Protein AF-0000000072408604 (afdb_homodimer)

Foldseek 3Di:
DPPPPPVDDQLLLLVLLLLLLLLLLLLVLCVLACQLVDFLDDDLNLVSLLSNLLSLLNLLSVLLSLLLPQLQDAFDPDPVSLVVQVVVCVLVLLLLLVLLVVVVVCCCVPVVDDDDPVNSVVSSVVLPDLRVSVVVVVVCSNCRNVSSVVSVVQPDLVSLVVVLVVLCCAAAVQLVQFQFDPPDPVCVQAVQVDRHTHGDDDHPRNVCLSSSSSSNSNSCNPPNPLLPDDLVVLVVVLVVLSCVLSVVQSRNRHRHRRDDDSCRHCNYPSNVSNNVSSSSNSNNDDDDPDDPVVSVVSVLLSVLSSSLSSNLSSLSVVLSVVLCVVPVDSSVSVVCSCVSSVVSSVVSSVVSVVSSVVSVVVVVVVVVVVVVVVVVVVVD/DPPPVPVPDQLLLLVLLLLLLLLLLLLVLCVLACQLVDFLDDDLNLVSLLSNLLSLLNLLSVLLSLLLPQLQDAFDPDPVSLVVQVVVCVLVLLLLLVLLVVVVVCCCVPVVDDDDPVNSVVSSVVLPDLRVSVVVVVVCSNCRNVSSVVSVVQPDLVSLVVVLVVLCCAAAVQLVQFQFDPPDPCCVQAVQVDRHTHGDDDHPRNVCLSSSSSSNSNSCNPPNPLLPDDLVVLVVVLVVLSCVLSVVQSRNRHRHRRDDDSCRHCNYPSNVSNNVSSSSNSSNDDDDPDDPVVSVVSVLLSVLSSSLSSNLSSLSVVLSVVLCVVPVDSSVSVVCSCVSSVVSSVVSSVVSVVSSVVSVVVVVVVVVVVVVVVVVVVVD

InterPro domains:
  IPR002656 Acyltransferase 3 domain [PF01757] (11-352)

Nearest PDB structures (foldseek):
  3j9u-assembly1_T  TM=2.700E-01  e=2.785E+00  Saccharomyces cerevisiae
  3j9u-assembly1_T  TM=2.700E-01  e=3.292E+00  Saccharomyces cerevisiae

Radius of gyration: 28.86 Å; Cα contacts (8 Å, |Δi|>4): 1038; chains: 2; bounding box: 69×80×75 Å

pLDDT: mean 92.81, std 10.99, range [22.67, 98.88]

Solvent-accessible surface area (backbone atoms only — not comparable to full-atom values): 38973 Å² total; per-residue (Å²): 136,84,76,77,81,68,81,75,82,56,63,38,59,30,48,50,44,41,50,21,40,58,19,44,53,52,42,44,49,46,68,62,46,52,46,58,76,34,51,37,56,62,70,60,41,41,49,50,43,27,48,45,54,58,26,53,25,18,66,49,37,54,35,19,49,49,9,41,72,42,32,84,49,84,56,54,66,44,72,68,37,43,51,56,54,56,59,69,45,46,64,62,53,46,38,51,51,47,27,47,48,54,49,50,47,43,38,36,74,72,68,63,45,88,74,51,71,67,55,49,53,43,45,62,35,44,39,50,71,93,25,57,58,56,33,44,47,54,55,50,61,68,42,39,55,55,53,15,45,31,52,64,58,41,85,41,72,65,31,49,49,49,52,50,50,52,40,42,49,34,20,21,43,28,28,70,57,35,68,43,34,83,88,41,74,59,31,67,78,40,41,54,77,47,92,60,54,40,45,61,49,55,52,68,53,30,83,48,27,60,58,43,31,19,49,48,17,27,45,44,62,74,71,45,69,46,70,75,46,58,41,69,59,34,50,52,50,38,52,50,48,35,50,49,52,12,47,48,53,40,60,43,17,49,72,32,41,54,74,91,43,56,51,69,32,76,41,4,55,54,29,48,52,48,25,54,34,50,53,46,33,51,44,15,51,84,72,70,88,62,56,66,67,55,50,49,49,44,48,51,50,34,69,29,33,64,34,14,58,53,35,28,55,54,46,45,58,53,49,38,55,51,43,50,72,74,39,78,48,50,72,61,39,58,76,43,42,66,57,52,38,48,48,25,52,52,54,13,46,54,52,12,50,52,44,50,52,51,44,53,52,51,51,52,52,52,54,53,51,57,52,50,54,57,56,53,59,68,77,98,133,81,74,78,80,66,82,76,82,56,64,38,62,31,49,49,44,40,50,22,40,59,18,44,52,52,41,43,49,46,68,62,45,53,46,60,76,34,50,37,57,64,69,61,42,41,49,50,43,28,50,46,54,58,26,54,26,18,65,48,37,54,34,20,49,49,9,41,73,43,32,83,47,86,56,54,66,43,73,67,38,45,51,54,53,58,58,68,44,48,63,60,53,46,39,51,51,48,28,46,48,53,48,50,48,45,38,36,73,71,68,63,46,88,74,51,73,66,56,49,51,43,46,63,35,44,36,51,72,88,27,56,59,57,32,44,46,53,55,49,61,68,43,39,54,57,53,14,45,31,53,65,57,41,84,42,72,65,30,48,48,50,52,50,50,52,41,42,49,35,20,20,43,28,25,72,56,36,68,43,32,81,87,40,73,60,31,66,79,39,41,55,77,48,92,59,56,38,44,61,50,55,53,67,53,28,84,48,27,61,58,42,31,19,49,49,17,26,44,44,60,74,74,45,69,46,68,74,45,58,40,70,57,34,49,52,50,38,51,50,47,36,50,51,51,14,48,47,53,41,62,42,18,50,71,32,42,56,74,92,43,54,51,68,33,76,41,5,56,52,28,49,52,51,25,52,35,52,53,47,32,51,46,15,51,83,73,71,85,62,57,66,65,55,51,50,49,45,48,50,49,34,69,27,30,65,35,15,57,54,36,28,55,54,45,46,58,55,50,38,53,52,43,50,72,74,38,76,49,49,72,60,40,57,77,44,42,67,57,51,38,48,48,26,52,52,53,12,46,54,53,12,51,54,43,50,51,51,44,53,51,51,51,52,52,51,54,52,51,54,51,50,53,56,57,52,57,67,76,98

Organism: NCBI:txid2714355

Structure (mmCIF, N/CA/C/O backbone):
data_AF-0000000072408604-model_v1
#
loop_
_entity.id
_entity.type
_entity.pdbx_description
1 polymer 'Acyltransferase 3 domain-containing protein'
#
loop_
_atom_site.group_PDB
_atom_site.id
_atom_site.type_symbol
_atom_site.label_atom_id
_atom_site.label_alt_id
_atom_site.label_comp_id
_atom_site.label_asym_id
_atom_site.label_entity_id
_atom_site.label_seq_id
_atom_site.pdbx_PDB_ins_code
_atom_site.Cartn_x
_atom_site.Cartn_y
_atom_site.Cartn_z
_atom_site.occupancy
_atom_site.B_iso_or_equiv
_atom_site.auth_seq_id
_atom_site.auth_comp_id
_atom_site.auth_asym_id
_atom_site.auth_atom_id
_atom_site.pdbx_PDB_model_num
ATOM 1 N N . MET A 1 1 ? -29.406 -42.25 13.367 1 23.12 1 MET A N 1
ATOM 2 C CA . MET A 1 1 ? -28.688 -42.281 12.094 1 23.12 1 MET A CA 1
ATOM 3 C C . MET A 1 1 ? -28.156 -40.875 11.75 1 23.12 1 MET A C 1
ATOM 5 O O . MET A 1 1 ? -28.859 -40.094 11.125 1 23.12 1 MET A O 1
ATOM 9 N N . SER A 1 2 ? -27.562 -40.094 12.633 1 27.39 2 SER A N 1
ATOM 10 C CA . SER A 1 2 ? -27.078 -38.719 12.727 1 27.39 2 SER A CA 1
ATOM 11 C C . SER A 1 2 ? -25.938 -38.469 11.742 1 27.39 2 SER A C 1
ATOM 13 O O . SER A 1 2 ? -24.812 -38.938 11.953 1 27.39 2 SER A O 1
ATOM 15 N N . ALA A 1 3 ? -26.219 -38.719 10.383 1 29.2 3 ALA A N 1
ATOM 16 C CA . ALA A 1 3 ? -25.25 -38.531 9.312 1 29.2 3 ALA A CA 1
ATOM 17 C C . ALA A 1 3 ? -24.531 -37.188 9.453 1 29.2 3 ALA A C 1
ATOM 19 O O . ALA A 1 3 ? -25.156 -36.156 9.695 1 29.2 3 ALA A O 1
ATOM 20 N N . ALA A 1 4 ? -23.328 -37.25 9.891 1 34.66 4 ALA A N 1
ATOM 21 C CA . ALA A 1 4 ? -22.25 -36.25 9.867 1 34.66 4 ALA A CA 1
ATOM 22 C C . ALA A 1 4 ? -22.234 -35.469 8.555 1 34.66 4 ALA A C 1
ATOM 24 O O . ALA A 1 4 ? -22.078 -36.062 7.484 1 34.66 4 ALA A O 1
ATOM 25 N N . ASN A 1 5 ? -23.016 -34.5 8.188 1 35.56 5 ASN A N 1
ATOM 26 C CA . ASN A 1 5 ? -23 -33.5 7.117 1 35.56 5 ASN A CA 1
ATOM 27 C C . ASN A 1 5 ? -21.562 -33.156 6.699 1 35.56 5 ASN A C 1
ATOM 29 O O . ASN A 1 5 ? -20.969 -32.219 7.242 1 35.56 5 ASN A O 1
ATOM 33 N N . GLY A 1 6 ? -20.562 -34.031 6.543 1 41.97 6 GLY A N 1
ATOM 34 C CA . GLY A 1 6 ? -19.203 -33.75 6.121 1 41.97 6 GLY A CA 1
ATOM 35 C C . GLY A 1 6 ? -19.125 -32.812 4.945 1 41.97 6 GLY A C 1
ATOM 36 O O . GLY A 1 6 ? -19.828 -32.969 3.949 1 41.97 6 GLY A O 1
ATOM 37 N N . THR A 1 7 ? -18.922 -31.516 5.02 1 50.44 7 THR A N 1
ATOM 38 C CA . THR A 1 7 ? -18.766 -30.516 3.9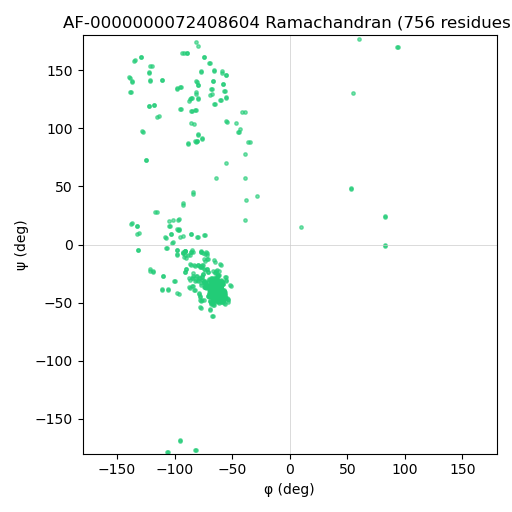69 1 50.44 7 THR A CA 1
ATOM 39 C C . THR A 1 7 ? -18 -31.094 2.779 1 50.44 7 THR A C 1
ATOM 41 O O . THR A 1 7 ? -16.891 -31.609 2.936 1 50.44 7 THR A O 1
ATOM 44 N N . GLN A 1 8 ? -18.578 -31.719 1.787 1 60.75 8 GLN A N 1
ATOM 45 C CA . GLN A 1 8 ? -18.062 -32.281 0.555 1 60.75 8 GLN A CA 1
ATOM 46 C C . GLN A 1 8 ? -16.984 -31.406 -0.059 1 60.75 8 GLN A C 1
ATOM 48 O O . GLN A 1 8 ? -17.203 -30.203 -0.249 1 60.75 8 GLN A O 1
ATOM 53 N N . ARG A 1 9 ? -15.758 -31.875 -0.113 1 74.31 9 ARG A N 1
ATOM 54 C CA . ARG A 1 9 ? -14.594 -31.219 -0.698 1 74.31 9 ARG A CA 1
ATOM 55 C C . ARG A 1 9 ? -14.844 -30.844 -2.156 1 74.31 9 ARG A C 1
ATOM 57 O O . ARG A 1 9 ? -15.461 -31.609 -2.898 1 74.31 9 ARG A O 1
ATOM 64 N N . ASP A 1 10 ? -14.625 -29.609 -2.508 1 86.31 10 ASP A N 1
ATOM 65 C CA . ASP A 1 10 ? -14.812 -29.078 -3.854 1 86.31 10 ASP A CA 1
ATOM 66 C C . ASP A 1 10 ? -13.562 -29.297 -4.707 1 86.31 10 ASP A C 1
ATOM 68 O O . ASP A 1 10 ? -12.562 -28.609 -4.535 1 86.31 10 ASP A O 1
ATOM 72 N N . ILE A 1 11 ? -13.594 -30.25 -5.602 1 90.81 11 ILE A N 1
ATOM 73 C CA . ILE A 1 11 ? -12.461 -30.656 -6.426 1 90.81 11 ILE A CA 1
ATOM 74 C C . ILE A 1 11 ? -11.977 -29.469 -7.262 1 90.81 11 ILE A C 1
ATOM 76 O O . ILE A 1 11 ? -10.781 -29.328 -7.527 1 90.81 11 ILE A O 1
ATOM 80 N N . GLY A 1 12 ? -12.922 -28.609 -7.727 1 93.56 12 GLY A N 1
ATOM 81 C CA . GLY A 1 12 ? -12.555 -27.422 -8.484 1 93.56 12 GLY A CA 1
ATOM 82 C C . GLY A 1 12 ? -11.609 -26.5 -7.738 1 93.56 12 GLY A C 1
ATOM 83 O O . GLY A 1 12 ? -10.656 -25.969 -8.32 1 93.56 12 GLY A O 1
ATOM 84 N N . LEU A 1 13 ? -11.844 -26.359 -6.473 1 95.44 13 LEU A N 1
ATOM 85 C CA . LEU A 1 13 ? -11 -25.484 -5.648 1 95.44 13 LEU A CA 1
ATOM 86 C C . LEU A 1 13 ? -9.648 -26.141 -5.383 1 95.44 13 LEU A C 1
ATOM 88 O O . LEU A 1 13 ? -8.625 -25.453 -5.359 1 95.44 13 LEU A O 1
ATOM 92 N N . ASP A 1 14 ? -9.633 -27.453 -5.207 1 95.62 14 ASP A N 1
ATOM 93 C CA . ASP A 1 14 ? -8.367 -28.172 -5.051 1 95.62 14 ASP A CA 1
ATOM 94 C C . ASP A 1 14 ? -7.508 -28.047 -6.309 1 95.62 14 ASP A C 1
ATOM 96 O O . ASP A 1 14 ? -6.309 -27.781 -6.219 1 95.62 14 ASP A O 1
ATOM 100 N N . LEU A 1 15 ? -8.172 -28.172 -7.422 1 96 15 LEU A N 1
ATOM 101 C CA . LEU A 1 15 ? -7.457 -28.078 -8.688 1 96 15 LEU A CA 1
ATOM 102 C C . LEU A 1 15 ? -6.938 -26.656 -8.906 1 96 15 LEU A C 1
ATOM 104 O O . LEU A 1 15 ? -5.875 -26.469 -9.508 1 96 15 LEU A O 1
ATOM 108 N N . THR A 1 16 ? -7.719 -25.672 -8.414 1 97.62 16 THR A N 1
ATOM 109 C CA . THR A 1 16 ? -7.258 -24.281 -8.492 1 97.62 16 THR A CA 1
ATOM 110 C C . THR A 1 16 ? -5.941 -24.109 -7.734 1 97.62 16 THR A C 1
ATOM 112 O O . THR A 1 16 ? -4.992 -23.531 -8.258 1 97.62 16 THR A O 1
ATOM 115 N N . ARG A 1 17 ? -5.836 -24.703 -6.551 1 97.5 17 ARG A N 1
ATOM 116 C CA . ARG A 1 17 ? -4.617 -24.625 -5.75 1 97.5 17 ARG A CA 1
ATOM 117 C C . ARG A 1 17 ? -3.465 -25.344 -6.441 1 97.5 17 ARG A C 1
ATOM 119 O O . ARG A 1 17 ? -2.34 -24.844 -6.477 1 97.5 17 ARG A O 1
ATOM 126 N N . ILE A 1 18 ? -3.791 -26.453 -6.926 1 97.69 18 ILE A N 1
ATOM 127 C CA . ILE A 1 18 ? -2.775 -27.297 -7.559 1 97.69 18 ILE A CA 1
ATOM 128 C C . ILE A 1 18 ? -2.24 -26.594 -8.805 1 97.69 18 ILE A C 1
ATOM 130 O O . ILE A 1 18 ? -1.026 -26.516 -9.016 1 97.69 18 ILE A O 1
ATOM 134 N N . LEU A 1 19 ? -3.156 -26.031 -9.617 1 98.12 19 LEU A N 1
ATOM 135 C CA . LEU A 1 19 ? -2.725 -25.328 -10.812 1 98.12 19 LEU A CA 1
ATOM 136 C C . LEU A 1 19 ? -1.897 -24.094 -10.453 1 98.12 19 LEU A C 1
ATOM 138 O O . LEU A 1 19 ? -0.923 -23.781 -11.133 1 98.12 19 LEU A O 1
ATOM 142 N N . ALA A 1 20 ? -2.316 -23.406 -9.406 1 98.31 20 ALA A N 1
ATOM 143 C CA . ALA A 1 20 ? -1.545 -22.25 -8.938 1 98.31 20 ALA A CA 1
ATOM 144 C C . ALA A 1 20 ? -0.111 -22.656 -8.602 1 98.31 20 ALA A C 1
ATOM 146 O O . ALA A 1 20 ? 0.839 -21.984 -9.008 1 98.31 20 ALA A O 1
ATOM 147 N N . PHE A 1 21 ? 0.008 -23.797 -7.938 1 98 21 PHE A N 1
ATOM 148 C CA . PHE A 1 21 ? 1.346 -24.266 -7.594 1 98 21 PHE A CA 1
ATOM 149 C C . PHE A 1 21 ? 2.123 -24.656 -8.844 1 98 21 PHE A C 1
ATOM 151 O O . PHE A 1 21 ? 3.285 -24.266 -9.008 1 98 21 PHE A O 1
ATOM 158 N N . LEU A 1 22 ? 1.464 -25.359 -9.742 1 98.38 22 LEU A N 1
ATOM 159 C CA . LEU A 1 22 ? 2.146 -25.797 -10.953 1 98.38 22 LEU A CA 1
ATOM 160 C C . LEU A 1 22 ? 2.654 -24.594 -11.75 1 98.38 22 LEU A C 1
ATOM 162 O O . LEU A 1 22 ? 3.699 -24.672 -12.398 1 98.38 22 LEU A O 1
ATOM 166 N N . ALA A 1 23 ? 1.938 -23.531 -11.664 1 98.44 23 ALA A N 1
ATOM 167 C CA . ALA A 1 23 ? 2.314 -22.328 -12.398 1 98.44 23 ALA A CA 1
ATOM 168 C C . ALA A 1 23 ? 3.523 -21.641 -11.766 1 98.44 23 ALA A C 1
ATOM 170 O O . ALA A 1 23 ? 4.27 -20.938 -12.438 1 98.44 23 ALA A O 1
ATOM 171 N N . VAL A 1 24 ? 3.811 -21.875 -10.484 1 97.88 24 VAL A N 1
ATOM 172 C CA . VAL A 1 24 ? 4.898 -21.203 -9.773 1 97.88 24 VAL A CA 1
ATOM 173 C C . VAL A 1 24 ? 6.242 -21.688 -10.312 1 97.88 24 VAL A C 1
ATOM 175 O O . VAL A 1 24 ? 7.031 -20.891 -10.828 1 97.88 24 VAL A O 1
ATOM 178 N N . PRO A 1 25 ? 6.5 -23.031 -10.297 1 97.94 25 PRO A N 1
ATOM 179 C CA . PRO A 1 25 ? 7.766 -23.469 -10.883 1 97.94 25 PRO A CA 1
ATOM 180 C C . PRO A 1 25 ? 7.859 -23.172 -12.375 1 97.94 25 PRO A C 1
ATOM 182 O O . PRO A 1 25 ? 8.961 -23 -12.906 1 97.94 25 PRO A O 1
ATOM 185 N N . SER A 1 26 ? 6.719 -23.078 -13.031 1 98.25 26 SER A N 1
ATOM 186 C CA . SER A 1 26 ? 6.73 -22.734 -14.445 1 98.25 26 SER A CA 1
ATOM 187 C C . SER A 1 26 ? 7.238 -21.312 -14.664 1 98.25 26 SER A C 1
ATOM 189 O O . SER A 1 26 ? 8.047 -21.062 -15.555 1 98.25 26 SER A O 1
ATOM 191 N N . VAL A 1 27 ? 6.797 -20.422 -13.852 1 97.5 27 VAL A N 1
ATOM 192 C CA . VAL A 1 27 ? 7.27 -19.047 -13.945 1 97.5 27 VAL A CA 1
ATOM 193 C C . VAL A 1 27 ? 8.742 -18.969 -13.539 1 97.5 27 VAL A C 1
ATOM 195 O O . VAL A 1 27 ? 9.508 -18.188 -14.086 1 97.5 27 VAL A O 1
ATOM 198 N N . HIS A 1 28 ? 9.156 -19.812 -12.578 1 97.69 28 HIS A N 1
ATOM 199 C CA . HIS A 1 28 ? 10.539 -19.828 -12.117 1 97.69 28 HIS A CA 1
ATOM 200 C C . HIS A 1 28 ? 11.477 -20.312 -13.227 1 97.69 28 HIS A C 1
ATOM 202 O O . HIS A 1 28 ? 12.672 -20.016 -13.188 1 97.69 28 HIS A O 1
ATOM 208 N N . PHE A 1 29 ? 10.93 -21.047 -14.188 1 97.44 29 PHE A N 1
ATOM 209 C CA . PHE A 1 29 ? 11.727 -21.422 -15.344 1 97.44 29 PHE A CA 1
ATOM 210 C C . PHE A 1 29 ? 12.281 -20.188 -16.047 1 97.44 29 PHE A C 1
ATOM 212 O O . PHE A 1 29 ? 13.461 -20.141 -16.406 1 97.44 29 PHE A O 1
ATOM 219 N N . PHE A 1 30 ? 11.438 -19.188 -16.188 1 96.56 30 PHE A N 1
ATOM 220 C CA . PHE A 1 30 ? 11.844 -17.984 -16.891 1 96.56 30 PHE A CA 1
ATOM 221 C C . PHE A 1 30 ? 12.781 -17.141 -16.016 1 96.56 30 PHE A C 1
ATOM 223 O O . PHE A 1 30 ? 13.664 -16.453 -16.516 1 96.56 30 PHE A O 1
ATOM 230 N N . LEU A 1 31 ? 12.523 -17.234 -14.766 1 94.31 31 LEU A N 1
ATOM 231 C CA . LEU A 1 31 ? 13.352 -16.516 -13.805 1 94.31 31 LEU A CA 1
ATOM 232 C C . LEU A 1 31 ? 14.766 -17.094 -13.766 1 94.31 31 LEU A C 1
ATOM 234 O O . LEU A 1 31 ? 15.742 -16.359 -13.641 1 94.31 31 LEU A O 1
ATOM 238 N N . ASN A 1 32 ? 14.836 -18.391 -13.828 1 94.81 32 ASN A N 1
ATOM 239 C CA . ASN A 1 32 ? 16.094 -19.062 -13.547 1 94.81 32 ASN A CA 1
ATOM 240 C C . ASN A 1 32 ? 16.844 -19.422 -14.836 1 94.81 32 ASN A C 1
ATOM 242 O O . ASN A 1 32 ? 17.984 -19.875 -14.789 1 94.81 32 ASN A O 1
ATOM 246 N N . SER A 1 33 ? 16.203 -19.156 -15.898 1 92.44 33 SER A N 1
ATOM 247 C CA . SER A 1 33 ? 16.891 -19.281 -17.172 1 92.44 33 SER A CA 1
ATOM 248 C C . SER A 1 33 ? 17.453 -17.938 -17.641 1 92.44 33 SER A C 1
ATOM 250 O O . SER A 1 33 ? 17.531 -17 -16.844 1 92.44 33 SER A O 1
ATOM 252 N N . THR A 1 34 ? 17.938 -17.766 -18.875 1 89.94 34 THR A N 1
ATOM 253 C CA . THR A 1 34 ? 18.453 -16.5 -19.375 1 89.94 34 THR A CA 1
ATOM 254 C C . THR A 1 34 ? 17.391 -15.742 -20.156 1 89.94 34 THR A C 1
ATOM 256 O O . THR A 1 34 ? 17.703 -14.891 -21 1 89.94 34 THR A O 1
ATOM 259 N N . TYR A 1 35 ? 16.141 -16.109 -19.844 1 95.69 35 TYR A N 1
ATOM 260 C CA . TYR A 1 35 ? 15.008 -15.523 -20.547 1 95.69 35 TYR A CA 1
ATOM 261 C C . TYR A 1 35 ? 15.008 -14 -20.391 1 95.69 35 TYR A C 1
ATOM 263 O O . TYR A 1 35 ? 14.891 -13.273 -21.391 1 95.69 35 TYR A O 1
ATOM 271 N N . TYR A 1 36 ? 15.195 -13.508 -19.203 1 95.75 36 TYR A N 1
ATOM 272 C CA . TYR A 1 36 ? 15.086 -12.078 -18.938 1 95.75 36 TYR A CA 1
ATOM 273 C C . TYR A 1 36 ? 16.328 -11.344 -19.422 1 95.75 36 TYR A C 1
ATOM 275 O O . TYR A 1 36 ? 16.359 -10.109 -19.422 1 95.75 36 TYR A O 1
ATOM 283 N N . ASP A 1 37 ? 17.344 -12.078 -19.891 1 93.81 37 ASP A N 1
ATOM 284 C CA . ASP A 1 37 ? 18.578 -11.477 -20.359 1 93.81 37 ASP A CA 1
ATOM 285 C C . ASP A 1 37 ? 18.672 -11.562 -21.891 1 93.81 37 ASP A C 1
ATOM 287 O O . ASP A 1 37 ? 19.656 -11.086 -22.484 1 93.81 37 ASP A O 1
ATOM 291 N N . THR A 1 38 ? 17.703 -12.18 -22.453 1 96.06 38 THR A N 1
ATOM 292 C CA . THR A 1 38 ? 17.734 -12.414 -23.891 1 96.06 38 THR A CA 1
ATOM 293 C C . THR A 1 38 ? 16.672 -11.586 -24.594 1 96.06 38 THR A C 1
ATOM 295 O O . THR A 1 38 ? 15.539 -11.469 -24.125 1 96.06 38 THR A O 1
ATOM 298 N N . ALA A 1 39 ? 17.031 -11.07 -25.766 1 97.12 39 ALA A N 1
ATOM 299 C CA . ALA A 1 39 ? 16.109 -10.266 -26.547 1 97.12 39 ALA A CA 1
ATOM 300 C C . ALA A 1 39 ? 14.938 -11.109 -27.062 1 97.12 39 ALA A C 1
ATOM 302 O O . ALA A 1 39 ? 15.125 -12.258 -27.469 1 97.12 39 ALA A O 1
ATOM 303 N N . ILE A 1 40 ? 13.789 -10.555 -27.047 1 97.19 40 ILE A N 1
ATOM 304 C CA . ILE A 1 40 ? 12.594 -11.219 -27.562 1 97.19 40 ILE A CA 1
ATOM 305 C C . ILE A 1 40 ? 12.609 -11.172 -29.094 1 97.19 40 ILE A C 1
ATOM 307 O O . ILE A 1 40 ? 12.125 -10.211 -29.703 1 97.19 40 ILE A O 1
ATOM 311 N N . VAL A 1 41 ? 13.156 -12.156 -29.672 1 96.94 41 VAL A N 1
ATOM 312 C CA . VAL A 1 41 ? 13.234 -12.289 -31.125 1 96.94 41 VAL A CA 1
ATOM 313 C C . VAL A 1 41 ? 12.938 -13.734 -31.531 1 96.94 41 VAL A C 1
ATOM 315 O O . VAL A 1 41 ? 13.43 -14.672 -30.906 1 96.94 41 VAL A O 1
ATOM 318 N N . GLY A 1 42 ? 12.055 -13.922 -32.5 1 96.62 42 GLY A N 1
ATOM 319 C CA . GLY A 1 42 ? 11.812 -15.242 -33.031 1 96.62 42 GLY A CA 1
ATOM 320 C C . GLY A 1 42 ? 10.656 -15.961 -32.375 1 96.62 42 GLY A C 1
ATOM 321 O O . GLY A 1 42 ? 10.133 -15.5 -31.359 1 96.62 42 GLY A O 1
ATOM 322 N N . PRO A 1 43 ? 10.273 -17.031 -32.938 1 97.06 43 PRO A N 1
ATOM 323 C CA . PRO A 1 43 ? 9.07 -17.734 -32.5 1 97.06 43 PRO A CA 1
ATOM 324 C C . PRO A 1 43 ? 9.234 -18.375 -31.109 1 97.06 43 PRO A C 1
ATOM 326 O O . PRO A 1 43 ? 8.281 -18.438 -30.344 1 97.06 43 PRO A O 1
ATOM 329 N N . ARG A 1 44 ? 10.367 -18.844 -30.781 1 97.44 44 ARG A N 1
ATOM 330 C CA . ARG A 1 44 ? 10.57 -19.516 -29.516 1 97.44 44 ARG A CA 1
ATOM 331 C C . ARG A 1 44 ? 10.492 -18.531 -28.344 1 97.44 44 ARG A C 1
ATOM 333 O O . ARG A 1 44 ? 9.875 -18.828 -27.328 1 97.44 44 ARG A O 1
ATOM 340 N N . MET A 1 45 ? 11.203 -17.375 -28.578 1 97.94 45 MET A N 1
ATOM 341 C CA . MET A 1 45 ? 11.102 -16.359 -27.531 1 97.94 45 MET A CA 1
ATOM 342 C C . MET A 1 45 ? 9.672 -15.852 -27.391 1 97.94 45 MET A C 1
ATOM 344 O O . MET A 1 45 ? 9.219 -15.555 -26.297 1 97.94 45 MET A O 1
ATOM 348 N N . ALA A 1 46 ? 8.977 -15.758 -28.516 1 98.19 46 ALA A N 1
ATOM 349 C CA . ALA A 1 46 ? 7.566 -15.375 -28.484 1 98.19 46 ALA A CA 1
ATOM 350 C C . ALA A 1 46 ? 6.734 -16.391 -27.719 1 98.19 46 ALA A C 1
ATOM 352 O O . ALA A 1 46 ? 5.898 -16.016 -26.891 1 98.19 46 ALA A O 1
ATOM 353 N N . LEU A 1 47 ? 7.004 -17.641 -27.984 1 98.25 47 LEU A N 1
ATOM 354 C CA . LEU A 1 47 ? 6.301 -18.703 -27.281 1 98.25 47 LEU A CA 1
ATOM 355 C C . LEU A 1 47 ? 6.566 -18.625 -25.781 1 98.25 47 LEU A C 1
ATOM 357 O O . LEU A 1 47 ? 5.645 -18.75 -24.969 1 98.25 47 LEU A O 1
ATOM 361 N N . MET A 1 48 ? 7.789 -18.422 -25.406 1 98.31 48 MET A N 1
ATOM 362 C CA . MET A 1 48 ? 8.148 -18.312 -24 1 98.31 48 MET A CA 1
ATOM 363 C C . MET A 1 48 ? 7.434 -17.141 -23.344 1 98.31 48 MET A C 1
ATOM 365 O O . MET A 1 48 ? 6.984 -17.234 -22.188 1 98.31 48 MET A O 1
ATOM 369 N N . THR A 1 49 ? 7.328 -16.047 -24.094 1 98.62 49 THR A N 1
ATOM 370 C CA . THR A 1 49 ? 6.648 -14.867 -23.578 1 98.62 49 THR A CA 1
ATOM 371 C C . THR A 1 49 ? 5.168 -15.156 -23.359 1 98.62 49 THR A C 1
ATOM 373 O O . THR A 1 49 ? 4.598 -14.758 -22.328 1 98.62 49 THR A O 1
ATOM 376 N N . VAL A 1 50 ? 4.582 -15.828 -24.234 1 98.62 50 VAL A N 1
ATOM 377 C CA . VAL A 1 50 ? 3.178 -16.203 -24.109 1 98.62 50 VAL A CA 1
ATOM 378 C C . VAL A 1 50 ? 3.004 -17.172 -22.938 1 98.62 50 VAL A C 1
ATOM 380 O O . VAL A 1 50 ? 2.055 -17.047 -22.156 1 98.62 50 VAL A O 1
ATOM 383 N N . MET A 1 51 ? 3.934 -18.125 -22.812 1 98.5 51 MET A N 1
ATOM 384 C CA . MET A 1 51 ? 3.904 -19.062 -21.688 1 98.5 51 MET A CA 1
ATOM 385 C C . MET A 1 51 ? 4.008 -18.312 -20.359 1 98.5 51 MET A C 1
ATOM 387 O O . MET A 1 51 ? 3.24 -18.594 -19.438 1 98.5 51 MET A O 1
ATOM 391 N N . ARG A 1 52 ? 4.938 -17.406 -20.312 1 98.5 52 ARG A N 1
ATOM 392 C CA . ARG A 1 52 ? 5.082 -16.609 -19.094 1 98.5 52 ARG A CA 1
ATOM 393 C C . ARG A 1 52 ? 3.775 -15.898 -18.75 1 98.5 52 ARG A C 1
ATOM 395 O O . ARG A 1 52 ? 3.359 -15.891 -17.594 1 98.5 52 ARG A O 1
ATOM 402 N N . THR A 1 53 ? 3.164 -15.305 -19.766 1 98.62 53 THR A N 1
ATOM 403 C CA . THR A 1 53 ? 1.9 -14.602 -19.562 1 98.62 53 THR A CA 1
ATOM 404 C C . THR A 1 53 ? 0.842 -15.539 -19 1 98.62 53 THR A C 1
ATOM 406 O O . THR A 1 53 ? 0.12 -15.172 -18.062 1 98.62 53 THR A O 1
ATOM 409 N N . ALA A 1 54 ? 0.834 -16.703 -19.438 1 98.62 54 ALA A N 1
ATOM 410 C CA . ALA A 1 54 ? -0.162 -17.688 -19.016 1 98.62 54 ALA A CA 1
ATOM 411 C C . ALA A 1 54 ? 0.09 -18.141 -17.578 1 98.62 54 ALA A C 1
ATOM 413 O O . ALA A 1 54 ? -0.854 -18.375 -16.812 1 98.62 54 ALA A O 1
ATOM 414 N N . PHE A 1 55 ? 1.326 -18.266 -17.203 1 98.69 55 PHE A N 1
ATOM 415 C CA . PHE A 1 55 ? 1.672 -18.859 -15.914 1 98.69 55 PHE A CA 1
ATOM 416 C C . PHE A 1 55 ? 1.672 -17.812 -14.812 1 98.69 55 PHE A C 1
ATOM 418 O O . PHE A 1 55 ? 1.684 -18.141 -13.625 1 98.69 55 PHE A O 1
ATOM 425 N N . MET A 1 56 ? 1.564 -16.516 -15.141 1 98.5 56 MET A N 1
ATOM 426 C CA . MET A 1 56 ? 1.651 -15.438 -14.172 1 98.5 56 MET A CA 1
ATOM 427 C C . MET A 1 56 ? 0.382 -15.359 -13.328 1 98.5 56 MET A C 1
ATOM 429 O O . MET A 1 56 ? 0.274 -14.516 -12.438 1 98.5 56 MET A O 1
ATOM 433 N N . VAL A 1 57 ? -0.489 -16.328 -13.477 1 98.44 57 VAL A N 1
ATOM 434 C CA . VAL A 1 57 ? -1.702 -16.391 -12.672 1 98.44 57 VAL A CA 1
ATOM 435 C C . VAL A 1 57 ? -1.398 -17.062 -11.336 1 98.44 57 VAL A C 1
ATOM 437 O O . VAL A 1 57 ? -2.234 -17.078 -10.43 1 98.44 57 VAL A O 1
ATOM 440 N N . CYS A 1 58 ? -0.199 -17.609 -11.109 1 97.75 58 CYS A N 1
ATOM 441 C CA . CYS A 1 58 ? 0.16 -18.453 -9.984 1 97.75 58 CYS A CA 1
ATOM 442 C C . CYS A 1 58 ? -0.105 -17.75 -8.656 1 97.75 58 CYS A C 1
ATOM 444 O O . CYS A 1 58 ? -0.954 -18.188 -7.875 1 97.75 58 CYS A O 1
ATOM 446 N N . VAL A 1 59 ? 0.372 -16.516 -8.484 1 97.06 59 VAL A N 1
ATOM 447 C CA . VAL A 1 59 ? 0.268 -15.789 -7.227 1 97.06 59 VAL A CA 1
ATOM 448 C C . VAL A 1 59 ? -1.144 -15.234 -7.066 1 97.06 59 VAL A C 1
ATOM 450 O O . VAL A 1 59 ? -1.81 -15.484 -6.062 1 97.06 59 VAL A O 1
ATOM 453 N N . PRO A 1 60 ? -1.669 -14.656 -8.086 1 98.31 60 PRO A N 1
ATOM 454 C CA . PRO A 1 60 ? -3.012 -14.078 -7.984 1 98.31 60 PRO A CA 1
ATOM 455 C C . PRO A 1 60 ? -4.086 -15.133 -7.711 1 98.31 60 PRO A C 1
ATOM 457 O O . PRO A 1 60 ? -5.078 -14.844 -7.035 1 98.31 60 PRO A O 1
ATOM 460 N N . LEU A 1 61 ? -3.893 -16.328 -8.203 1 98.56 61 LEU A N 1
ATOM 461 C CA . LEU A 1 61 ? -4.883 -17.359 -7.965 1 98.56 61 LEU A CA 1
ATOM 462 C C . LEU A 1 61 ? -5 -17.688 -6.48 1 98.56 61 LEU A C 1
ATOM 464 O O . LEU A 1 61 ? -6.102 -17.906 -5.973 1 98.56 61 LEU A O 1
ATOM 468 N N . TYR A 1 62 ? -3.877 -17.688 -5.809 1 97.81 62 TYR A N 1
ATOM 469 C CA . TYR A 1 62 ? -3.898 -17.953 -4.371 1 97.81 62 TYR A CA 1
ATOM 470 C C . TYR A 1 62 ? -4.621 -16.828 -3.633 1 97.81 62 TYR A C 1
ATOM 472 O O . TYR A 1 62 ? -5.41 -17.094 -2.721 1 97.81 62 TYR A O 1
ATOM 480 N N . MET A 1 63 ? -4.383 -15.594 -4.043 1 98.25 63 MET A N 1
ATOM 481 C CA . MET A 1 63 ? -5.016 -14.445 -3.402 1 98.25 63 MET A CA 1
ATOM 482 C C . MET A 1 63 ? -6.523 -14.453 -3.643 1 98.25 63 MET A C 1
ATOM 484 O O . MET A 1 63 ? -7.305 -14.234 -2.715 1 98.25 63 MET A O 1
ATOM 488 N N . LEU A 1 64 ? -6.895 -14.758 -4.883 1 98.69 64 LEU A N 1
ATOM 489 C CA . LEU A 1 64 ? -8.305 -14.82 -5.246 1 98.69 64 LEU A CA 1
ATOM 490 C C . LEU A 1 64 ? -9.008 -15.945 -4.496 1 98.69 64 LEU A C 1
ATOM 492 O O . LEU A 1 64 ? -10.109 -15.758 -3.967 1 98.69 64 LEU A O 1
ATOM 496 N N . LEU A 1 65 ? -8.352 -17.094 -4.406 1 98 65 LEU A N 1
ATOM 497 C CA . LEU A 1 65 ? -8.906 -18.25 -3.709 1 98 65 LEU A CA 1
ATOM 498 C C . LEU A 1 65 ? -9.117 -17.938 -2.23 1 98 65 LEU A C 1
ATOM 500 O O . LEU A 1 65 ? -10.125 -18.344 -1.647 1 98 65 LEU A O 1
ATOM 504 N N . SER A 1 66 ? -8.164 -17.219 -1.632 1 97.06 66 SER A N 1
ATOM 505 C CA . SER A 1 66 ? -8.289 -16.828 -0.234 1 97.06 66 SER A CA 1
ATOM 506 C C . SER A 1 66 ? -9.555 -16 -0.005 1 97.06 66 SER A C 1
ATOM 508 O O . SER A 1 66 ? -10.305 -16.266 0.942 1 97.06 66 SER A O 1
ATOM 510 N N . GLY A 1 67 ? -9.805 -15.086 -0.917 1 98 67 GLY A N 1
ATOM 511 C CA . GLY A 1 67 ? -11.016 -14.281 -0.816 1 98 67 GLY A CA 1
ATOM 512 C C . GLY A 1 67 ? -12.281 -15.086 -1.06 1 98 67 GLY A C 1
ATOM 513 O O . GLY A 1 67 ? -13.281 -14.898 -0.361 1 98 67 GLY A O 1
ATOM 514 N N . TYR A 1 68 ? -12.188 -15.969 -2.029 1 98 68 TYR A N 1
ATOM 515 C CA . TYR A 1 68 ? -13.328 -16.812 -2.373 1 98 68 TYR A CA 1
ATOM 516 C C . TYR A 1 68 ? -13.758 -17.656 -1.181 1 98 68 TYR A C 1
ATOM 518 O O . TYR A 1 68 ? -14.953 -17.828 -0.936 1 98 68 TYR A O 1
ATOM 526 N N . LEU A 1 69 ? -12.82 -18.109 -0.397 1 96.44 69 LEU A N 1
ATOM 527 C CA . LEU A 1 69 ? -13.086 -19.031 0.695 1 96.44 69 LEU A CA 1
ATOM 528 C C . LEU A 1 69 ? -13.367 -18.281 1.992 1 96.44 69 LEU A C 1
ATOM 530 O O . LEU A 1 69 ? -14.109 -18.766 2.85 1 96.44 69 LEU A O 1
ATOM 534 N N . SER A 1 70 ? -12.867 -17.031 2.104 1 96.38 70 SER A N 1
ATOM 535 C CA . SER A 1 70 ? -12.82 -16.469 3.449 1 96.38 70 SER A CA 1
ATOM 536 C C . SER A 1 70 ? -13.625 -15.172 3.541 1 96.38 70 SER A C 1
ATOM 538 O O . SER A 1 70 ? -14.07 -14.789 4.625 1 96.38 70 SER A O 1
ATOM 540 N N . ALA A 1 71 ? -13.898 -14.477 2.502 1 95.38 71 ALA A N 1
ATOM 541 C CA . ALA A 1 71 ? -14.453 -13.125 2.555 1 95.38 71 ALA A CA 1
ATOM 542 C C . ALA A 1 71 ? -15.836 -13.125 3.201 1 95.38 71 ALA A C 1
ATOM 544 O O . ALA A 1 71 ? -16.188 -12.172 3.906 1 95.38 71 ALA A O 1
ATOM 545 N N . GLY A 1 72 ? -16.594 -14.219 3.043 1 94.06 72 GLY A N 1
ATOM 546 C CA . GLY A 1 72 ? -17.953 -14.297 3.549 1 94.06 72 GLY A CA 1
ATOM 547 C C . GLY A 1 72 ? -18.031 -14.867 4.953 1 94.06 72 GLY A C 1
ATOM 548 O O . GLY A 1 72 ? -19.109 -14.883 5.562 1 94.06 72 GLY A O 1
ATOM 549 N N . LYS A 1 73 ? -16.922 -15.305 5.465 1 94.81 73 LYS A N 1
ATOM 550 C CA . LYS A 1 73 ? -16.906 -15.906 6.797 1 94.81 73 LYS A CA 1
ATOM 551 C C . LYS A 1 73 ? -16.922 -14.836 7.883 1 94.81 73 LYS A C 1
ATOM 553 O O . LYS A 1 73 ? -16.266 -13.805 7.758 1 94.81 73 LYS A O 1
ATOM 558 N N . HIS A 1 74 ? -17.703 -15.117 8.836 1 93.81 74 HIS A N 1
ATOM 559 C CA . HIS A 1 74 ? -17.766 -14.203 9.969 1 93.81 74 HIS A CA 1
ATOM 560 C C . HIS A 1 74 ? -16.703 -14.555 11.008 1 93.81 74 HIS A C 1
ATOM 562 O O . HIS A 1 74 ? -16.656 -15.688 11.484 1 93.81 74 HIS A O 1
ATOM 568 N N . ILE A 1 75 ? -15.891 -13.656 11.328 1 95.5 75 ILE A N 1
ATOM 569 C CA . ILE A 1 75 ? -14.898 -13.758 12.391 1 95.5 75 ILE A CA 1
ATOM 570 C C . ILE A 1 75 ? -15.234 -12.773 13.508 1 95.5 75 ILE A C 1
ATOM 572 O O . ILE A 1 75 ? -15.148 -11.555 13.312 1 95.5 75 ILE A O 1
ATOM 576 N N . PRO A 1 76 ? -15.648 -13.32 14.656 1 94.88 76 PRO A N 1
ATOM 577 C CA . PRO A 1 76 ? -15.961 -12.398 15.742 1 94.88 76 PRO A CA 1
ATOM 578 C C . PRO A 1 76 ? -14.789 -11.484 16.109 1 94.88 76 PRO A C 1
ATOM 580 O O . PRO A 1 76 ? -13.664 -11.953 16.266 1 94.88 76 PRO A O 1
ATOM 583 N N . LEU A 1 77 ? -15.055 -10.203 16.219 1 95.69 77 LEU A N 1
ATOM 584 C CA . LEU A 1 77 ? -14 -9.234 16.484 1 95.69 77 LEU A CA 1
ATOM 585 C C . LEU A 1 77 ? -13.852 -8.984 17.984 1 95.69 77 LEU A C 1
ATOM 587 O O . LEU A 1 77 ? -13.648 -7.848 18.406 1 95.69 77 LEU A O 1
ATOM 591 N N . THR A 1 78 ? -14.055 -10.055 18.734 1 94.25 78 THR A N 1
ATOM 592 C CA . THR A 1 78 ? -13.734 -10.094 20.156 1 94.25 78 THR A CA 1
ATOM 593 C C . THR A 1 78 ? -12.336 -10.648 20.391 1 94.25 78 THR A C 1
ATOM 595 O O . THR A 1 78 ? -11.719 -11.195 19.469 1 94.25 78 THR A O 1
ATOM 598 N N . ARG A 1 79 ? -11.836 -10.453 21.547 1 93.62 79 ARG A N 1
ATOM 599 C CA . ARG A 1 79 ? -10.508 -10.984 21.875 1 93.62 79 ARG A CA 1
ATOM 600 C C . ARG A 1 79 ? -10.438 -12.477 21.594 1 93.62 79 ARG A C 1
ATOM 602 O O . ARG A 1 79 ? -9.5 -12.953 20.938 1 93.62 79 ARG A O 1
ATOM 609 N N . SER A 1 80 ? -11.414 -13.203 22.031 1 94.88 80 SER A N 1
ATOM 610 C CA . SER A 1 80 ? -11.453 -14.656 21.859 1 94.88 80 SER A CA 1
ATOM 611 C C . SER A 1 80 ? -11.609 -15.039 20.391 1 94.88 80 SER A C 1
ATOM 613 O O . SER A 1 80 ? -10.984 -16 19.938 1 94.88 80 SER A O 1
ATOM 615 N N . GLY A 1 81 ? -12.469 -14.258 19.703 1 95.69 81 GLY A N 1
ATOM 616 C CA . GLY A 1 81 ? -12.664 -14.531 18.297 1 95.69 81 GLY A CA 1
ATOM 617 C C . GLY A 1 81 ? -11.414 -14.312 17.453 1 95.69 81 GLY A C 1
ATOM 618 O O . GLY A 1 81 ? -11.055 -15.156 16.641 1 95.69 81 GLY A O 1
ATOM 619 N N . LEU A 1 82 ? -10.758 -13.227 17.719 1 96.5 82 LEU A N 1
ATOM 620 C CA . LEU A 1 82 ? -9.539 -12.891 16.984 1 96.5 82 LEU A CA 1
ATOM 621 C C . LEU A 1 82 ? -8.414 -13.867 17.328 1 96.5 82 LEU A C 1
ATOM 623 O O . LEU A 1 82 ? -7.707 -14.344 16.438 1 96.5 82 LEU A O 1
ATOM 627 N N . LEU A 1 83 ? -8.266 -14.18 18.594 1 95.56 83 LEU A N 1
ATOM 628 C CA . LEU A 1 83 ? -7.238 -15.125 19 1 95.56 83 LEU A CA 1
ATOM 629 C C . LEU A 1 83 ? -7.492 -16.5 18.406 1 95.56 83 LEU A C 1
ATOM 631 O O . LEU A 1 83 ? -6.555 -17.188 17.984 1 95.56 83 LEU A O 1
ATOM 635 N N . GLY A 1 84 ? -8.781 -16.906 18.422 1 95.88 84 GLY A N 1
ATOM 636 C CA . GLY A 1 84 ? -9.148 -18.156 17.781 1 95.88 84 GLY A CA 1
ATOM 637 C C . GLY A 1 84 ? -8.789 -18.203 16.312 1 95.88 84 GLY A C 1
ATOM 638 O O . GLY A 1 84 ? -8.258 -19.219 15.828 1 95.88 84 GLY A O 1
ATOM 639 N N . TYR A 1 85 ? -9.047 -17.125 15.656 1 96.62 85 TYR A N 1
ATOM 640 C CA . TYR A 1 85 ? -8.719 -17.047 14.242 1 96.62 85 TYR A CA 1
ATOM 641 C C . TYR A 1 85 ? -7.211 -17.078 14.031 1 96.62 85 TYR A C 1
ATOM 643 O O . TYR A 1 85 ? -6.719 -17.844 13.195 1 96.62 85 TYR A O 1
ATOM 651 N N . TYR A 1 86 ? -6.465 -16.281 14.75 1 96.12 86 TYR A N 1
ATOM 652 C CA . TYR A 1 86 ? -5.023 -16.172 14.539 1 96.12 86 TYR A CA 1
ATOM 653 C C . TYR A 1 86 ? -4.316 -17.453 14.945 1 96.12 86 TYR A C 1
ATOM 655 O O . TYR A 1 86 ? -3.303 -17.828 14.344 1 96.12 86 TYR A O 1
ATOM 663 N N . LYS A 1 87 ? -4.824 -18.219 15.883 1 94.38 87 LYS A N 1
ATOM 664 C CA . LYS A 1 87 ? -4.258 -19.5 16.281 1 94.38 87 LYS A CA 1
ATOM 665 C C . LYS A 1 87 ? -4.359 -20.516 15.148 1 94.38 87 LYS A C 1
ATOM 667 O O . LYS A 1 87 ? -3.494 -21.375 15 1 94.38 87 LYS A O 1
ATOM 672 N N . LYS A 1 88 ? -5.391 -20.328 14.375 1 93.44 88 LYS A N 1
ATOM 673 C CA . LYS A 1 88 ? -5.613 -21.25 13.266 1 93.44 88 LYS A CA 1
ATOM 674 C C . LYS A 1 88 ? -4.598 -21.031 12.156 1 93.44 88 LYS A C 1
ATOM 676 O O . LYS A 1 88 ? -4.48 -21.844 11.234 1 93.44 88 LYS A O 1
ATOM 681 N N . LEU A 1 89 ? -3.82 -19.953 12.289 1 94.69 89 LEU A N 1
ATOM 682 C CA . LEU A 1 89 ? -2.834 -19.625 11.266 1 94.69 89 LEU A CA 1
ATOM 683 C C . LEU A 1 89 ? -1.489 -20.266 11.578 1 94.69 89 LEU A C 1
ATOM 685 O O . LEU A 1 89 ? -0.576 -20.234 10.75 1 94.69 89 LEU A O 1
ATOM 689 N N . LEU A 1 90 ? -1.33 -20.906 12.703 1 94.31 90 LEU A N 1
ATOM 690 C CA . LEU A 1 90 ? -0.061 -21.438 13.188 1 94.31 90 LEU A CA 1
ATOM 691 C C . LEU A 1 90 ? 0.517 -22.453 12.211 1 94.31 90 LEU A C 1
ATOM 693 O O . LEU A 1 90 ? 1.71 -22.406 11.898 1 94.31 90 LEU A O 1
ATOM 697 N N . PRO A 1 91 ? -0.335 -23.312 11.641 1 95 91 PRO A N 1
ATOM 698 C CA . PRO A 1 91 ? 0.23 -24.297 10.703 1 95 91 PRO A CA 1
ATOM 699 C C . PRO A 1 91 ? 0.875 -23.625 9.484 1 95 91 PRO A C 1
ATOM 701 O O . PRO A 1 91 ? 1.85 -24.156 8.938 1 95 91 PRO A O 1
ATOM 704 N N . ILE A 1 92 ? 0.3 -22.547 9.055 1 95.19 92 ILE A N 1
ATOM 705 C CA . ILE A 1 92 ? 0.855 -21.828 7.914 1 95.19 92 ILE A CA 1
ATOM 706 C C . ILE A 1 92 ? 2.252 -21.312 8.258 1 95.19 92 ILE A C 1
ATOM 708 O O . ILE A 1 92 ? 3.188 -21.469 7.469 1 95.19 92 ILE A O 1
ATOM 712 N N . PHE A 1 93 ? 2.404 -20.828 9.477 1 93.62 93 PHE A N 1
ATOM 713 C CA . PHE A 1 93 ? 3.688 -20.297 9.922 1 93.62 93 PHE A CA 1
ATOM 714 C C . PHE A 1 93 ? 4.691 -21.422 10.148 1 93.62 93 PHE A C 1
ATOM 716 O O . PHE A 1 93 ? 5.879 -21.266 9.859 1 93.62 93 PHE A O 1
ATOM 723 N N . LEU A 1 94 ? 4.227 -22.5 10.656 1 96.25 94 LEU A N 1
ATOM 724 C CA . LEU A 1 94 ? 5.102 -23.656 10.859 1 96.25 94 LEU A CA 1
ATOM 725 C C . LEU A 1 94 ? 5.578 -24.219 9.523 1 96.25 94 LEU A C 1
ATOM 727 O O . LEU A 1 94 ? 6.738 -24.625 9.398 1 96.25 94 LEU A O 1
ATOM 731 N N . THR A 1 95 ? 4.621 -24.234 8.586 1 97.19 95 THR A N 1
ATOM 732 C CA . THR A 1 95 ? 5.004 -24.688 7.254 1 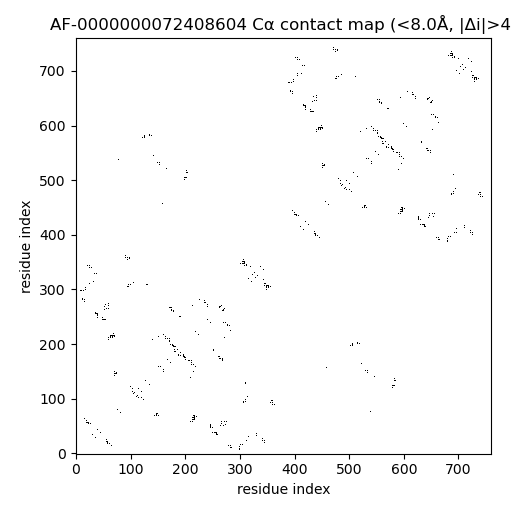97.19 95 THR A CA 1
ATOM 733 C C . THR A 1 95 ? 6.102 -23.797 6.676 1 97.19 95 THR A C 1
ATOM 735 O O . THR A 1 95 ? 7.082 -24.297 6.121 1 97.19 95 THR A O 1
ATOM 738 N N . TYR A 1 96 ? 5.984 -22.5 6.82 1 97.19 96 TYR A N 1
ATOM 739 C CA . TYR A 1 96 ? 6.996 -21.562 6.344 1 97.19 96 TYR A CA 1
ATOM 740 C C . TYR A 1 96 ? 8.328 -21.797 7.051 1 97.19 96 TYR A C 1
ATOM 742 O O . TYR A 1 96 ? 9.367 -21.891 6.402 1 97.19 96 TYR A O 1
ATOM 750 N N . ALA A 1 97 ? 8.297 -21.906 8.367 1 96.31 97 ALA A N 1
ATOM 751 C CA . ALA A 1 97 ? 9.508 -22.047 9.172 1 96.31 97 ALA A CA 1
ATOM 752 C C . ALA A 1 97 ? 10.234 -23.344 8.836 1 96.31 97 ALA A C 1
ATOM 754 O O . ALA A 1 97 ? 11.453 -23.344 8.641 1 96.31 97 ALA A O 1
ATOM 755 N N . LEU A 1 98 ? 9.5 -24.422 8.789 1 97.5 98 LEU A N 1
ATOM 756 C CA . LEU A 1 98 ? 10.102 -25.719 8.531 1 97.5 98 LEU A CA 1
ATOM 757 C C . LEU A 1 98 ? 10.617 -25.797 7.094 1 97.5 98 LEU A C 1
ATOM 759 O O . LEU A 1 98 ? 11.648 -26.422 6.836 1 97.5 98 LEU A O 1
ATOM 763 N N . SER A 1 99 ? 9.828 -25.219 6.152 1 97.81 99 SER A N 1
ATOM 764 C CA . SER A 1 99 ? 10.32 -25.156 4.777 1 97.81 99 SER A CA 1
ATOM 765 C C . SER A 1 99 ? 11.641 -24.406 4.695 1 97.81 99 SER A C 1
ATOM 767 O O . SER A 1 99 ? 12.555 -24.812 3.984 1 97.81 99 SER A O 1
ATOM 769 N N . THR A 1 100 ? 11.695 -23.266 5.375 1 96.81 100 THR A N 1
ATOM 770 C CA . THR A 1 100 ? 12.938 -22.516 5.434 1 96.81 100 THR A CA 1
ATOM 771 C C . THR A 1 100 ? 14.055 -23.359 6.051 1 96.81 100 THR A C 1
ATOM 773 O O . THR A 1 100 ? 15.203 -23.312 5.598 1 96.81 100 THR A O 1
ATOM 776 N N . GLY A 1 101 ? 13.719 -24.109 7.086 1 96.06 101 GLY A N 1
ATOM 777 C CA . GLY A 1 101 ? 14.68 -25.016 7.684 1 96.06 101 GLY A CA 1
ATOM 778 C C . GLY A 1 101 ? 15.242 -26.016 6.695 1 96.06 101 GLY A C 1
ATOM 779 O O . GLY A 1 101 ? 16.453 -26.266 6.672 1 96.06 101 GLY A O 1
ATOM 780 N N . VAL A 1 102 ? 14.352 -26.594 5.902 1 97.31 102 VAL A N 1
ATOM 781 C CA . VAL A 1 102 ? 14.766 -27.578 4.898 1 97.31 102 VAL A CA 1
ATOM 782 C C . VAL A 1 102 ? 15.703 -26.906 3.895 1 97.31 102 VAL A C 1
ATOM 784 O O . VAL A 1 102 ? 16.688 -27.5 3.469 1 97.31 102 VAL A O 1
ATOM 787 N N . ILE A 1 103 ? 15.391 -25.688 3.518 1 97.25 103 ILE A N 1
ATOM 788 C CA . ILE A 1 103 ? 16.234 -24.938 2.586 1 97.25 103 ILE A CA 1
ATOM 789 C C . ILE A 1 103 ? 17.609 -24.703 3.205 1 97.25 103 ILE A C 1
ATOM 791 O O . ILE A 1 103 ? 18.641 -24.875 2.541 1 97.25 103 ILE A O 1
ATOM 795 N N . LEU A 1 104 ? 17.641 -24.375 4.477 1 96.31 104 LEU A N 1
ATOM 796 C CA . LEU A 1 104 ? 18.906 -24.125 5.164 1 96.31 104 LEU A CA 1
ATOM 797 C C . LEU A 1 104 ? 19.734 -25.406 5.27 1 96.31 104 LEU A C 1
ATOM 799 O O . LEU A 1 104 ? 20.953 -25.375 5.145 1 96.31 104 LEU A O 1
ATOM 803 N N . LEU A 1 105 ? 19.062 -26.5 5.5 1 96.06 105 LEU A N 1
ATOM 804 C CA . LEU A 1 105 ? 19.75 -27.797 5.527 1 96.06 105 LEU A CA 1
ATOM 805 C C . LEU A 1 105 ? 20.391 -28.094 4.176 1 96.06 105 LEU A C 1
ATOM 807 O O . LEU A 1 105 ? 21.516 -28.594 4.113 1 96.06 105 LEU A O 1
ATOM 811 N N . TYR A 1 106 ? 19.641 -27.844 3.104 1 96.5 106 TYR A N 1
ATOM 812 C CA . TYR A 1 106 ? 20.188 -28 1.761 1 96.5 106 TYR A CA 1
ATOM 813 C C . TYR A 1 106 ? 21.422 -27.125 1.557 1 96.5 106 TYR A C 1
ATOM 815 O O . TYR A 1 106 ? 22.422 -27.578 1 1 96.5 106 TYR A O 1
ATOM 823 N N . ARG A 1 107 ? 21.344 -25.906 2.002 1 95.75 107 ARG A N 1
ATOM 824 C CA . ARG A 1 107 ? 22.453 -24.953 1.835 1 95.75 107 ARG A CA 1
ATOM 825 C C . ARG A 1 107 ? 23.688 -25.422 2.586 1 95.75 107 ARG A C 1
ATOM 827 O O . ARG A 1 107 ? 24.812 -25.281 2.094 1 95.75 107 ARG A O 1
ATOM 834 N N . VAL A 1 108 ? 23.484 -26.016 3.75 1 95.75 108 VAL A N 1
ATOM 835 C CA . VAL A 1 108 ? 24.594 -26.484 4.574 1 95.75 108 VAL A CA 1
ATOM 836 C C . VAL A 1 108 ? 25.156 -27.781 4.012 1 95.75 108 VAL A C 1
ATOM 838 O O . VAL A 1 108 ? 26.359 -27.891 3.762 1 95.75 108 VAL A O 1
ATOM 841 N N . LEU A 1 109 ? 24.281 -28.719 3.727 1 95.31 109 LEU A N 1
ATOM 842 C CA . LEU A 1 109 ? 24.703 -30.078 3.422 1 95.31 109 LEU A CA 1
ATOM 843 C C . LEU A 1 109 ? 25.125 -30.203 1.961 1 95.31 109 LEU A C 1
ATOM 845 O O . LEU A 1 109 ? 26.062 -30.938 1.641 1 95.31 109 LEU A O 1
ATOM 849 N N . TRP A 1 110 ? 24.391 -29.531 1.12 1 93.62 110 TRP A N 1
ATOM 850 C CA . TRP A 1 110 ? 24.641 -29.703 -0.305 1 93.62 110 TRP A CA 1
ATOM 851 C C . TRP A 1 110 ? 25.547 -28.609 -0.848 1 93.62 110 TRP A C 1
ATOM 853 O O . TRP A 1 110 ? 26.422 -28.859 -1.668 1 93.62 110 TRP A O 1
ATOM 863 N N . LEU A 1 111 ? 25.297 -27.406 -0.441 1 93.62 111 LEU A N 1
ATOM 864 C CA . LEU A 1 111 ? 26.047 -26.281 -0.986 1 93.62 111 LEU A CA 1
ATOM 865 C C . LEU A 1 111 ? 27.297 -26.016 -0.148 1 93.62 111 LEU A C 1
ATOM 867 O O . LEU A 1 111 ? 28.156 -25.234 -0.558 1 93.62 111 LEU A O 1
ATOM 871 N N . GLY A 1 112 ? 27.344 -26.453 1.089 1 94.06 112 GLY A N 1
ATOM 872 C CA . GLY A 1 112 ? 28.516 -26.312 1.934 1 94.06 112 GLY A CA 1
ATOM 873 C C . GLY A 1 112 ? 28.609 -24.953 2.594 1 94.06 112 GLY A C 1
ATOM 874 O O . GLY A 1 112 ? 29.703 -24.484 2.93 1 94.06 112 GLY A O 1
ATOM 875 N N . GLU A 1 113 ? 27.516 -24.344 2.725 1 93.56 113 GLU A N 1
ATOM 876 C CA . GLU A 1 113 ? 27.516 -23.016 3.334 1 93.56 113 GLU A CA 1
ATOM 877 C C . GLU A 1 113 ? 27.562 -23.109 4.855 1 93.56 113 GLU A C 1
ATOM 879 O O . GLU A 1 113 ? 26.984 -24.016 5.449 1 93.56 113 GLU A O 1
ATOM 884 N N . GLU A 1 114 ? 28.312 -22.219 5.488 1 91.5 114 GLU A N 1
ATOM 885 C CA . GLU A 1 114 ? 28.312 -22.125 6.941 1 91.5 114 GLU A CA 1
ATOM 886 C C . GLU A 1 114 ? 27.094 -21.344 7.441 1 91.5 114 GLU A C 1
ATOM 888 O O . GLU A 1 114 ? 26.75 -20.297 6.902 1 91.5 114 GLU A O 1
ATOM 893 N N . GLN A 1 115 ? 26.469 -22.031 8.289 1 89.56 115 GLN A N 1
ATOM 894 C CA . GLN A 1 115 ? 25.266 -21.422 8.852 1 89.56 115 GLN A CA 1
ATOM 895 C C . GLN A 1 115 ? 25.359 -21.328 10.375 1 89.56 115 GLN A C 1
ATOM 897 O O . GLN A 1 115 ? 25.594 -22.328 11.039 1 89.56 115 GLN A O 1
ATOM 902 N N . THR A 1 116 ? 25.312 -20.094 10.938 1 89.38 116 THR A N 1
ATOM 903 C CA . THR A 1 116 ? 25.156 -19.906 12.375 1 89.38 116 THR A CA 1
ATOM 904 C C . THR A 1 116 ? 23.672 -19.828 12.75 1 89.38 116 THR A C 1
ATOM 906 O O . THR A 1 116 ? 22.812 -19.719 11.883 1 89.38 116 THR A O 1
ATOM 909 N N . ILE A 1 117 ? 23.422 -19.969 14.008 1 88.62 117 ILE A N 1
ATOM 910 C CA . ILE A 1 117 ? 22.062 -19.844 14.484 1 88.62 117 ILE A CA 1
ATOM 911 C C . ILE A 1 117 ? 21.531 -18.453 14.156 1 88.62 117 ILE A C 1
ATOM 913 O O . ILE A 1 117 ? 20.375 -18.297 13.734 1 88.62 117 ILE A O 1
ATOM 917 N N . ARG A 1 118 ? 22.375 -17.516 14.258 1 86.12 118 ARG A N 1
ATOM 918 C CA . ARG A 1 118 ? 21.984 -16.141 13.961 1 86.12 118 ARG A CA 1
ATOM 919 C C . ARG A 1 118 ? 21.625 -15.977 12.484 1 86.12 118 ARG A C 1
ATOM 921 O O . ARG A 1 118 ? 20.609 -15.375 12.156 1 86.12 118 ARG A O 1
ATOM 928 N N . SER A 1 119 ? 22.422 -16.484 11.719 1 87.69 119 SER A N 1
ATOM 929 C CA . SER A 1 119 ? 22.172 -16.359 10.289 1 87.69 119 SER A CA 1
ATOM 930 C C . SER A 1 119 ? 20.922 -17.141 9.875 1 87.69 119 SER A C 1
ATOM 932 O O . SER A 1 119 ? 20.203 -16.719 8.977 1 87.69 119 SER A O 1
ATOM 934 N N . ALA A 1 120 ? 20.734 -18.219 10.516 1 90.62 120 ALA A N 1
ATOM 935 C CA . ALA A 1 120 ? 19.547 -19.031 10.227 1 90.62 120 ALA A CA 1
ATOM 936 C C . ALA A 1 120 ? 18.266 -18.297 10.609 1 90.62 120 ALA A C 1
ATOM 938 O O . ALA A 1 120 ? 17.312 -18.25 9.836 1 90.62 120 ALA A O 1
ATOM 939 N N . VAL A 1 121 ? 18.297 -17.703 11.766 1 88.81 121 VAL A N 1
ATOM 940 C CA . VAL A 1 121 ? 17.141 -16.953 12.242 1 88.81 121 VAL A CA 1
ATOM 941 C C . VAL A 1 121 ? 16.906 -15.742 11.344 1 88.81 121 VAL A C 1
ATOM 943 O O . VAL A 1 121 ? 15.758 -15.422 11.008 1 88.81 121 VAL A O 1
ATOM 946 N N . LYS A 1 122 ? 17.953 -15.148 10.922 1 87.75 122 LYS A N 1
ATOM 947 C CA . LYS A 1 122 ? 17.844 -14.016 10.008 1 87.75 122 LYS A CA 1
ATOM 948 C C . LYS A 1 122 ? 17.219 -14.43 8.688 1 87.75 122 LYS A C 1
ATOM 950 O O . LYS A 1 122 ? 16.359 -13.719 8.156 1 87.75 122 LYS A O 1
ATOM 955 N N . ASN A 1 123 ? 17.656 -15.508 8.227 1 90 123 ASN A N 1
ATOM 956 C CA . ASN A 1 123 ? 17.094 -16 6.977 1 90 123 ASN A CA 1
ATOM 957 C C . ASN A 1 123 ? 15.594 -16.281 7.102 1 90 123 ASN A C 1
ATOM 959 O O . ASN A 1 123 ? 14.82 -15.922 6.215 1 90 123 ASN A O 1
ATOM 963 N N . LEU A 1 124 ? 15.227 -16.844 8.18 1 89.62 124 LEU A N 1
ATOM 964 C CA . LEU A 1 124 ? 13.828 -17.172 8.438 1 89.62 124 LEU A CA 1
ATOM 965 C C . LEU A 1 124 ? 12.984 -15.898 8.508 1 89.62 124 LEU A C 1
ATOM 967 O O . LEU A 1 124 ? 11.875 -15.859 7.965 1 89.62 124 LEU A O 1
ATOM 971 N N . LEU A 1 125 ? 13.516 -14.891 9.047 1 89.69 125 LEU A N 1
ATOM 972 C CA . LEU A 1 125 ? 12.734 -13.695 9.328 1 89.69 125 LEU A CA 1
ATOM 973 C C . LEU A 1 125 ? 12.812 -12.703 8.172 1 89.69 125 LEU A C 1
ATOM 975 O O . LEU A 1 125 ? 12.031 -11.75 8.109 1 89.69 125 LEU A O 1
ATOM 979 N N . SER A 1 126 ? 13.641 -12.992 7.234 1 89.56 126 SER A N 1
ATOM 980 C CA . SER A 1 126 ? 13.828 -12.047 6.141 1 89.56 126 SER A CA 1
ATOM 981 C C . SER A 1 126 ? 13.086 -12.492 4.887 1 89.56 126 SER A C 1
ATOM 983 O O . SER A 1 126 ? 13.164 -11.836 3.844 1 89.56 126 SER A O 1
ATOM 985 N N . PHE A 1 127 ? 12.398 -13.578 4.961 1 91.62 127 PHE A N 1
ATOM 986 C CA . PHE A 1 127 ? 11.57 -14.047 3.85 1 91.62 127 PHE A CA 1
ATOM 987 C C . PHE A 1 127 ? 12.391 -14.125 2.568 1 91.62 127 PHE A C 1
ATOM 989 O O . PHE A 1 127 ? 11.992 -13.594 1.533 1 91.62 127 PHE A O 1
ATOM 996 N N . GLN A 1 128 ? 13.469 -14.742 2.791 1 87.94 128 GLN A N 1
ATOM 997 C CA . GLN A 1 128 ? 14.375 -14.914 1.662 1 87.94 128 GLN A CA 1
ATOM 998 C C . GLN A 1 128 ? 13.953 -16.078 0.785 1 87.94 128 GLN A C 1
ATOM 1000 O O . GLN A 1 128 ? 12.984 -16.781 1.102 1 87.94 128 GLN A O 1
ATOM 1005 N N . GLN A 1 129 ? 14.562 -16.188 -0.171 1 86.69 129 GLN A N 1
ATOM 1006 C CA . GLN A 1 129 ? 14.219 -17.266 -1.098 1 86.69 129 GLN A CA 1
ATOM 1007 C C . GLN A 1 129 ? 12.75 -17.203 -1.499 1 86.69 129 GLN A C 1
ATOM 1009 O O . GLN A 1 129 ? 11.891 -17.797 -0.844 1 86.69 129 GLN A O 1
ATOM 1014 N N . TYR A 1 130 ? 12.219 -17.234 -2.572 1 89.88 130 TYR A N 1
ATOM 1015 C CA . TYR A 1 130 ? 10.898 -17.188 -3.199 1 89.88 130 TYR A CA 1
ATOM 1016 C C . TYR A 1 130 ? 9.828 -16.812 -2.182 1 89.88 130 TYR A C 1
ATOM 1018 O O . TYR A 1 130 ? 8.633 -16.922 -2.463 1 89.88 130 TYR A O 1
ATOM 1026 N N . SER A 1 131 ? 10.188 -16.25 -0.906 1 92.56 131 SER A N 1
ATOM 1027 C CA . SER A 1 131 ? 9.219 -16.172 0.181 1 92.56 131 SER A CA 1
ATOM 1028 C C . SER A 1 131 ? 8.648 -14.758 0.312 1 92.56 131 SER A C 1
ATOM 1030 O O . SER A 1 131 ? 8.18 -14.367 1.381 1 92.56 131 SER A O 1
ATOM 1032 N N . TRP A 1 132 ? 8.75 -13.984 -0.785 1 93.44 132 TRP A N 1
ATOM 1033 C CA . TRP A 1 132 ? 8.141 -12.664 -0.721 1 93.44 132 TRP A CA 1
ATOM 1034 C C . TRP A 1 132 ? 6.641 -12.766 -0.478 1 93.44 132 TRP A C 1
ATOM 1036 O O . TRP A 1 132 ? 6.047 -11.906 0.181 1 93.44 132 TRP A O 1
ATOM 1046 N N . TYR A 1 133 ? 6.105 -13.789 -0.996 1 95.88 133 TYR A N 1
ATOM 1047 C CA . TYR A 1 133 ? 4.668 -14 -0.854 1 95.88 133 TYR A CA 1
ATOM 1048 C C . TYR A 1 133 ? 4.277 -14.133 0.613 1 95.88 133 TYR A C 1
ATOM 1050 O O . TYR A 1 133 ? 3.238 -13.617 1.034 1 95.88 133 TYR A O 1
ATOM 1058 N N . MET A 1 134 ? 5.098 -14.805 1.363 1 95.69 134 MET A N 1
ATOM 1059 C CA . MET A 1 134 ? 4.812 -14.977 2.785 1 95.69 134 MET A CA 1
ATOM 1060 C C . MET A 1 134 ? 4.891 -13.641 3.52 1 95.69 134 MET A C 1
ATOM 1062 O O . MET A 1 134 ? 4.129 -13.398 4.457 1 95.69 134 MET A O 1
ATOM 1066 N N . ASN A 1 135 ? 5.848 -12.781 3.068 1 95.94 135 ASN A N 1
ATOM 1067 C CA . ASN A 1 135 ? 5.945 -11.43 3.598 1 95.94 135 ASN A CA 1
ATOM 1068 C C . ASN A 1 135 ? 4.641 -10.656 3.42 1 95.94 135 ASN A C 1
ATOM 1070 O O . ASN A 1 135 ? 4.176 -9.992 4.348 1 95.94 135 ASN A O 1
ATOM 1074 N N . MET A 1 136 ? 4.043 -10.82 2.324 1 97.06 136 MET A N 1
ATOM 1075 C CA . MET A 1 136 ? 2.771 -10.18 1.991 1 97.06 136 MET A CA 1
ATOM 1076 C C . MET A 1 136 ? 1.605 -10.906 2.65 1 97.06 136 MET A C 1
ATOM 1078 O O . MET A 1 136 ? 0.73 -10.273 3.244 1 97.06 136 MET A O 1
ATOM 1082 N N . TYR A 1 137 ? 1.625 -12.211 2.639 1 96.94 137 TYR A N 1
ATOM 1083 C CA . TYR A 1 137 ? 0.507 -13.055 3.051 1 96.94 137 TYR A CA 1
ATOM 1084 C C . TYR A 1 137 ? 0.245 -12.914 4.547 1 96.94 137 TYR A C 1
ATOM 1086 O O . TYR A 1 137 ? -0.908 -12.906 4.984 1 96.94 137 TYR A O 1
ATOM 1094 N N . PHE A 1 138 ? 1.289 -12.75 5.324 1 95.06 138 PHE A N 1
ATOM 1095 C CA . PHE A 1 138 ? 1.131 -12.602 6.766 1 95.06 138 PHE A CA 1
ATOM 1096 C C . PHE A 1 138 ? 0.312 -11.352 7.094 1 95.06 138 PHE A C 1
ATOM 1098 O O . PHE A 1 138 ? -0.604 -11.406 7.914 1 95.06 138 PHE A O 1
ATOM 1105 N N . GLY A 1 139 ? 0.609 -10.281 6.434 1 97 139 GLY A N 1
ATOM 1106 C CA . GLY A 1 139 ? -0.17 -9.078 6.648 1 97 139 GLY A CA 1
ATOM 1107 C C . GLY A 1 139 ? -1.609 -9.203 6.188 1 97 139 GLY A C 1
ATOM 1108 O O . GLY A 1 139 ? -2.523 -8.703 6.844 1 97 139 GLY A O 1
ATOM 1109 N N . LEU A 1 140 ? -1.818 -9.906 5.105 1 97.81 140 LEU A N 1
ATOM 1110 C CA . LEU A 1 140 ? -3.172 -10.117 4.605 1 97.81 140 LEU A CA 1
ATOM 1111 C C . LEU A 1 140 ? -3.998 -10.93 5.594 1 97.81 140 LEU A C 1
ATOM 1113 O O . LEU A 1 140 ? -5.172 -10.633 5.828 1 97.81 140 LEU A O 1
ATOM 1117 N N . LEU A 1 141 ? -3.344 -11.953 6.207 1 97.44 141 LEU A N 1
ATOM 1118 C CA . LEU A 1 141 ? -4.035 -12.789 7.184 1 97.44 141 LEU A CA 1
ATOM 1119 C C . LEU A 1 141 ? -4.387 -11.992 8.43 1 97.44 141 LEU A C 1
ATOM 1121 O O . LEU A 1 141 ? -5.461 -12.172 9.008 1 97.44 141 LEU A O 1
ATOM 1125 N N . LEU A 1 142 ? -3.543 -11.078 8.789 1 97.56 142 LEU A N 1
ATOM 1126 C CA . LEU A 1 142 ? -3.836 -10.227 9.938 1 97.56 142 LEU A CA 1
ATOM 1127 C C . LEU A 1 142 ? -5.008 -9.297 9.641 1 97.56 142 LEU A C 1
ATOM 1129 O O . LEU A 1 142 ? -5.82 -9.016 10.523 1 97.56 142 LEU A O 1
ATOM 1133 N N . LEU A 1 143 ? -5.172 -8.906 8.414 1 98.25 143 LEU A N 1
ATOM 1134 C CA . LEU A 1 143 ? -6.188 -7.941 8.016 1 98.25 143 LEU A CA 1
ATOM 1135 C C . LEU A 1 143 ? -7.516 -8.633 7.73 1 98.25 143 LEU A C 1
ATOM 1137 O O . LEU A 1 143 ? -8.562 -7.984 7.691 1 98.25 143 LEU A O 1
ATOM 1141 N N . THR A 1 144 ? -7.512 -9.914 7.535 1 98.38 144 THR A N 1
ATOM 1142 C CA . THR A 1 144 ? -8.625 -10.688 7 1 98.38 144 THR A CA 1
ATOM 1143 C C . THR A 1 144 ? -9.875 -10.492 7.852 1 98.38 144 THR A C 1
ATOM 1145 O O . THR A 1 144 ? -10.969 -10.25 7.32 1 98.38 144 THR A O 1
ATOM 1148 N N . PRO A 1 145 ? -9.789 -10.547 9.273 1 98.06 145 PRO A N 1
ATOM 1149 C CA . PRO A 1 145 ? -11.016 -10.344 10.055 1 98.06 145 PRO A CA 1
ATOM 1150 C C . PRO A 1 145 ? -11.688 -9.008 9.766 1 98.06 145 PRO A C 1
ATOM 1152 O O . PRO A 1 145 ? -12.914 -8.93 9.711 1 98.06 145 PRO A O 1
ATOM 1155 N N . PHE A 1 146 ? -10.922 -8.023 9.5 1 98.25 146 PHE A N 1
ATOM 1156 C CA . PHE A 1 146 ? -11.445 -6.684 9.281 1 98.25 146 PHE A CA 1
ATOM 1157 C C . PHE A 1 146 ? -11.898 -6.508 7.84 1 98.25 146 PHE A C 1
ATOM 1159 O O . PHE A 1 146 ? -12.883 -5.812 7.578 1 98.25 146 PHE A O 1
ATOM 1166 N N . LEU A 1 147 ? -11.188 -7.129 6.902 1 98.38 147 LEU A N 1
ATOM 1167 C CA . LEU A 1 147 ? -11.648 -7.129 5.52 1 98.38 147 LEU A CA 1
ATOM 1168 C C . LEU A 1 147 ? -13 -7.836 5.395 1 98.38 147 LEU A C 1
ATOM 1170 O O . LEU A 1 147 ? -13.867 -7.391 4.648 1 98.38 147 LEU A O 1
ATOM 1174 N N . ASN A 1 148 ? -13.086 -8.93 6.188 1 97.94 148 ASN A N 1
ATOM 1175 C CA . ASN A 1 148 ? -14.359 -9.641 6.195 1 97.94 148 ASN A CA 1
ATOM 1176 C C . ASN A 1 148 ? -15.477 -8.781 6.785 1 97.94 148 ASN A C 1
ATOM 1178 O O . ASN A 1 148 ? -16.609 -8.797 6.293 1 97.94 148 ASN A O 1
ATOM 1182 N N . ALA A 1 149 ? -15.172 -8.086 7.832 1 97.5 149 ALA A N 1
ATOM 1183 C CA . ALA A 1 149 ? -16.141 -7.18 8.43 1 97.5 149 ALA A CA 1
ATOM 1184 C C . ALA A 1 149 ? -16.594 -6.113 7.434 1 97.5 149 ALA A C 1
ATOM 1186 O O . ALA A 1 149 ? -17.781 -5.809 7.328 1 97.5 149 ALA A O 1
ATOM 1187 N N . LEU A 1 150 ? -15.648 -5.555 6.676 1 97.81 150 LEU A N 1
ATOM 1188 C CA . LEU A 1 150 ? -15.977 -4.594 5.633 1 97.81 150 LEU A CA 1
ATOM 1189 C C . LEU A 1 150 ? -16.906 -5.215 4.59 1 97.81 150 LEU A C 1
ATOM 1191 O O . LEU A 1 150 ? -17.938 -4.648 4.258 1 97.81 150 LEU A O 1
ATOM 1195 N N . TRP A 1 151 ? -16.5 -6.383 4.141 1 97.31 151 TRP A N 1
ATOM 1196 C CA . TRP A 1 151 ? -17.266 -7.082 3.107 1 97.31 151 TRP A CA 1
ATOM 1197 C C . TRP A 1 151 ? -18.703 -7.32 3.559 1 97.31 151 TRP A C 1
ATOM 1199 O O . TRP A 1 151 ? -19.641 -7.07 2.803 1 97.31 151 TRP A O 1
ATOM 1209 N N . GLN A 1 152 ? -18.828 -7.691 4.781 1 94.75 152 GLN A N 1
ATOM 1210 C CA . GLN A 1 152 ? -20.141 -8.031 5.316 1 94.75 152 GLN A CA 1
ATOM 1211 C C . GLN A 1 152 ? -20.969 -6.777 5.578 1 94.75 152 GLN A C 1
ATOM 1213 O O . GLN A 1 152 ? -22.203 -6.824 5.535 1 94.75 152 GLN A O 1
ATOM 1218 N N . SER A 1 153 ? -20.281 -5.723 5.793 1 94.44 153 SER A N 1
ATOM 1219 C CA . SER A 1 153 ? -21 -4.473 6.055 1 94.44 153 SER A CA 1
ATOM 1220 C C . SER A 1 153 ? -21.578 -3.891 4.773 1 94.44 153 SER A C 1
ATOM 1222 O O . SER A 1 153 ? -22.453 -3.018 4.82 1 94.44 153 SER A O 1
ATOM 1224 N N . LEU A 1 154 ? -21.078 -4.348 3.633 1 95.19 154 LEU A N 1
ATOM 1225 C CA . LEU A 1 154 ? -21.609 -3.9 2.346 1 95.19 154 LEU A CA 1
ATOM 1226 C C . LEU A 1 154 ? -22.891 -4.637 1.999 1 95.19 154 LEU A C 1
ATOM 1228 O O . LEU A 1 154 ? -22.859 -5.75 1.471 1 95.19 154 LEU A O 1
ATOM 1232 N N . ALA A 1 155 ? -24.016 -4.156 2.277 1 83.62 155 ALA A N 1
ATOM 1233 C CA . ALA A 1 155 ? -25.344 -4.766 2.312 1 83.62 155 ALA A CA 1
ATOM 1234 C C . ALA A 1 155 ? -25.797 -5.16 0.911 1 83.62 155 ALA A C 1
ATOM 1236 O O . ALA A 1 155 ? -26.562 -6.113 0.747 1 83.62 155 ALA A O 1
ATOM 1237 N N . THR A 1 156 ? -25.344 -4.43 -0.12 1 92.25 156 THR A N 1
ATOM 1238 C CA . THR A 1 156 ? -25.891 -4.641 -1.457 1 92.25 156 THR A CA 1
ATOM 1239 C C . THR A 1 156 ? -24.781 -5.039 -2.434 1 92.25 156 THR A C 1
ATOM 1241 O O . THR A 1 156 ? -23.625 -4.684 -2.244 1 92.25 156 THR A O 1
ATOM 1244 N N . PRO A 1 157 ? -25.172 -5.785 -3.518 1 94.94 157 PRO A N 1
ATOM 1245 C CA . PRO A 1 157 ? -24.203 -6.094 -4.57 1 94.94 157 PRO A CA 1
ATOM 1246 C C . PRO A 1 157 ? -23.609 -4.84 -5.211 1 94.94 157 PRO A C 1
ATOM 1248 O O . PRO A 1 157 ? -22.438 -4.844 -5.605 1 94.94 157 PRO A O 1
ATOM 1251 N N . ALA A 1 158 ? -24.453 -3.83 -5.238 1 95.94 158 ALA A N 1
ATOM 1252 C CA . ALA A 1 158 ? -23.984 -2.576 -5.82 1 95.94 158 ALA A CA 1
ATOM 1253 C C . ALA A 1 158 ? -22.844 -1.979 -4.992 1 95.94 158 ALA A C 1
ATOM 1255 O O . ALA A 1 158 ? -21.875 -1.464 -5.547 1 95.94 158 ALA A O 1
ATOM 1256 N N . ALA A 1 159 ? -22.984 -2.051 -3.693 1 97.06 159 ALA A N 1
ATOM 1257 C CA . ALA A 1 159 ? -21.953 -1.546 -2.807 1 97.06 159 ALA A CA 1
ATOM 1258 C C . ALA A 1 159 ? -20.656 -2.352 -2.959 1 97.06 159 ALA A C 1
ATOM 1260 O O . ALA A 1 159 ? -19.562 -1.788 -2.961 1 97.06 159 ALA A O 1
ATOM 1261 N N . ARG A 1 160 ? -20.766 -3.652 -3.072 1 97.88 160 ARG A N 1
ATOM 1262 C CA . ARG A 1 160 ? -19.609 -4.516 -3.248 1 97.88 160 ARG A CA 1
ATOM 1263 C C . ARG A 1 160 ? -18.953 -4.277 -4.602 1 97.88 160 ARG A C 1
ATOM 1265 O O . ARG A 1 160 ? -17.719 -4.266 -4.703 1 97.88 160 ARG A O 1
ATOM 1272 N N . ARG A 1 161 ? -19.75 -4.027 -5.668 1 97.62 161 ARG A N 1
ATOM 1273 C CA . ARG A 1 161 ? -19.219 -3.686 -6.977 1 97.62 161 ARG A CA 1
ATOM 1274 C C . ARG A 1 161 ? -18.484 -2.348 -6.938 1 97.62 161 ARG A C 1
ATOM 1276 O O . ARG A 1 161 ? -17.453 -2.174 -7.598 1 97.62 161 ARG A O 1
ATOM 1283 N N . ALA A 1 162 ? -19.062 -1.398 -6.191 1 98 162 ALA A N 1
ATOM 1284 C CA . ALA A 1 162 ? -18.422 -0.09 -6.066 1 98 162 ALA A CA 1
ATOM 1285 C C . ALA A 1 162 ? -17.047 -0.208 -5.406 1 98 162 ALA A C 1
ATOM 1287 O O . ALA A 1 162 ? -16.094 0.428 -5.844 1 98 162 ALA A O 1
ATOM 1288 N N . LEU A 1 163 ? -16.938 -1.021 -4.336 1 98.31 163 LEU A N 1
ATOM 1289 C CA . LEU A 1 163 ? -15.656 -1.263 -3.695 1 98.31 163 LEU A CA 1
ATOM 1290 C C . LEU A 1 163 ? -14.656 -1.836 -4.688 1 98.31 163 LEU A C 1
ATOM 1292 O O . LEU A 1 163 ? -13.523 -1.354 -4.785 1 98.31 163 LEU A O 1
ATOM 1296 N N . LEU A 1 164 ? -15.078 -2.84 -5.445 1 98.44 164 LEU A N 1
ATOM 1297 C CA . LEU A 1 164 ? -14.195 -3.482 -6.414 1 98.44 164 LEU A CA 1
ATOM 1298 C C . LEU A 1 164 ? -13.766 -2.498 -7.496 1 98.44 164 LEU A C 1
ATOM 1300 O O . LEU A 1 164 ? -12.609 -2.506 -7.93 1 98.44 164 LEU A O 1
ATOM 1304 N N . ALA A 1 165 ? -14.711 -1.665 -7.922 1 98.25 165 ALA A N 1
ATOM 1305 C CA . ALA A 1 165 ? -14.391 -0.666 -8.938 1 98.25 165 ALA A CA 1
ATOM 1306 C C . ALA A 1 165 ? -13.305 0.286 -8.453 1 98.25 165 ALA A C 1
ATOM 1308 O O . ALA A 1 165 ? -12.352 0.572 -9.18 1 98.25 165 ALA A O 1
ATOM 1309 N N . VAL A 1 166 ? -13.453 0.737 -7.219 1 98.38 166 VAL A N 1
ATOM 1310 C CA . VAL A 1 166 ? -12.477 1.651 -6.645 1 98.38 166 VAL A CA 1
ATOM 1311 C C . VAL A 1 166 ? -11.117 0.953 -6.535 1 98.38 166 VAL A C 1
ATOM 1313 O O . VAL A 1 166 ? -10.086 1.527 -6.891 1 98.38 166 VAL A O 1
ATOM 1316 N N . LEU A 1 167 ? -11.125 -0.302 -6.074 1 98.62 167 LEU A N 1
ATOM 1317 C CA . LEU A 1 167 ? -9.875 -1.052 -5.926 1 98.62 167 LEU A CA 1
ATOM 1318 C C . LEU A 1 167 ? -9.227 -1.294 -7.281 1 98.62 167 LEU A C 1
ATOM 1320 O O . LEU A 1 167 ? -8.008 -1.2 -7.414 1 98.62 167 LEU A O 1
ATOM 1324 N N . LEU A 1 168 ? -10.023 -1.605 -8.305 1 98.56 168 LEU A N 1
ATOM 1325 C CA . LEU A 1 168 ? -9.484 -1.828 -9.641 1 98.56 168 LEU A CA 1
ATOM 1326 C C . LEU A 1 168 ? -8.898 -0.542 -10.211 1 98.56 168 LEU A C 1
ATOM 1328 O O . LEU A 1 168 ? -7.859 -0.569 -10.875 1 98.56 168 LEU A O 1
ATOM 1332 N N . VAL A 1 169 ? -9.531 0.597 -9.945 1 98.19 169 VAL A N 1
ATOM 1333 C CA . VAL A 1 169 ? -9.016 1.888 -10.391 1 98.19 169 VAL A CA 1
ATOM 1334 C C . VAL A 1 169 ? -7.676 2.174 -9.727 1 98.19 169 VAL A C 1
ATOM 1336 O O . VAL A 1 169 ? -6.738 2.641 -10.383 1 98.19 169 VAL A O 1
ATOM 1339 N N . LEU A 1 170 ? -7.559 1.827 -8.492 1 98.12 170 LEU A N 1
ATOM 1340 C CA . LEU A 1 170 ? -6.367 2.172 -7.719 1 98.12 170 LEU A CA 1
ATOM 1341 C C . LEU A 1 170 ? -5.227 1.209 -8.023 1 98.12 170 LEU A C 1
ATOM 1343 O O . LEU A 1 170 ? -4.055 1.595 -7.98 1 98.12 170 LEU A O 1
ATOM 1347 N N . THR A 1 171 ? -5.551 -0.075 -8.359 1 98.31 171 THR A N 1
ATOM 1348 C CA . THR A 1 171 ? -4.488 -1.073 -8.398 1 98.31 171 THR A CA 1
ATOM 1349 C C . THR A 1 171 ? -4.207 -1.51 -9.828 1 98.31 171 THR A C 1
ATOM 1351 O O . THR A 1 171 ? -3.098 -1.939 -10.148 1 98.31 171 THR A O 1
ATOM 1354 N N . VAL A 1 172 ? -5.184 -1.445 -10.766 1 98.5 172 VAL A N 1
ATOM 1355 C CA . VAL A 1 172 ? -5.043 -2.004 -12.109 1 98.5 172 VAL A CA 1
ATOM 1356 C C . VAL A 1 172 ? -4.84 -0.878 -13.117 1 98.5 172 VAL A C 1
ATOM 1358 O O . VAL A 1 172 ? -3.967 -0.963 -13.984 1 98.5 172 VAL A O 1
ATOM 1361 N N . LEU A 1 173 ? -5.543 0.217 -12.945 1 97.69 173 LEU A N 1
ATOM 1362 C CA . LEU A 1 173 ? -5.598 1.285 -13.938 1 97.69 173 LEU A CA 1
ATOM 1363 C C . LEU A 1 173 ? -4.211 1.867 -14.188 1 97.69 173 LEU A C 1
ATOM 1365 O O . LEU A 1 173 ? -3.838 2.125 -15.336 1 97.69 173 LEU A O 1
ATOM 1369 N N . PRO A 1 174 ? -3.447 2.1 -13.117 1 96.69 174 PRO A N 1
ATOM 1370 C CA . PRO A 1 174 ? -2.121 2.664 -13.383 1 96.69 174 PRO A CA 1
ATOM 1371 C C . PRO A 1 174 ? -1.274 1.78 -14.297 1 96.69 174 PRO A C 1
ATOM 1373 O O . PRO A 1 174 ? -0.501 2.289 -15.109 1 96.69 174 PRO A O 1
ATOM 1376 N N . GLY A 1 175 ? -1.407 0.434 -14.211 1 95.75 175 GLY A N 1
ATOM 1377 C CA . GLY A 1 175 ? -0.658 -0.493 -15.047 1 95.75 175 GLY A CA 1
ATOM 1378 C C . GLY A 1 175 ? -1.127 -0.511 -16.484 1 95.75 175 GLY A C 1
ATOM 1379 O O . GLY A 1 175 ? -0.5 -1.142 -17.344 1 95.75 175 GLY A O 1
ATOM 1380 N N . MET A 1 176 ? -2.195 0.193 -16.734 1 94.81 176 MET A N 1
ATOM 1381 C CA . MET A 1 176 ? -2.723 0.295 -18.094 1 94.81 176 MET A CA 1
ATOM 1382 C C . MET A 1 176 ? -2.311 1.614 -18.734 1 94.81 176 MET A C 1
ATOM 1384 O O . MET A 1 176 ? -2.088 1.675 -19.953 1 94.81 176 MET A O 1
ATOM 1388 N N . VAL A 1 177 ? -2.195 2.621 -17.844 1 92.31 177 VAL A N 1
ATOM 1389 C CA . VAL A 1 177 ? -2.129 3.963 -18.406 1 92.31 177 VAL A CA 1
ATOM 1390 C C . VAL A 1 177 ? -0.733 4.547 -18.203 1 92.31 177 VAL A C 1
ATOM 1392 O O . VAL A 1 177 ? -0.218 5.266 -19.062 1 92.31 177 VAL A O 1
ATOM 1395 N N . ASN A 1 178 ? -0.105 4.27 -17.031 1 92.88 178 ASN A N 1
ATOM 1396 C CA . ASN A 1 178 ? 1.197 4.832 -16.703 1 92.88 178 ASN A CA 1
ATOM 1397 C C . ASN A 1 178 ? 2.336 4.012 -17.297 1 92.88 178 ASN A C 1
ATOM 1399 O O . ASN A 1 178 ? 3.301 3.686 -16.594 1 92.88 178 ASN A O 1
ATOM 1403 N N . ILE A 1 179 ? 2.227 3.566 -18.578 1 90.69 179 ILE A N 1
ATOM 1404 C CA . ILE A 1 179 ? 3.211 2.619 -19.078 1 90.69 179 ILE A CA 1
ATOM 1405 C C . ILE A 1 179 ? 3.732 3.098 -20.438 1 90.69 179 ILE A C 1
ATOM 1407 O O . ILE A 1 179 ? 4.43 2.359 -21.141 1 90.69 179 ILE A O 1
ATOM 1411 N N . TYR A 1 180 ? 3.377 4.352 -20.812 1 87.31 180 TYR A N 1
ATOM 1412 C CA . TYR A 1 180 ? 3.805 4.863 -22.109 1 87.31 180 TYR A CA 1
ATOM 1413 C C . TYR A 1 180 ? 4.629 6.133 -21.953 1 87.31 180 TYR A C 1
ATOM 1415 O O . TYR A 1 180 ? 4.422 6.902 -21 1 87.31 180 TYR A O 1
ATOM 1423 N N . ASN A 1 181 ? 5.602 6.164 -22.797 1 85.12 181 ASN A N 1
ATOM 1424 C CA . ASN A 1 181 ? 6.328 7.418 -22.953 1 85.12 181 ASN A CA 1
ATOM 1425 C C . ASN A 1 181 ? 5.645 8.344 -23.953 1 85.12 181 ASN A C 1
ATOM 1427 O O . ASN A 1 181 ? 5.633 8.07 -25.156 1 85.12 181 ASN A O 1
ATOM 1431 N N . LEU A 1 182 ? 5.168 9.438 -23.547 1 80.62 182 LEU A N 1
ATOM 1432 C CA . LEU A 1 182 ? 4.344 10.289 -24.406 1 80.62 182 LEU A CA 1
ATOM 1433 C C . LEU A 1 182 ? 5.18 11.391 -25.031 1 80.62 182 LEU A C 1
ATOM 1435 O O . LEU A 1 182 ? 4.633 12.344 -25.594 1 80.62 182 LEU A O 1
ATOM 1439 N N . HIS A 1 183 ? 6.48 11.25 -24.922 1 77.19 183 HIS A N 1
ATOM 1440 C CA . HIS A 1 183 ? 7.336 12.289 -25.484 1 77.19 183 HIS A CA 1
ATOM 1441 C C . HIS A 1 183 ? 7.355 12.211 -27.016 1 77.19 183 HIS A C 1
ATOM 1443 O O . HIS A 1 183 ? 7.539 13.227 -27.688 1 77.19 183 HIS A O 1
ATOM 1449 N N . SER A 1 184 ? 7.27 10.945 -27.531 1 76.94 184 SER A N 1
ATOM 1450 C CA . SER A 1 184 ? 7.312 10.812 -28.984 1 76.94 184 SER A CA 1
ATOM 1451 C C . SER A 1 184 ? 6.273 9.805 -29.484 1 76.94 184 SER A C 1
ATOM 1453 O O . SER A 1 184 ? 5.938 8.852 -28.781 1 76.94 184 SER A O 1
ATOM 1455 N N . ALA A 1 185 ? 5.68 10.117 -30.516 1 79 185 ALA A N 1
ATOM 1456 C CA . ALA A 1 185 ? 4.758 9.188 -31.156 1 79 185 ALA A CA 1
ATOM 1457 C C . ALA A 1 185 ? 5.445 7.859 -31.469 1 79 185 ALA A C 1
ATOM 1459 O O . ALA A 1 185 ? 4.812 6.801 -31.438 1 79 185 ALA A O 1
ATOM 1460 N N . GLU A 1 186 ? 6.715 7.949 -31.672 1 79.56 186 GLU A N 1
ATOM 1461 C CA . GLU A 1 186 ? 7.488 6.754 -32 1 79.56 186 GLU A CA 1
ATOM 1462 C C . GLU A 1 186 ? 7.5 5.77 -30.844 1 79.56 186 GLU A C 1
ATOM 1464 O O . GLU A 1 186 ? 7.398 4.555 -31.047 1 79.56 186 GLU A O 1
ATOM 1469 N N . THR A 1 187 ? 7.504 6.293 -29.703 1 79.75 187 THR A N 1
ATOM 1470 C CA . THR A 1 187 ? 7.582 5.43 -28.531 1 79.75 187 THR A CA 1
ATOM 1471 C C . THR A 1 187 ? 6.23 4.777 -28.25 1 79.75 187 THR A C 1
ATOM 1473 O O . THR A 1 187 ? 6.156 3.764 -27.547 1 79.75 187 THR A O 1
ATOM 1476 N N . LEU A 1 188 ? 5.211 5.375 -28.812 1 79.56 188 LEU A N 1
ATOM 1477 C CA . LEU A 1 188 ? 3.889 4.777 -28.656 1 79.56 188 LEU A CA 1
ATOM 1478 C C . LEU A 1 188 ? 3.729 3.576 -29.594 1 79.56 188 LEU A C 1
ATOM 1480 O O . LEU A 1 188 ? 3.117 2.574 -29.219 1 79.56 188 LEU A O 1
ATOM 1484 N N . LEU A 1 189 ? 4.371 3.689 -30.75 1 83.56 189 LEU A N 1
ATOM 1485 C CA . LEU A 1 189 ? 4.297 2.619 -31.734 1 83.56 189 LEU A CA 1
ATOM 1486 C C . LEU A 1 189 ? 5.383 1.578 -31.5 1 83.56 189 LEU A C 1
ATOM 1488 O O . LEU A 1 189 ? 5.207 0.401 -31.812 1 83.56 189 LEU A O 1
ATOM 1492 N N . HIS A 1 190 ? 6.523 2.078 -30.922 1 88.12 190 HIS A N 1
ATOM 1493 C CA . HIS A 1 190 ? 7.668 1.237 -30.609 1 88.12 190 HIS A CA 1
ATOM 1494 C C . HIS A 1 190 ? 8.047 1.364 -29.125 1 88.12 190 HIS A C 1
ATOM 1496 O O . HIS A 1 190 ? 9.117 1.88 -28.797 1 88.12 190 HIS A O 1
ATOM 1502 N N . PRO A 1 191 ? 7.23 0.778 -28.281 1 83.94 191 PRO A N 1
ATOM 1503 C CA . PRO A 1 191 ? 7.359 1.002 -26.844 1 83.94 191 PRO A CA 1
ATOM 1504 C C . PRO A 1 191 ? 8.664 0.452 -26.281 1 83.94 191 PRO A C 1
ATOM 1506 O O . PRO A 1 191 ? 9.07 0.824 -25.172 1 83.94 191 PRO A O 1
ATOM 1509 N N . TRP A 1 192 ? 9.406 -0.388 -27.047 1 84.81 192 TRP A N 1
ATOM 1510 C CA . TRP A 1 192 ? 10.656 -0.965 -26.578 1 84.81 192 TRP A CA 1
ATOM 1511 C C . TRP A 1 192 ? 11.789 0.06 -26.641 1 84.81 192 TRP A C 1
ATOM 1513 O O . TRP A 1 192 ? 12.875 -0.172 -26.109 1 84.81 192 TRP A O 1
ATOM 1523 N N . LEU A 1 193 ? 11.5 1.171 -27.203 1 82.12 193 LEU A N 1
ATOM 1524 C CA . LEU A 1 193 ? 12.531 2.18 -27.406 1 82.12 193 LEU A CA 1
ATOM 1525 C C . LEU A 1 193 ? 12.797 2.955 -26.125 1 82.12 193 LEU A C 1
ATOM 1527 O O . LEU A 1 193 ? 13.812 3.643 -26 1 82.12 193 LEU A O 1
ATOM 1531 N N . SER A 1 194 ? 11.812 2.836 -25.219 1 79.31 194 SER A N 1
ATOM 1532 C CA . SER A 1 194 ? 11.992 3.562 -23.969 1 79.31 194 SER A CA 1
ATOM 1533 C C . SER A 1 194 ? 11.547 2.729 -22.766 1 79.31 194 SER A C 1
ATOM 1535 O O . SER A 1 194 ? 10.578 1.965 -22.875 1 79.31 194 SER A O 1
ATOM 1537 N N . THR A 1 195 ? 12.297 2.898 -21.719 1 80 195 THR A N 1
ATOM 1538 C CA . THR A 1 195 ? 11.898 2.248 -20.469 1 80 195 THR A CA 1
ATOM 1539 C C . THR A 1 195 ? 11.391 3.275 -19.453 1 80 195 THR A C 1
ATOM 1541 O O . THR A 1 195 ? 11.18 2.951 -18.281 1 80 195 THR A O 1
ATOM 1544 N N . SER A 1 196 ? 11.289 4.523 -19.953 1 83.38 196 SER A N 1
ATOM 1545 C CA . SER A 1 196 ? 10.719 5.57 -19.109 1 83.38 196 SER A CA 1
ATOM 1546 C C . SER A 1 196 ? 9.242 5.793 -19.422 1 83.38 196 SER A C 1
ATOM 1548 O O . SER A 1 196 ? 8.844 5.762 -20.594 1 83.38 196 SER A O 1
ATOM 1550 N N . TYR A 1 197 ? 8.492 5.863 -18.312 1 87.69 197 TYR A N 1
ATOM 1551 C CA . TYR A 1 197 ? 7.051 5.992 -18.484 1 87.69 197 TYR A CA 1
ATOM 1552 C C . TYR A 1 197 ? 6.527 7.242 -17.797 1 87.69 197 TYR A C 1
ATOM 1554 O O . TYR A 1 197 ? 7.062 7.66 -16.766 1 87.69 197 TYR A O 1
ATOM 1562 N N . ASP A 1 198 ? 5.516 7.758 -18.422 1 88.5 198 ASP A N 1
ATOM 1563 C CA . ASP A 1 198 ? 4.867 8.938 -17.859 1 88.5 198 ASP A CA 1
ATOM 1564 C C . ASP A 1 198 ? 3.662 8.547 -17.016 1 88.5 198 ASP A C 1
ATOM 1566 O O . ASP A 1 198 ? 2.906 7.641 -17.375 1 88.5 198 ASP A O 1
ATOM 1570 N N . GLN A 1 199 ? 3.598 9.172 -15.906 1 90.88 199 GLN A N 1
ATOM 1571 C CA . GLN A 1 199 ? 2.438 8.953 -15.047 1 90.88 199 GLN A CA 1
ATOM 1572 C C . GLN A 1 199 ? 1.253 9.805 -15.5 1 90.88 199 GLN A C 1
ATOM 1574 O O . GLN A 1 199 ? 1.394 11.008 -15.711 1 90.88 199 GLN A O 1
ATOM 1579 N N . LEU A 1 200 ? 0.025 9.188 -15.648 1 90.56 200 LEU A N 1
ATOM 1580 C CA . LEU A 1 200 ? -1.188 9.883 -16.062 1 90.56 200 LEU A CA 1
ATOM 1581 C C . LEU A 1 200 ? -2.264 9.805 -14.992 1 90.56 200 LEU A C 1
ATOM 1583 O O . LEU A 1 200 ? -3.18 10.625 -14.961 1 90.56 200 LEU A O 1
ATOM 1587 N N . VAL A 1 201 ? -2.176 8.797 -14.141 1 93.62 201 VAL A N 1
ATOM 1588 C CA . VAL A 1 201 ? -3.121 8.633 -13.047 1 93.62 201 VAL A CA 1
ATOM 1589 C C . VAL A 1 201 ? -2.367 8.297 -11.758 1 93.62 201 VAL A C 1
ATOM 1591 O O . VAL A 1 201 ? -1.216 7.863 -11.805 1 93.62 201 VAL A O 1
ATOM 1594 N N . PRO A 1 202 ? -3.051 8.57 -10.625 1 93.69 202 PRO A N 1
ATOM 1595 C CA . PRO A 1 202 ? -2.404 8.219 -9.359 1 93.69 202 PRO A CA 1
ATOM 1596 C C . PRO A 1 202 ? -2.047 6.738 -9.258 1 93.69 202 PRO A C 1
ATOM 1598 O O . PRO A 1 202 ? -2.832 5.883 -9.68 1 93.69 202 PRO A O 1
ATOM 1601 N N . ASP A 1 203 ? -0.861 6.461 -8.734 1 95.81 203 ASP A N 1
ATOM 1602 C CA . ASP A 1 203 ? -0.416 5.07 -8.68 1 95.81 203 ASP A CA 1
ATOM 1603 C C . ASP A 1 203 ? 0.136 4.723 -7.301 1 95.81 203 ASP A C 1
ATOM 1605 O O . ASP A 1 203 ? 0.819 3.709 -7.141 1 95.81 203 ASP A O 1
ATOM 1609 N N . TRP A 1 204 ? -0.163 5.574 -6.301 1 96.44 204 TRP A N 1
ATOM 1610 C CA . TRP A 1 204 ? 0.386 5.391 -4.961 1 96.44 204 TRP A CA 1
ATOM 1611 C C . TRP A 1 204 ? -0.13 4.102 -4.332 1 96.44 204 TRP A C 1
ATOM 1613 O O . TRP A 1 204 ? 0.595 3.43 -3.594 1 96.44 204 TRP A O 1
ATOM 1623 N N . TRP A 1 205 ? -1.296 3.656 -4.676 1 97.62 205 TRP A N 1
ATOM 1624 C CA . TRP A 1 205 ? -1.986 2.578 -3.977 1 97.62 205 TRP A CA 1
ATOM 1625 C C . TRP A 1 205 ? -1.935 1.285 -4.781 1 97.62 205 TRP A C 1
ATOM 1627 O O . TRP A 1 205 ? -2.672 0.338 -4.496 1 97.62 205 TRP A O 1
ATOM 1637 N N . GLN A 1 206 ? -1.071 1.196 -5.746 1 97.06 206 GLN A N 1
ATOM 1638 C CA . GLN A 1 206 ? -1.023 0.054 -6.652 1 97.06 206 GLN A CA 1
ATOM 1639 C C . GLN A 1 206 ? -0.708 -1.234 -5.895 1 97.06 206 GLN A C 1
ATOM 1641 O O . GLN A 1 206 ? -1.178 -2.311 -6.27 1 97.06 206 GLN A O 1
ATOM 1646 N N . ARG A 1 207 ? -0.047 -1.148 -4.785 1 96.5 207 ARG A N 1
ATOM 1647 C CA . ARG A 1 207 ? 0.403 -2.322 -4.047 1 96.5 207 ARG A CA 1
ATOM 1648 C C . ARG A 1 207 ? -0.73 -2.916 -3.217 1 96.5 207 ARG A C 1
ATOM 1650 O O . ARG A 1 207 ? -0.557 -3.949 -2.566 1 96.5 207 ARG A O 1
ATOM 1657 N N . LEU A 1 208 ? -1.947 -2.428 -3.354 1 98 208 LEU A N 1
ATOM 1658 C CA . LEU A 1 208 ? -3.123 -2.949 -2.666 1 98 208 LEU A CA 1
ATOM 1659 C C . LEU A 1 208 ? -3.736 -4.109 -3.441 1 98 208 LEU A C 1
ATOM 1661 O O . LEU A 1 208 ? -4.754 -4.668 -3.029 1 98 208 LEU A O 1
ATOM 1665 N N . TYR A 1 209 ? -3.07 -4.594 -4.457 1 98.5 209 TYR A N 1
ATOM 1666 C CA . TYR A 1 209 ? -3.658 -5.555 -5.383 1 98.5 209 TYR A CA 1
ATOM 1667 C C . TYR A 1 209 ? -4.016 -6.852 -4.672 1 98.5 209 TYR A C 1
ATOM 1669 O O . TYR A 1 209 ? -4.969 -7.535 -5.051 1 98.5 209 TYR A O 1
ATOM 1677 N N . PRO A 1 210 ? -3.342 -7.262 -3.566 1 98.62 210 PRO A N 1
ATOM 1678 C CA . PRO A 1 210 ? -3.795 -8.477 -2.889 1 98.62 210 PRO A CA 1
ATOM 1679 C C . PRO A 1 210 ? -5.215 -8.359 -2.342 1 98.62 210 PRO A C 1
ATOM 1681 O O . PRO A 1 210 ? -5.98 -9.32 -2.379 1 98.62 210 PRO A O 1
ATOM 1684 N N . ILE A 1 211 ? -5.523 -7.168 -1.887 1 98.75 211 ILE A N 1
ATOM 1685 C CA . ILE A 1 211 ? -6.867 -6.93 -1.37 1 98.75 211 ILE A CA 1
ATOM 1686 C C . ILE A 1 211 ? -7.871 -6.938 -2.521 1 98.75 211 ILE A C 1
ATOM 1688 O O . ILE A 1 211 ? -8.992 -7.414 -2.367 1 98.75 211 ILE A O 1
ATOM 1692 N N . THR A 1 212 ? -7.461 -6.418 -3.668 1 98.81 212 THR A N 1
ATOM 1693 C CA . THR A 1 212 ? -8.305 -6.453 -4.855 1 98.81 212 THR A CA 1
ATOM 1694 C C . THR A 1 212 ? -8.656 -7.895 -5.227 1 98.81 212 THR A C 1
ATOM 1696 O O . THR A 1 212 ? -9.82 -8.227 -5.426 1 98.81 212 THR A O 1
ATOM 1699 N N . TYR A 1 213 ? -7.625 -8.781 -5.246 1 98.88 213 TYR A N 1
ATOM 1700 C CA . TYR A 1 213 ? -7.863 -10.188 -5.559 1 98.88 213 TYR A CA 1
ATOM 1701 C C . TYR A 1 213 ? -8.75 -10.836 -4.5 1 98.88 213 TYR A C 1
ATOM 1703 O O . TYR A 1 213 ? -9.625 -11.641 -4.824 1 98.88 213 TYR A O 1
ATOM 1711 N N . TYR A 1 214 ? -8.492 -10.516 -3.223 1 98.69 214 TYR A N 1
ATOM 1712 C CA . TYR A 1 214 ? -9.258 -11.062 -2.109 1 98.69 214 TYR A CA 1
ATOM 1713 C C . TYR A 1 214 ? -10.742 -10.773 -2.279 1 98.69 214 TYR A C 1
ATOM 1715 O O . TYR A 1 214 ? -11.57 -11.688 -2.215 1 98.69 214 TYR A O 1
ATOM 1723 N N . PHE A 1 215 ? -11.062 -9.523 -2.646 1 98.75 215 PHE A N 1
ATOM 1724 C CA . PHE A 1 215 ? -12.461 -9.141 -2.758 1 98.75 215 PHE A CA 1
ATOM 1725 C C . PHE A 1 215 ? -13.047 -9.594 -4.094 1 98.75 215 PHE A C 1
ATOM 1727 O O . PHE A 1 215 ? -14.25 -9.844 -4.203 1 98.75 215 PHE A O 1
ATOM 1734 N N . LEU A 1 216 ? -12.211 -9.719 -5.113 1 98.62 216 LEU A N 1
ATOM 1735 C CA . LEU A 1 216 ? -12.688 -10.344 -6.348 1 98.62 216 LEU A CA 1
ATOM 1736 C C . LEU A 1 216 ? -13.156 -11.766 -6.09 1 98.62 216 LEU A C 1
ATOM 1738 O O . LEU A 1 216 ? -14.227 -12.164 -6.566 1 98.62 216 LEU A O 1
ATOM 1742 N N . GLY A 1 217 ? -12.328 -12.492 -5.297 1 98.62 217 GLY A N 1
ATOM 1743 C CA . GLY A 1 217 ? -12.742 -13.828 -4.902 1 98.62 217 GLY A CA 1
ATOM 1744 C C . GLY A 1 217 ? -14.047 -13.844 -4.129 1 98.62 217 GLY A C 1
ATOM 1745 O O . GLY A 1 217 ? -14.945 -14.641 -4.43 1 98.62 217 GLY A O 1
ATOM 1746 N N . GLY A 1 218 ? -14.156 -12.922 -3.18 1 98 218 GLY A N 1
ATOM 1747 C CA . GLY A 1 218 ? -15.398 -12.797 -2.436 1 98 218 GLY A CA 1
ATOM 1748 C C . GLY A 1 218 ? -16.594 -12.492 -3.316 1 98 218 GLY A C 1
ATOM 1749 O O . GLY A 1 218 ? -17.672 -13.039 -3.113 1 98 218 GLY A O 1
ATOM 1750 N N . TYR A 1 219 ? -16.391 -11.68 -4.285 1 98.12 219 TYR A N 1
ATOM 1751 C CA . TYR A 1 219 ? -17.469 -11.273 -5.18 1 98.12 219 TYR A CA 1
ATOM 1752 C C . TYR A 1 219 ? -17.922 -12.445 -6.043 1 98.12 219 TYR A C 1
ATOM 1754 O O . TYR A 1 219 ? -19.125 -12.664 -6.223 1 98.12 219 TYR A O 1
ATOM 1762 N N . LEU A 1 220 ? -16.984 -13.195 -6.578 1 98.12 220 LEU A N 1
ATOM 1763 C CA . LEU A 1 220 ? -17.312 -14.352 -7.402 1 98.12 220 LEU A CA 1
ATOM 1764 C C . LEU A 1 220 ? -18.141 -15.359 -6.613 1 98.12 220 LEU A C 1
ATOM 1766 O O . LEU A 1 220 ? -19.141 -15.891 -7.125 1 98.12 220 LEU A O 1
ATOM 1770 N N . ARG A 1 221 ? -17.781 -15.523 -5.367 1 97.38 221 ARG A N 1
ATOM 1771 C CA . ARG A 1 221 ? -18.5 -16.484 -4.539 1 97.38 221 ARG A CA 1
ATOM 1772 C C . ARG A 1 221 ? -19.922 -16.016 -4.246 1 97.38 221 ARG A C 1
ATOM 1774 O O . ARG A 1 221 ? -20.875 -16.781 -4.324 1 97.38 221 ARG A O 1
ATOM 1781 N N . ALA A 1 222 ? -20.047 -14.758 -4.031 1 96.69 222 ALA A N 1
ATOM 1782 C CA . ALA A 1 222 ? -21.297 -14.211 -3.537 1 96.69 222 ALA A CA 1
ATOM 1783 C C . ALA A 1 222 ? -22.266 -13.945 -4.684 1 96.69 222 ALA A C 1
ATOM 1785 O O . ALA A 1 222 ? -23.484 -14.047 -4.512 1 96.69 222 ALA A O 1
ATOM 1786 N N . HIS A 1 223 ? -21.766 -13.648 -5.91 1 96.56 223 HIS A N 1
ATOM 1787 C CA . HIS A 1 223 ? -22.672 -13.047 -6.879 1 96.56 223 HIS A CA 1
ATOM 1788 C C . HIS A 1 223 ? -22.594 -13.758 -8.227 1 96.56 223 HIS A C 1
ATOM 1790 O O . HIS A 1 223 ? -23.344 -13.445 -9.148 1 96.56 223 HIS A O 1
ATOM 1796 N N . VAL A 1 224 ? -21.719 -14.68 -8.336 1 97.19 224 VAL A N 1
ATOM 1797 C CA . VAL A 1 224 ? -21.578 -15.352 -9.625 1 97.19 224 VAL A CA 1
ATOM 1798 C C . VAL A 1 224 ? -21.906 -16.828 -9.477 1 97.19 224 VAL A C 1
ATOM 1800 O O . VAL A 1 224 ? -21.328 -17.516 -8.633 1 97.19 224 VAL A O 1
ATOM 1803 N N . ASP A 1 225 ? -22.906 -17.328 -10.188 1 97.5 225 ASP A N 1
ATOM 1804 C CA . ASP A 1 225 ? -23.156 -18.766 -10.281 1 97.5 225 ASP A CA 1
ATOM 1805 C C . ASP A 1 225 ? -22.234 -19.422 -11.297 1 97.5 225 ASP A C 1
ATOM 1807 O O . ASP A 1 225 ? -22.609 -19.609 -12.461 1 97.5 225 ASP A O 1
ATOM 1811 N N . ILE A 1 226 ? -21.141 -19.828 -10.867 1 97.56 226 ILE A N 1
ATOM 1812 C CA . ILE A 1 226 ? -20.031 -20.266 -11.711 1 97.56 226 ILE A CA 1
ATOM 1813 C C . ILE A 1 226 ? -20.422 -21.516 -12.484 1 97.56 226 ILE A C 1
ATOM 1815 O O . ILE A 1 226 ? -20.031 -21.688 -13.641 1 97.56 226 ILE A O 1
ATOM 1819 N N . LYS A 1 227 ? -21.25 -22.375 -11.906 1 95.56 227 LYS A N 1
ATOM 1820 C CA . LYS A 1 227 ? -21.625 -23.641 -12.539 1 95.56 227 LYS A CA 1
ATOM 1821 C C . LYS A 1 227 ? -22.562 -23.406 -13.719 1 95.56 227 LYS A C 1
ATOM 1823 O O . LYS A 1 227 ? -22.781 -24.297 -14.539 1 95.56 227 LYS A O 1
ATOM 1828 N N . ARG A 1 228 ? -23.078 -22.219 -13.828 1 97 228 ARG A N 1
ATOM 1829 C CA . ARG A 1 228 ? -23.969 -21.891 -14.93 1 97 228 ARG A CA 1
ATOM 1830 C C . ARG A 1 228 ? -23.203 -21.344 -16.125 1 97 228 ARG A C 1
ATOM 1832 O O . ARG A 1 228 ? -23.75 -21.219 -17.219 1 97 228 ARG A O 1
ATOM 1839 N N . LEU A 1 229 ? -22 -21.047 -15.914 1 97.62 229 LEU A N 1
ATOM 1840 C CA . LEU A 1 229 ? -21.188 -20.5 -17 1 97.62 229 LEU A CA 1
ATOM 1841 C C . LEU A 1 229 ? -20.75 -21.609 -17.969 1 97.62 229 LEU A C 1
ATOM 1843 O O . LEU A 1 229 ? -20.547 -22.75 -17.562 1 97.62 229 LEU A O 1
ATOM 1847 N N . ARG A 1 230 ? -20.609 -21.219 -19.219 1 97.88 230 ARG A N 1
ATOM 1848 C CA . ARG A 1 230 ? -20.188 -22.172 -20.25 1 97.88 230 ARG A CA 1
ATOM 1849 C C . ARG A 1 230 ? -18.688 -22.359 -20.234 1 97.88 230 ARG A C 1
ATOM 1851 O O . ARG A 1 230 ? -17.938 -21.453 -20.594 1 97.88 230 ARG A O 1
ATOM 1858 N N . THR A 1 231 ? -18.297 -23.547 -19.922 1 97.62 231 THR A N 1
ATOM 1859 C CA . THR A 1 231 ? -16.891 -23.875 -19.766 1 97.62 231 THR A CA 1
ATOM 1860 C C . THR A 1 231 ? -16.141 -23.625 -21.078 1 97.62 231 THR A C 1
ATOM 1862 O O . THR A 1 231 ? -15.039 -23.062 -21.062 1 97.62 231 THR A O 1
ATOM 1865 N N . GLY A 1 232 ? -16.719 -24.031 -22.219 1 97.88 232 GLY A N 1
ATOM 1866 C CA . GLY A 1 232 ? -16.078 -23.828 -23.516 1 97.88 232 GLY A CA 1
ATOM 1867 C C . GLY A 1 232 ? -15.836 -22.375 -23.844 1 97.88 232 GLY A C 1
ATOM 1868 O O . GLY A 1 232 ? -14.781 -22.016 -24.391 1 97.88 232 GLY A O 1
ATOM 1869 N N . ARG A 1 233 ? -16.797 -21.562 -23.547 1 98.19 233 ARG A N 1
ATOM 1870 C CA . ARG A 1 233 ? -16.641 -20.125 -23.781 1 98.19 233 ARG A CA 1
ATOM 1871 C C . ARG A 1 233 ? -15.539 -19.547 -22.906 1 98.19 233 ARG A C 1
ATOM 1873 O O . ARG A 1 233 ? -14.766 -18.688 -23.359 1 98.19 233 ARG A O 1
ATOM 1880 N N . LEU A 1 234 ? -15.5 -19.969 -21.641 1 98.62 234 LEU A N 1
ATOM 1881 C CA . LEU A 1 234 ? -14.445 -19.516 -20.734 1 98.62 234 LEU A CA 1
ATOM 1882 C C . LEU A 1 234 ? -13.07 -19.922 -21.25 1 98.62 234 LEU A C 1
ATOM 1884 O O . LEU A 1 234 ? -12.117 -19.141 -21.188 1 98.62 234 LEU A O 1
ATOM 1888 N N . ALA A 1 235 ? -12.977 -21.125 -21.75 1 98.38 235 ALA A N 1
ATOM 1889 C CA . ALA A 1 235 ? -11.719 -21.609 -22.312 1 98.38 235 ALA A CA 1
ATOM 1890 C C . ALA A 1 235 ? -11.289 -20.766 -23.516 1 98.38 235 ALA A C 1
ATOM 1892 O O . ALA A 1 235 ? -10.117 -20.391 -23.625 1 98.38 235 ALA A O 1
ATOM 1893 N N . ALA A 1 236 ? -12.234 -20.516 -24.375 1 98.69 236 ALA A N 1
ATOM 1894 C CA . ALA A 1 236 ? -11.953 -19.688 -25.562 1 98.69 236 ALA A CA 1
ATOM 1895 C C . ALA A 1 236 ? -11.523 -18.281 -25.156 1 98.69 236 ALA A C 1
ATOM 1897 O O . ALA A 1 236 ? -10.586 -17.719 -25.734 1 98.69 236 ALA A O 1
ATOM 1898 N N . LEU A 1 237 ? -12.234 -17.719 -24.156 1 98.69 237 LEU A N 1
ATOM 1899 C CA . LEU A 1 237 ? -11.906 -16.375 -23.703 1 98.69 237 LEU A CA 1
ATOM 1900 C C . LEU A 1 237 ? -10.516 -16.344 -23.062 1 98.69 237 LEU A C 1
ATOM 1902 O O . LEU A 1 237 ? -9.773 -15.383 -23.234 1 98.69 237 LEU A O 1
ATOM 1906 N N . LEU A 1 238 ? -10.242 -17.375 -22.281 1 98.75 238 LEU A N 1
ATOM 1907 C CA . LEU A 1 238 ? -8.922 -17.469 -21.672 1 98.75 238 LEU A CA 1
ATOM 1908 C C . LEU A 1 238 ? -7.836 -17.547 -22.734 1 98.75 238 LEU A C 1
ATOM 1910 O O . LEU A 1 238 ? -6.816 -16.859 -22.656 1 98.75 238 LEU A O 1
ATOM 1914 N N . LEU A 1 239 ? -8.031 -18.422 -23.719 1 98.62 239 LEU A N 1
ATOM 1915 C CA . LEU A 1 239 ? -7.066 -18.562 -24.797 1 98.62 239 LEU A CA 1
ATOM 1916 C C . LEU A 1 239 ? -6.871 -17.234 -25.531 1 98.62 239 LEU A C 1
ATOM 1918 O O . LEU A 1 239 ? -5.738 -16.844 -25.812 1 98.62 239 LEU A O 1
ATOM 1922 N N . LEU A 1 240 ? -7.945 -16.594 -25.828 1 98.75 240 LEU A N 1
ATOM 1923 C CA . LEU A 1 240 ? -7.883 -15.297 -26.484 1 98.75 240 LEU A CA 1
ATOM 1924 C C . LEU A 1 240 ? -7.137 -14.281 -25.641 1 98.75 240 LEU A C 1
ATOM 1926 O O . LEU A 1 240 ? -6.305 -13.523 -26.141 1 98.75 240 LEU A O 1
ATOM 1930 N N . ALA A 1 241 ? -7.449 -14.273 -24.328 1 98.81 241 ALA A N 1
ATOM 1931 C CA . ALA A 1 241 ? -6.797 -13.336 -23.422 1 98.81 241 ALA A CA 1
ATOM 1932 C C . ALA A 1 241 ? -5.293 -13.578 -23.375 1 98.81 241 ALA A C 1
ATOM 1934 O O . ALA A 1 241 ? -4.5 -12.641 -23.484 1 98.81 241 ALA A O 1
ATOM 1935 N N . VAL A 1 242 ? -4.906 -14.789 -23.25 1 98.75 242 VAL A N 1
ATOM 1936 C CA . VAL A 1 242 ? -3.496 -15.148 -23.141 1 98.75 242 VAL A CA 1
ATOM 1937 C C . VAL A 1 242 ? -2.77 -14.789 -24.422 1 98.75 242 VAL A C 1
ATOM 1939 O O . VAL A 1 242 ? -1.648 -14.273 -24.391 1 98.75 242 VAL A O 1
ATOM 1942 N N . LEU A 1 243 ? -3.393 -15.055 -25.547 1 98.56 243 LEU A N 1
ATOM 1943 C CA . LEU A 1 243 ? -2.781 -14.734 -26.828 1 98.56 243 LEU A CA 1
ATOM 1944 C C . LEU A 1 243 ? -2.688 -13.227 -27.031 1 98.56 243 LEU A C 1
ATOM 1946 O O . LEU A 1 243 ? -1.671 -12.719 -27.5 1 98.56 243 LEU A O 1
ATOM 1950 N N . CYS A 1 244 ? -3.758 -12.508 -26.625 1 98.62 244 CYS A N 1
ATOM 1951 C CA . CYS A 1 244 ? -3.758 -11.055 -26.766 1 98.62 244 CYS A CA 1
ATOM 1952 C C . CYS A 1 244 ? -2.725 -10.422 -25.844 1 98.62 244 CYS A C 1
ATOM 1954 O O . CYS A 1 244 ? -1.903 -9.617 -26.281 1 98.62 244 CYS A O 1
ATOM 1956 N N . PHE A 1 245 ? -2.752 -10.789 -24.578 1 98.69 245 PHE A N 1
ATOM 1957 C CA . PHE A 1 245 ? -1.823 -10.219 -23.609 1 98.69 245 PHE A CA 1
ATOM 1958 C C . PHE A 1 245 ? -0.4 -10.695 -23.875 1 98.69 245 PHE A C 1
ATOM 1960 O O . PHE A 1 245 ? 0.554 -9.93 -23.734 1 98.69 245 PHE A O 1
ATOM 1967 N N . GLY A 1 246 ? -0.247 -12.008 -24.25 1 98.56 246 GLY A N 1
ATOM 1968 C CA . GLY A 1 246 ? 1.063 -12.508 -24.625 1 98.56 246 GLY A CA 1
ATOM 1969 C C . GLY A 1 246 ? 1.622 -11.82 -25.859 1 98.56 246 GLY A C 1
ATOM 1970 O O . GLY A 1 246 ? 2.801 -11.461 -25.906 1 98.56 246 GLY A O 1
ATOM 1971 N N . GLY A 1 247 ? 0.768 -11.648 -26.891 1 98.19 247 GLY A N 1
ATOM 1972 C CA . GLY A 1 247 ? 1.168 -10.898 -28.078 1 98.19 247 GLY A CA 1
ATOM 1973 C C . GLY A 1 247 ? 1.572 -9.469 -27.766 1 98.19 247 GLY A C 1
ATOM 1974 O O . GLY A 1 247 ? 2.547 -8.961 -28.328 1 98.19 247 GLY A O 1
ATOM 1975 N N . TYR A 1 248 ? 0.78 -8.883 -26.891 1 97.44 248 TYR A N 1
ATOM 1976 C CA . TYR A 1 248 ? 1.124 -7.535 -26.453 1 97.44 248 TYR A CA 1
ATOM 1977 C C . TYR A 1 248 ? 2.508 -7.504 -25.812 1 97.44 248 TYR A C 1
ATOM 1979 O O . TYR A 1 248 ? 3.301 -6.598 -26.078 1 97.44 248 TYR A O 1
ATOM 1987 N N . ASN A 1 249 ? 2.809 -8.445 -24.953 1 97.81 249 ASN A N 1
ATOM 1988 C CA . ASN A 1 249 ? 4.102 -8.508 -24.281 1 97.81 249 ASN A CA 1
ATOM 1989 C C . ASN A 1 249 ? 5.234 -8.75 -25.266 1 97.81 249 ASN A C 1
ATOM 1991 O O . ASN A 1 249 ? 6.336 -8.227 -25.109 1 97.81 249 ASN A O 1
ATOM 1995 N N . VAL A 1 250 ? 4.969 -9.555 -26.297 1 97.69 250 VAL A N 1
ATOM 1996 C CA . VAL A 1 250 ? 5.961 -9.781 -27.344 1 97.69 250 VAL A CA 1
ATOM 1997 C C . VAL A 1 250 ? 6.211 -8.477 -28.094 1 97.69 250 VAL A C 1
ATOM 1999 O O . VAL A 1 250 ? 7.363 -8.086 -28.312 1 97.69 250 VAL A O 1
ATOM 2002 N N . TRP A 1 251 ? 5.117 -7.844 -28.438 1 96.12 251 TRP A N 1
ATOM 2003 C CA . TRP A 1 251 ? 5.207 -6.586 -29.172 1 96.12 251 TRP A CA 1
ATOM 2004 C C . TRP A 1 251 ? 5.953 -5.535 -28.359 1 96.12 251 TRP A C 1
ATOM 2006 O O . TRP A 1 251 ? 6.844 -4.855 -28.891 1 96.12 251 TRP A O 1
ATOM 2016 N N . ARG A 1 252 ? 5.699 -5.441 -27.141 1 94.62 252 ARG A N 1
ATOM 2017 C CA . ARG A 1 252 ? 6.238 -4.391 -26.281 1 94.62 252 ARG A CA 1
ATOM 2018 C C . ARG A 1 252 ? 7.73 -4.598 -26.031 1 94.62 252 ARG A C 1
ATOM 2020 O O . ARG A 1 252 ? 8.445 -3.65 -25.703 1 94.62 252 ARG A O 1
ATOM 2027 N N . ASN A 1 253 ? 8.164 -5.801 -26.172 1 96.12 253 ASN A N 1
ATOM 2028 C CA . ASN A 1 253 ? 9.555 -6.113 -25.859 1 96.12 253 ASN A CA 1
ATOM 2029 C C . ASN A 1 253 ? 10.312 -6.594 -27.094 1 96.12 253 ASN A C 1
ATOM 2031 O O . ASN A 1 253 ? 11.242 -7.387 -26.984 1 96.12 253 ASN A O 1
ATOM 2035 N N . GLN A 1 254 ? 9.914 -6.172 -28.266 1 94.44 254 GLN A N 1
ATOM 2036 C CA . GLN A 1 254 ? 10.531 -6.629 -29.5 1 94.44 254 GLN A CA 1
ATOM 2037 C C . GLN A 1 254 ? 11.992 -6.188 -29.594 1 94.44 254 GLN A C 1
ATOM 2039 O O . GLN A 1 254 ? 12.289 -4.992 -29.516 1 94.44 254 GLN A O 1
ATOM 2044 N N . GLY A 1 255 ? 12.828 -7.184 -29.703 1 95.19 255 GLY A N 1
ATOM 2045 C CA . GLY A 1 255 ? 14.227 -6.887 -29.969 1 95.19 255 GLY A CA 1
ATOM 2046 C C . GLY A 1 255 ? 15.008 -6.531 -28.719 1 95.19 255 GLY A C 1
ATOM 2047 O O . GLY A 1 255 ? 16.188 -6.195 -28.797 1 95.19 255 GLY A O 1
ATOM 2048 N N . ILE A 1 256 ? 14.344 -6.52 -27.562 1 95.19 256 ILE A N 1
ATOM 2049 C CA . ILE A 1 256 ? 15.023 -6.238 -26.312 1 95.19 256 ILE A CA 1
ATOM 2050 C C . ILE A 1 256 ? 14.688 -7.324 -25.281 1 95.19 256 ILE A C 1
ATOM 2052 O O . ILE A 1 256 ? 13.75 -8.102 -25.484 1 95.19 256 ILE A O 1
ATOM 2056 N N . PRO A 1 257 ? 15.5 -7.441 -24.219 1 96 257 PRO A N 1
ATOM 2057 C CA . PRO A 1 257 ? 15.117 -8.344 -23.141 1 96 257 PRO A CA 1
ATOM 2058 C C . PRO A 1 257 ? 13.773 -7.977 -22.516 1 96 257 PRO A C 1
ATOM 2060 O O . PRO A 1 257 ? 13.398 -6.801 -22.484 1 96 257 PRO A O 1
ATOM 2063 N N . PHE A 1 258 ? 13.125 -8.93 -22.078 1 96.88 258 PHE A N 1
ATOM 2064 C CA . PHE A 1 258 ? 11.781 -8.75 -21.547 1 96.88 258 PHE A CA 1
ATOM 2065 C C . PHE A 1 258 ? 11.805 -7.797 -20.359 1 96.88 258 PHE A C 1
ATOM 2067 O O . PHE A 1 258 ? 12.539 -8.016 -19.391 1 96.88 258 PHE A O 1
ATOM 2074 N N . VAL A 1 259 ? 11.023 -6.758 -20.453 1 95.06 259 VAL A N 1
ATOM 2075 C CA . VAL A 1 259 ? 10.875 -5.805 -19.359 1 95.06 259 VAL A CA 1
ATOM 2076 C C . VAL A 1 259 ? 9.656 -6.168 -18.516 1 95.06 259 VAL A C 1
ATOM 2078 O O . VAL A 1 259 ? 8.531 -6.184 -19.016 1 95.06 259 VAL A O 1
ATOM 2081 N N . TRP A 1 260 ? 9.898 -6.5 -17.266 1 95.44 260 TRP A N 1
ATOM 2082 C CA . TRP A 1 260 ? 8.836 -6.773 -16.312 1 95.44 260 TRP A CA 1
ATOM 2083 C C . TRP A 1 260 ? 8.289 -5.477 -15.719 1 95.44 260 TRP A C 1
ATOM 2085 O O . TRP A 1 260 ? 8.766 -5.008 -14.68 1 95.44 260 TRP A O 1
ATOM 2095 N N . GLY A 1 261 ? 7.273 -4.891 -16.391 1 94.38 261 GLY A N 1
ATOM 2096 C CA . GLY A 1 261 ? 6.695 -3.625 -15.961 1 94.38 261 GLY A CA 1
ATOM 2097 C C . GLY A 1 261 ? 5.328 -3.777 -15.328 1 94.38 261 GLY A C 1
ATOM 2098 O O . GLY A 1 261 ? 4.844 -4.895 -15.141 1 94.38 261 GLY A O 1
ATOM 2099 N N . SER A 1 262 ? 4.746 -2.723 -14.953 1 94.38 262 SER A N 1
ATOM 2100 C CA . SER A 1 262 ? 3.463 -2.707 -14.258 1 94.38 262 SER A CA 1
ATOM 2101 C C . SER A 1 262 ? 2.357 -3.307 -15.117 1 94.38 262 SER A C 1
ATOM 2103 O O . SER A 1 262 ? 1.344 -3.777 -14.602 1 94.38 262 SER A O 1
ATOM 2105 N N . TRP A 1 263 ? 2.49 -3.35 -16.438 1 95.38 263 TRP A N 1
ATOM 2106 C CA . TRP A 1 263 ? 1.467 -3.848 -17.344 1 95.38 263 TRP A CA 1
ATOM 2107 C C . TRP A 1 263 ? 1.374 -5.371 -17.281 1 95.38 263 TRP A C 1
ATOM 2109 O O . TRP A 1 263 ? 0.407 -5.961 -17.766 1 95.38 263 TRP A O 1
ATOM 2119 N N . CYS A 1 264 ? 2.387 -5.984 -16.672 1 97.25 264 CYS A N 1
ATOM 2120 C CA . CYS A 1 264 ? 2.387 -7.441 -16.609 1 97.25 264 CYS A CA 1
ATOM 2121 C C . CYS A 1 264 ? 2.801 -7.93 -15.227 1 97.25 264 CYS A C 1
ATOM 2123 O O . CYS A 1 264 ? 3.238 -9.07 -15.07 1 97.25 264 CYS A O 1
ATOM 2125 N N . ASP A 1 265 ? 2.715 -7.059 -14.227 1 96.69 265 ASP A N 1
ATOM 2126 C CA . ASP A 1 265 ? 3.006 -7.43 -12.844 1 96.69 265 ASP A CA 1
ATOM 2127 C C . ASP A 1 265 ? 1.801 -8.102 -12.195 1 96.69 265 ASP A C 1
ATOM 2129 O O . ASP A 1 265 ? 0.788 -8.352 -12.852 1 96.69 265 ASP A O 1
ATOM 2133 N N . TRP A 1 266 ? 1.914 -8.414 -10.953 1 97.19 266 TRP A N 1
ATOM 2134 C CA . TRP A 1 266 ? 0.919 -9.227 -10.258 1 97.19 266 TRP A CA 1
ATOM 2135 C C . TRP A 1 266 ? -0.441 -8.539 -10.258 1 97.19 266 TRP A C 1
ATOM 2137 O O . TRP A 1 266 ? -1.477 -9.195 -10.398 1 97.19 266 TRP A O 1
ATOM 2147 N N . GLY A 1 267 ? -0.46 -7.23 -10.141 1 97.5 267 GLY A N 1
ATOM 2148 C CA . GLY A 1 267 ? -1.715 -6.504 -10.039 1 97.5 267 GLY A CA 1
ATOM 2149 C C . GLY A 1 267 ? -2.189 -5.945 -11.367 1 97.5 267 GLY A C 1
ATOM 2150 O O . GLY A 1 267 ? -3.117 -5.137 -11.414 1 97.5 267 GLY A O 1
ATOM 2151 N N . SER A 1 268 ? -1.628 -6.352 -12.484 1 98.19 268 SER A N 1
ATOM 2152 C CA . SER A 1 268 ? -1.926 -5.809 -13.805 1 98.19 268 SER A CA 1
ATOM 2153 C C . SER A 1 268 ? -3.277 -6.297 -14.312 1 98.19 268 SER A C 1
ATOM 2155 O O . SER A 1 268 ? -3.822 -7.277 -13.797 1 98.19 268 SER A O 1
ATOM 2157 N N . LEU A 1 269 ? -3.756 -5.562 -15.289 1 98.31 269 LEU A N 1
ATOM 2158 C CA . LEU A 1 269 ? -4.996 -5.977 -15.938 1 98.31 269 LEU A CA 1
ATOM 2159 C C . LEU A 1 269 ? -4.867 -7.387 -16.5 1 98.31 269 LEU A C 1
ATOM 2161 O O . LEU A 1 269 ? -5.793 -8.195 -16.375 1 98.31 269 LEU A O 1
ATOM 2165 N N . GLN A 1 270 ? -3.695 -7.715 -17.109 1 98.38 270 GLN A N 1
ATOM 2166 C CA . GLN A 1 270 ? -3.465 -9.023 -17.719 1 98.38 270 GLN A CA 1
ATOM 2167 C C . GLN A 1 270 ? -3.641 -10.141 -16.703 1 98.38 270 GLN A C 1
ATOM 2169 O O . GLN A 1 270 ? -4.379 -11.102 -16.938 1 98.38 270 GLN A O 1
ATOM 2174 N N . ASN A 1 271 ? -3 -9.953 -15.562 1 98.62 271 ASN A N 1
ATOM 2175 C CA . ASN A 1 271 ? -3.02 -11.008 -14.555 1 98.62 271 ASN A CA 1
ATOM 2176 C C . ASN A 1 271 ? -4.379 -11.094 -13.867 1 98.62 271 ASN A C 1
ATOM 2178 O O . ASN A 1 271 ? -4.824 -12.188 -13.508 1 98.62 271 ASN A O 1
ATOM 2182 N N . VAL A 1 272 ? -5.051 -9.969 -13.727 1 98.81 272 VAL A N 1
ATOM 2183 C CA . VAL A 1 272 ? -6.383 -9.984 -13.133 1 98.81 272 VAL A CA 1
ATOM 2184 C C . VAL A 1 272 ? -7.348 -10.734 -14.047 1 98.81 272 VAL A C 1
ATOM 2186 O O . VAL A 1 272 ? -8.055 -11.641 -13.602 1 98.81 272 VAL A O 1
ATOM 2189 N N . VAL A 1 273 ? -7.328 -10.43 -15.328 1 98.81 273 VAL A N 1
ATOM 2190 C CA . VAL A 1 273 ? -8.242 -11.039 -16.281 1 98.81 273 VAL A CA 1
ATOM 2191 C C . VAL A 1 273 ? -7.934 -12.531 -16.422 1 98.81 273 VAL A C 1
ATOM 2193 O O . VAL A 1 273 ? -8.836 -13.367 -16.297 1 98.81 273 VAL A O 1
ATOM 2196 N N . ASP A 1 274 ? -6.695 -12.883 -16.609 1 98.81 274 ASP A N 1
ATOM 2197 C CA . ASP A 1 274 ? -6.305 -14.281 -16.766 1 98.81 274 ASP A CA 1
ATOM 2198 C C . ASP A 1 274 ? -6.645 -15.086 -15.508 1 98.81 274 ASP A C 1
ATOM 2200 O O . ASP A 1 274 ? -7.129 -16.219 -15.602 1 98.81 274 ASP A O 1
ATOM 2204 N N . THR A 1 275 ? -6.359 -14.492 -14.352 1 98.88 275 THR A N 1
ATOM 2205 C CA . THR A 1 275 ? -6.605 -15.188 -13.094 1 98.88 275 THR A CA 1
ATOM 2206 C C . THR A 1 275 ? -8.094 -15.469 -12.914 1 98.88 275 THR A C 1
ATOM 2208 O O . THR A 1 275 ? -8.484 -16.578 -12.57 1 98.88 275 THR A O 1
ATOM 2211 N N . VAL A 1 276 ? -8.93 -14.477 -13.172 1 98.88 276 VAL A N 1
ATOM 2212 C CA . VAL A 1 276 ? -10.375 -14.641 -13.039 1 98.88 276 VAL A CA 1
ATOM 2213 C C . VAL A 1 276 ? -10.867 -15.695 -14.023 1 98.88 276 VAL A C 1
ATOM 2215 O O . VAL A 1 276 ? -11.664 -16.578 -13.664 1 98.88 276 VAL A O 1
ATOM 2218 N N . LEU A 1 277 ? -10.344 -15.664 -15.25 1 98.88 277 LEU A N 1
ATOM 2219 C CA . LEU A 1 277 ? -10.789 -16.609 -16.266 1 98.88 277 LEU A CA 1
ATOM 2220 C C . LEU A 1 277 ? -10.352 -18.016 -15.938 1 98.88 277 LEU A C 1
ATOM 2222 O O . LEU A 1 277 ? -11.117 -18.969 -16.094 1 98.88 277 LEU A O 1
ATOM 2226 N N . VAL A 1 278 ? -9.133 -18.172 -15.461 1 98.81 278 VAL A N 1
ATOM 2227 C CA . VAL A 1 278 ? -8.656 -19.5 -15.07 1 98.81 278 VAL A CA 1
ATOM 2228 C C . VAL A 1 278 ? -9.5 -20.031 -13.914 1 98.81 278 VAL A C 1
ATOM 2230 O O . VAL A 1 278 ? -9.914 -21.203 -13.914 1 98.81 278 VAL A O 1
ATOM 2233 N N . PHE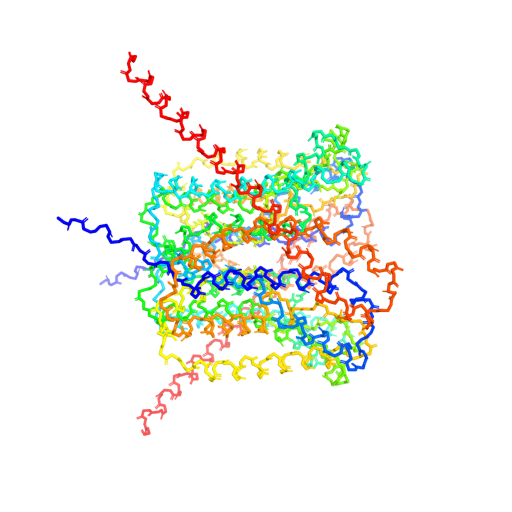 A 1 279 ? -9.797 -19.219 -12.945 1 98.81 279 PHE A N 1
ATOM 2234 C CA . PHE A 1 279 ? -10.594 -19.609 -11.789 1 98.81 279 PHE A CA 1
ATOM 2235 C C . PHE A 1 279 ? -11.984 -20.047 -12.219 1 98.81 279 PHE A C 1
ATOM 2237 O O . PHE A 1 279 ? -12.461 -21.109 -11.805 1 98.81 279 PHE A O 1
ATOM 2244 N N . LEU A 1 280 ? -12.57 -19.188 -13.062 1 98.81 280 LEU A N 1
ATOM 2245 C CA . LEU A 1 280 ? -13.922 -19.5 -13.531 1 98.81 280 LEU A CA 1
ATOM 2246 C C . LEU A 1 280 ? -13.922 -20.766 -14.375 1 98.81 280 LEU A C 1
ATOM 2248 O O . LEU A 1 280 ? -14.836 -21.594 -14.273 1 98.81 280 LEU A O 1
ATOM 2252 N N . LEU A 1 281 ? -12.914 -20.922 -15.195 1 98.56 281 LEU A N 1
ATOM 2253 C CA . LEU A 1 281 ? -12.82 -22.094 -16.062 1 98.56 281 LEU A CA 1
ATOM 2254 C C . LEU A 1 281 ? -12.75 -23.375 -15.242 1 98.56 281 LEU A C 1
ATOM 2256 O O . LEU A 1 281 ? -13.555 -24.297 -15.438 1 98.56 281 LEU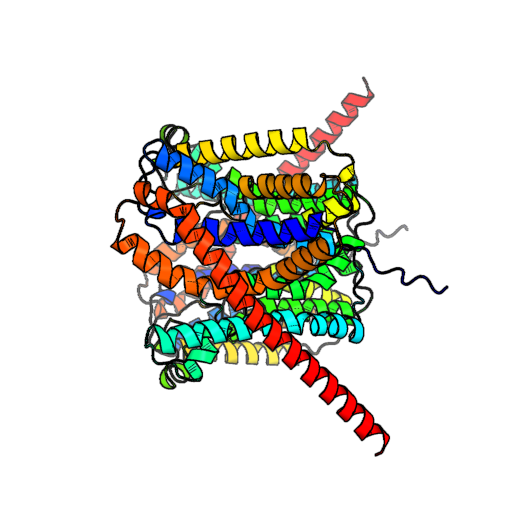 A O 1
ATOM 2260 N N . LEU A 1 282 ? -11.875 -23.453 -14.258 1 97.81 282 LEU A N 1
ATOM 2261 C CA . LEU A 1 282 ? -11.672 -24.641 -13.445 1 97.81 282 LEU A CA 1
ATOM 2262 C C . LEU A 1 282 ? -12.906 -24.953 -12.609 1 97.81 282 LEU A C 1
ATOM 2264 O O . LEU A 1 282 ? -13.234 -26.125 -12.391 1 97.81 282 LEU A O 1
ATOM 2268 N N . ASN A 1 283 ? -13.586 -23.953 -12.195 1 97.56 283 ASN A N 1
ATOM 2269 C CA . ASN A 1 283 ? -14.672 -24.156 -11.25 1 97.56 283 ASN A CA 1
ATOM 2270 C C . ASN A 1 283 ? -16.031 -24.203 -11.953 1 97.56 283 ASN A C 1
ATOM 2272 O O . ASN A 1 283 ? -17.047 -24.5 -11.328 1 97.56 283 ASN A O 1
ATOM 2276 N N . SER A 1 284 ? -16.016 -23.875 -13.266 1 97.31 284 SER A N 1
ATOM 2277 C CA . SER A 1 284 ? -17.25 -24.016 -14.039 1 97.31 284 SER A CA 1
ATOM 2278 C C . SER A 1 284 ? -17.438 -25.453 -14.508 1 97.31 284 SER A C 1
ATOM 2280 O O . SER A 1 284 ? -18.547 -25.828 -14.914 1 97.31 284 SER A O 1
ATOM 2282 N N . ILE A 1 285 ? -16.406 -26.234 -14.492 1 95.81 285 ILE A N 1
ATOM 2283 C CA . ILE A 1 285 ? -16.484 -27.625 -14.922 1 95.81 285 ILE A CA 1
ATOM 2284 C C . ILE A 1 285 ? -17.328 -28.438 -13.938 1 95.81 285 ILE A C 1
ATOM 2286 O O . ILE A 1 285 ? -17.172 -28.297 -12.719 1 95.81 285 ILE A O 1
ATOM 2290 N N . ARG A 1 286 ? -18.219 -29.234 -14.461 1 91.62 286 ARG A N 1
ATOM 2291 C CA . ARG A 1 286 ? -19.031 -30.125 -13.633 1 91.62 286 ARG A CA 1
ATOM 2292 C C . ARG A 1 286 ? -18.328 -31.453 -13.422 1 91.62 286 ARG A C 1
ATOM 2294 O O . ARG A 1 286 ? -18.562 -32.406 -14.164 1 91.62 286 ARG A O 1
ATOM 2301 N N . TYR A 1 287 ? -17.562 -31.422 -12.43 1 88.88 287 TYR A N 1
ATOM 2302 C CA . TYR A 1 287 ? -16.797 -32.625 -12.133 1 88.88 287 TYR A CA 1
ATOM 2303 C C . TYR A 1 287 ? -17.703 -33.75 -11.641 1 88.88 287 TYR A C 1
ATOM 2305 O O . TYR A 1 287 ? -18.594 -33.5 -10.812 1 88.88 287 TYR A O 1
ATOM 2313 N N . SER A 1 288 ? -17.562 -34.875 -12.266 1 85.88 288 SER A N 1
ATOM 2314 C CA . SER A 1 288 ? -18.234 -36.031 -11.688 1 85.88 288 SER A CA 1
ATOM 2315 C C . SER A 1 288 ? -17.656 -36.406 -10.328 1 85.88 288 SER A C 1
ATOM 2317 O O . SER A 1 288 ? -16.516 -36.031 -10.016 1 85.88 288 SER A O 1
ATOM 2319 N N . THR A 1 289 ? -18.406 -36.938 -9.453 1 84 289 THR A N 1
ATOM 2320 C CA . THR A 1 289 ? -17.891 -37.375 -8.156 1 84 289 THR A CA 1
ATOM 2321 C C . THR A 1 289 ? -16.719 -38.344 -8.336 1 84 289 THR A C 1
ATOM 2323 O O . THR A 1 289 ? -16.875 -39.438 -8.852 1 84 289 THR A O 1
ATOM 2326 N N . PRO A 1 290 ? -15.656 -37.812 -8.062 1 83.44 290 PRO A N 1
ATOM 2327 C CA . PRO A 1 290 ? -14.5 -38.688 -8.242 1 83.44 290 PRO A CA 1
ATOM 2328 C C . PRO A 1 290 ? -14.438 -39.812 -7.207 1 83.44 290 PRO A C 1
ATOM 2330 O O . PRO A 1 290 ? -15.055 -39.719 -6.145 1 83.44 290 PRO A O 1
ATOM 2333 N N . PRO A 1 291 ? -13.727 -40.844 -7.684 1 87 291 PRO A N 1
ATOM 2334 C CA . PRO A 1 291 ? -13.469 -41.844 -6.648 1 87 291 PRO A CA 1
ATOM 2335 C C . PRO A 1 291 ? -12.789 -41.25 -5.41 1 87 291 PRO A C 1
ATOM 2337 O O . PRO A 1 291 ? -12.062 -40.281 -5.512 1 87 291 PRO A O 1
ATOM 2340 N N . THR A 1 292 ? -13.102 -41.75 -4.34 1 87 292 THR A N 1
ATOM 2341 C CA . THR A 1 292 ? -12.617 -41.281 -3.047 1 87 292 THR A CA 1
ATOM 2342 C C . THR A 1 292 ? -11.094 -41.188 -3.047 1 87 292 THR A C 1
ATOM 2344 O O . THR A 1 292 ? -10.539 -40.219 -2.488 1 87 292 THR A O 1
ATOM 2347 N N . SER A 1 293 ? -10.492 -42.094 -3.744 1 90.06 293 SER A N 1
ATOM 2348 C CA . SER A 1 293 ? -9.031 -42.094 -3.781 1 90.06 293 SER A CA 1
ATOM 2349 C C . SER A 1 293 ? -8.492 -40.875 -4.508 1 90.06 293 SER A C 1
ATOM 2351 O O . SER A 1 293 ? -7.508 -40.25 -4.074 1 90.06 293 SER A O 1
ATOM 2353 N N . ILE A 1 294 ? -9.117 -40.531 -5.527 1 88.12 294 ILE A N 1
ATOM 2354 C CA . ILE A 1 294 ? -8.703 -39.375 -6.316 1 88.12 294 ILE A CA 1
ATOM 2355 C C . ILE A 1 294 ? -8.969 -38.094 -5.531 1 88.12 294 ILE A C 1
ATOM 2357 O O . ILE A 1 294 ? -8.133 -37.188 -5.52 1 88.12 294 ILE A O 1
ATOM 2361 N N . ALA A 1 295 ? -10.055 -38.031 -4.926 1 89.38 295 ALA A N 1
ATOM 2362 C CA . ALA A 1 295 ? -10.406 -36.875 -4.113 1 89.38 295 ALA A CA 1
ATOM 2363 C C . ALA A 1 295 ? -9.414 -36.688 -2.967 1 89.38 295 ALA A C 1
ATOM 2365 O O . ALA A 1 295 ? -8.992 -35.562 -2.689 1 89.38 295 ALA A O 1
ATOM 2366 N N . ARG A 1 296 ? -9.055 -37.781 -2.377 1 90.38 296 ARG A N 1
ATOM 2367 C CA . ARG A 1 296 ? -8.094 -37.719 -1.281 1 90.38 296 ARG A CA 1
ATOM 2368 C C . ARG A 1 296 ? -6.715 -37.312 -1.781 1 90.38 296 ARG A C 1
ATOM 2370 O O . ARG A 1 296 ? -6.027 -36.531 -1.125 1 90.38 296 ARG A O 1
ATOM 2377 N N . PHE A 1 297 ? -6.41 -37.844 -2.893 1 92.62 297 PHE A N 1
ATOM 2378 C CA . PHE A 1 297 ? -5.113 -37.5 -3.48 1 92.62 297 PHE A CA 1
ATOM 2379 C C . PHE A 1 297 ? -5.031 -36.031 -3.852 1 92.62 297 PHE A C 1
ATOM 2381 O O . PHE A 1 297 ? -4.055 -35.375 -3.52 1 92.62 297 PHE A O 1
ATOM 2388 N N . THR A 1 298 ? -6.047 -35.562 -4.527 1 92.12 298 THR A N 1
ATOM 2389 C CA . THR A 1 298 ? -6.078 -34.156 -4.922 1 92.12 298 THR A CA 1
ATOM 2390 C C . THR A 1 298 ? -6.117 -33.25 -3.697 1 92.12 298 THR A C 1
ATOM 2392 O O . THR A 1 298 ? -5.484 -32.188 -3.68 1 92.12 298 THR A O 1
ATOM 2395 N N . GLY A 1 299 ? -6.859 -33.719 -2.738 1 93.44 299 GLY A N 1
ATOM 2396 C CA . GLY A 1 299 ? -6.898 -32.969 -1.488 1 93.44 299 GLY A CA 1
ATOM 2397 C C . GLY A 1 299 ? -5.551 -32.906 -0.796 1 93.44 299 GLY A C 1
ATOM 2398 O O . GLY A 1 299 ? -5.164 -31.844 -0.286 1 93.44 299 GLY A O 1
ATOM 2399 N N . TYR A 1 300 ? -4.902 -33.969 -0.832 1 93.62 300 TYR A N 1
ATOM 2400 C CA . TYR A 1 300 ? -3.58 -34.031 -0.214 1 93.62 300 TYR A CA 1
ATOM 2401 C C . TYR A 1 300 ? -2.588 -33.156 -0.972 1 93.62 300 TYR A C 1
ATOM 2403 O O . TYR A 1 300 ? -1.814 -32.406 -0.364 1 93.62 300 TYR A O 1
ATOM 2411 N N . LEU A 1 301 ? -2.641 -33.219 -2.256 1 95.19 301 LEU A N 1
ATOM 2412 C CA . LEU A 1 301 ? -1.769 -32.375 -3.072 1 95.19 301 LEU A CA 1
ATOM 2413 C C . LEU A 1 301 ? -2.035 -30.891 -2.809 1 95.19 301 LEU A C 1
ATOM 2415 O O . LEU A 1 301 ? -1.1 -30.094 -2.744 1 95.19 301 LEU A O 1
ATOM 2419 N N . SER A 1 302 ? -3.293 -30.625 -2.709 1 94.69 302 SER A N 1
ATOM 2420 C CA . SER A 1 302 ? -3.693 -29.25 -2.436 1 94.69 302 SER A CA 1
ATOM 2421 C C . SER A 1 302 ? -3.107 -28.766 -1.118 1 94.69 302 SER A C 1
ATOM 2423 O O . SER A 1 302 ? -2.68 -27.609 -1.018 1 94.69 302 SER A O 1
ATOM 2425 N N . LYS A 1 303 ? -3.002 -29.641 -0.184 1 94.12 303 LYS A N 1
ATOM 2426 C CA . LYS A 1 303 ? -2.488 -29.297 1.139 1 94.12 303 LYS A CA 1
ATOM 2427 C C . LYS A 1 303 ? -0.981 -29.047 1.098 1 94.12 303 LYS A C 1
ATOM 2429 O O . LYS A 1 303 ? -0.442 -28.312 1.928 1 94.12 303 LYS A O 1
ATOM 2434 N N . LEU A 1 304 ? -0.333 -29.562 0.102 1 97.06 304 LEU A N 1
ATOM 2435 C CA . LEU A 1 304 ? 1.123 -29.516 0.031 1 97.06 304 LEU A CA 1
ATOM 2436 C C . LEU A 1 304 ? 1.588 -28.281 -0.743 1 97.06 304 LEU A C 1
ATOM 2438 O O . LEU A 1 304 ? 2.781 -27.969 -0.757 1 97.06 304 LEU A O 1
ATOM 2442 N N . THR A 1 305 ? 0.686 -27.547 -1.34 1 96.5 305 THR A N 1
ATOM 2443 C CA . THR A 1 305 ? 1.065 -26.562 -2.348 1 96.5 305 THR A CA 1
ATOM 2444 C C . THR A 1 305 ? 1.885 -25.438 -1.725 1 96.5 305 THR A C 1
ATOM 2446 O O . THR A 1 305 ? 2.848 -24.953 -2.326 1 96.5 305 THR A O 1
ATOM 2449 N N . LEU A 1 306 ? 1.561 -25.031 -0.513 1 95.56 306 LEU A N 1
ATOM 2450 C CA . LEU A 1 306 ? 2.314 -23.953 0.112 1 95.56 306 LEU A CA 1
ATOM 2451 C C . LEU A 1 306 ? 3.75 -24.375 0.393 1 95.56 306 LEU A C 1
ATOM 2453 O O . LEU A 1 306 ? 4.695 -23.688 0.012 1 95.56 306 LEU A O 1
ATOM 2457 N N . GLY A 1 307 ? 3.867 -25.484 1.05 1 97.44 307 GLY A N 1
ATOM 2458 C CA . GLY A 1 307 ? 5.195 -26.016 1.317 1 97.44 307 GLY A CA 1
ATOM 2459 C C . GLY A 1 307 ? 6 -26.281 0.057 1 97.44 307 GLY A C 1
ATOM 2460 O O . GLY A 1 307 ? 7.195 -25.984 0.003 1 97.44 307 GLY A O 1
ATOM 2461 N N . ALA A 1 308 ? 5.285 -26.828 -0.912 1 98.38 308 ALA A N 1
ATOM 2462 C CA . ALA A 1 308 ? 5.953 -27.141 -2.174 1 98.38 308 ALA A CA 1
ATOM 2463 C C . ALA A 1 308 ? 6.473 -25.875 -2.85 1 98.38 308 ALA A C 1
ATOM 2465 O O . ALA A 1 308 ? 7.57 -25.875 -3.406 1 98.38 308 ALA A O 1
ATOM 2466 N N . TYR A 1 309 ? 5.68 -24.891 -2.824 1 96.69 309 TYR A N 1
ATOM 2467 C CA . TYR A 1 309 ? 6.105 -23.594 -3.359 1 96.69 309 TYR A CA 1
ATOM 2468 C C . TYR A 1 309 ? 7.367 -23.109 -2.662 1 96.69 309 TYR A C 1
ATOM 2470 O O . TYR A 1 309 ? 8.336 -22.703 -3.318 1 96.69 309 TYR A O 1
ATOM 2478 N N . LEU A 1 310 ? 7.422 -23.156 -1.386 1 97.31 310 LEU A N 1
ATOM 2479 C CA . LEU A 1 310 ? 8.523 -22.609 -0.603 1 97.31 310 LEU A CA 1
ATOM 2480 C C . LEU A 1 310 ? 9.805 -23.406 -0.845 1 97.31 310 LEU A C 1
ATOM 2482 O O . LEU A 1 310 ? 10.859 -22.812 -1.104 1 97.31 310 LEU A O 1
ATOM 2486 N N . VAL A 1 311 ? 9.703 -24.688 -0.874 1 98 311 VAL A N 1
ATOM 2487 C CA . VAL A 1 311 ? 10.898 -25.516 -0.94 1 98 311 VAL A CA 1
ATOM 2488 C C . VAL A 1 311 ? 11.328 -25.688 -2.396 1 98 311 VAL A C 1
ATOM 2490 O O . VAL A 1 311 ? 12.383 -26.266 -2.674 1 98 311 VAL A O 1
ATOM 2493 N N . SER A 1 312 ? 10.477 -25.188 -3.338 1 98.19 312 SER A N 1
ATOM 2494 C CA . SER A 1 312 ? 10.82 -25.344 -4.746 1 98.19 312 SER A CA 1
ATOM 2495 C C . SER A 1 312 ? 12.141 -24.656 -5.066 1 98.19 312 SER A C 1
ATOM 2497 O O . SER A 1 312 ? 12.758 -24.938 -6.098 1 98.19 312 SER A O 1
ATOM 2499 N N . TRP A 1 313 ? 12.57 -23.781 -4.199 1 97.81 313 TRP A N 1
ATOM 2500 C CA . TRP A 1 313 ? 13.852 -23.109 -4.375 1 97.81 313 TRP A CA 1
ATOM 2501 C C . TRP A 1 313 ? 15 -24.125 -4.449 1 97.81 313 TRP A C 1
ATOM 2503 O O . TRP A 1 313 ? 15.969 -23.906 -5.176 1 97.81 313 TRP A O 1
ATOM 2513 N N . ILE A 1 314 ? 14.898 -25.234 -3.754 1 97.62 314 ILE A N 1
ATOM 2514 C CA . ILE A 1 314 ? 15.961 -26.234 -3.66 1 97.62 314 ILE A CA 1
ATOM 2515 C C . ILE A 1 314 ? 16.156 -26.891 -5.023 1 97.62 314 ILE A C 1
ATOM 2517 O O . ILE A 1 314 ? 17.25 -26.797 -5.605 1 97.62 314 ILE A O 1
ATOM 2521 N N . PRO A 1 315 ? 15.07 -27.578 -5.523 1 97.88 315 PRO A N 1
ATOM 2522 C CA . PRO A 1 315 ? 15.289 -28.188 -6.84 1 97.88 315 PRO A CA 1
ATOM 2523 C C . PRO A 1 315 ? 15.586 -27.141 -7.922 1 97.88 315 PRO A C 1
ATOM 2525 O O . PRO A 1 315 ? 16.328 -27.438 -8.867 1 97.88 315 PRO A O 1
ATOM 2528 N N . ASP A 1 316 ? 15.047 -25.922 -7.859 1 97.12 316 ASP A N 1
ATOM 2529 C CA . ASP A 1 316 ? 15.375 -24.875 -8.82 1 97.12 316 ASP A CA 1
ATOM 2530 C C . ASP A 1 316 ? 16.875 -24.594 -8.828 1 97.12 316 ASP A C 1
ATOM 2532 O O . ASP A 1 316 ? 17.5 -24.5 -9.891 1 97.12 316 ASP A O 1
ATOM 2536 N N . ASN A 1 317 ? 17.438 -24.422 -7.609 1 95.62 317 ASN A N 1
ATOM 2537 C CA . ASN A 1 317 ? 18.859 -24.125 -7.484 1 95.62 317 ASN A CA 1
ATOM 2538 C C . ASN A 1 317 ? 19.719 -25.234 -8.117 1 95.62 317 ASN A C 1
ATOM 2540 O O . ASN A 1 317 ? 20.688 -24.938 -8.82 1 95.62 317 ASN A O 1
ATOM 2544 N N . TYR A 1 318 ? 19.344 -26.422 -7.953 1 95.06 318 TYR A N 1
ATOM 2545 C CA . TYR A 1 318 ? 20.109 -27.562 -8.445 1 95.06 318 TYR A CA 1
ATOM 2546 C C . TYR A 1 318 ? 19.906 -27.75 -9.945 1 95.06 318 TYR A C 1
ATOM 2548 O O . TYR A 1 318 ? 20.875 -27.766 -10.711 1 95.06 318 TYR A O 1
ATOM 2556 N N . LEU A 1 319 ? 18.656 -27.844 -10.406 1 95.94 319 LEU A N 1
ATOM 2557 C CA . LEU A 1 319 ? 18.328 -28.219 -11.781 1 95.94 319 LEU A CA 1
ATOM 2558 C C . LEU A 1 319 ? 18.719 -27.109 -12.758 1 95.94 319 LEU A C 1
ATOM 2560 O O . LEU A 1 319 ? 19.188 -27.375 -13.859 1 95.94 319 LEU A O 1
ATOM 2564 N N . TYR A 1 320 ? 18.531 -25.906 -12.398 1 95.25 320 TYR A N 1
ATOM 2565 C CA . TYR A 1 320 ? 18.797 -24.828 -13.344 1 95.25 320 TYR A CA 1
ATOM 2566 C C . TYR A 1 320 ? 20.297 -24.547 -13.445 1 95.25 320 TYR A C 1
ATOM 2568 O O . TYR A 1 320 ? 20.781 -24.078 -14.477 1 95.25 320 TYR A O 1
ATOM 2576 N N . THR A 1 321 ? 21.031 -24.812 -12.328 1 93.12 321 THR A N 1
ATOM 2577 C CA . THR A 1 321 ? 22.484 -24.766 -12.438 1 93.12 321 THR A CA 1
ATOM 2578 C C . THR A 1 321 ? 22.984 -25.766 -13.469 1 93.12 321 THR A C 1
ATOM 2580 O O . THR A 1 321 ? 23.812 -25.438 -14.32 1 93.12 321 THR A O 1
ATOM 2583 N N . MET A 1 322 ? 22.422 -26.938 -13.461 1 94.06 322 MET A N 1
ATOM 2584 C CA . MET A 1 322 ? 22.766 -27.984 -14.414 1 94.06 322 MET A CA 1
ATOM 2585 C C . MET A 1 322 ? 22.328 -27.609 -15.828 1 94.06 322 MET A C 1
ATOM 2587 O O . MET A 1 322 ? 23.078 -27.781 -16.781 1 94.06 322 MET A O 1
ATOM 2591 N N . LEU A 1 323 ? 21.125 -27.094 -15.93 1 94.19 323 LEU A N 1
ATOM 2592 C CA . LEU A 1 323 ? 20.562 -26.75 -17.234 1 94.19 323 LEU A CA 1
ATOM 2593 C C . LEU A 1 323 ? 21.391 -25.656 -17.906 1 94.19 323 LEU A C 1
ATOM 2595 O O . LEU A 1 323 ? 21.766 -25.797 -19.078 1 94.19 323 LEU A O 1
ATOM 2599 N N . LYS A 1 324 ? 21.688 -24.609 -17.188 1 93.31 324 LYS A N 1
ATOM 2600 C CA . LYS A 1 324 ? 22.406 -23.484 -17.766 1 93.31 324 LYS A CA 1
ATOM 2601 C C . LYS A 1 324 ? 23.828 -23.891 -18.172 1 93.31 324 LYS A C 1
ATOM 2603 O O . LYS A 1 324 ? 24.359 -23.359 -19.141 1 93.31 324 LYS A O 1
ATOM 2608 N N . SER A 1 325 ? 24.422 -24.828 -17.422 1 93.19 325 SER A N 1
ATOM 2609 C CA . SER A 1 325 ? 25.75 -25.312 -17.766 1 93.19 325 SER A CA 1
ATOM 2610 C C . SER A 1 325 ? 25.703 -26.188 -19.016 1 93.19 325 SER A C 1
ATOM 2612 O O . SER A 1 325 ? 26.594 -26.109 -19.859 1 93.19 325 SER A O 1
ATOM 2614 N N . ALA A 1 326 ? 24.672 -26.953 -19.188 1 94.44 326 ALA A N 1
ATOM 2615 C CA . ALA A 1 326 ? 24.578 -27.922 -20.266 1 94.44 326 ALA A CA 1
ATOM 2616 C C . ALA A 1 326 ? 24.016 -27.281 -21.531 1 94.44 326 ALA A C 1
ATOM 2618 O O . ALA A 1 326 ? 24.359 -27.672 -22.656 1 94.44 326 ALA A O 1
ATOM 2619 N N . VAL A 1 327 ? 23.062 -26.375 -21.344 1 94.75 327 VAL A N 1
ATOM 2620 C CA . VAL A 1 327 ? 22.359 -25.75 -22.453 1 94.75 327 VAL A CA 1
ATOM 2621 C C . VAL A 1 327 ? 22.406 -24.234 -22.312 1 94.75 327 VAL A C 1
ATOM 2623 O O . VAL A 1 327 ? 21.5 -23.625 -21.75 1 94.75 327 VAL A O 1
ATOM 2626 N N . PRO A 1 328 ? 23.344 -23.625 -23 1 89.44 328 PRO A N 1
ATOM 2627 C CA . PRO A 1 328 ? 23.562 -22.188 -22.766 1 89.44 328 PRO A CA 1
ATOM 2628 C C . PRO A 1 328 ? 22.5 -21.328 -23.422 1 89.44 328 PRO A C 1
ATOM 2630 O O . PRO A 1 328 ? 22.172 -20.25 -22.906 1 89.44 328 PRO A O 1
ATOM 2633 N N . SER A 1 329 ? 21.875 -21.797 -24.531 1 92 329 SER A N 1
ATOM 2634 C CA . SER A 1 329 ? 20.891 -21 -25.234 1 92 329 SER A CA 1
ATOM 2635 C C . SER A 1 329 ? 19.5 -21.156 -24.625 1 92 329 SER A C 1
ATOM 2637 O O . SER A 1 329 ? 19 -22.281 -24.484 1 92 329 SER A O 1
ATOM 2639 N N . VAL A 1 330 ? 18.875 -20.031 -24.266 1 93.44 330 VAL A N 1
ATOM 2640 C CA . VAL A 1 330 ? 17.562 -20.062 -23.609 1 93.44 330 VAL A CA 1
ATOM 2641 C C . VAL A 1 330 ? 16.547 -20.703 -24.531 1 93.44 330 VAL A C 1
ATOM 2643 O O . VAL A 1 330 ? 15.641 -21.422 -24.078 1 93.44 330 VAL A O 1
ATOM 2646 N N . THR A 1 331 ? 16.625 -20.484 -25.828 1 94 331 THR A N 1
ATOM 2647 C CA . THR A 1 331 ? 15.688 -21.078 -26.781 1 94 331 THR A CA 1
ATOM 2648 C C . THR A 1 331 ? 15.789 -22.594 -26.766 1 94 331 THR A C 1
ATOM 2650 O O . THR A 1 331 ? 14.789 -23.297 -26.938 1 94 331 THR A O 1
ATOM 2653 N N . ASP A 1 332 ? 17.016 -23.047 -26.469 1 95.06 332 ASP A N 1
ATOM 2654 C CA . ASP A 1 332 ? 17.219 -24.5 -26.375 1 95.06 332 ASP A CA 1
ATOM 2655 C C . ASP A 1 332 ? 16.781 -25.016 -25 1 95.06 332 ASP A C 1
ATOM 2657 O O . ASP A 1 332 ? 16.391 -26.172 -24.859 1 95.06 332 ASP A O 1
ATOM 2661 N N . GLN A 1 333 ? 16.938 -24.156 -24.031 1 95.69 333 GLN A N 1
ATOM 2662 C CA . GLN A 1 333 ? 16.5 -24.547 -22.688 1 95.69 333 GLN A CA 1
ATOM 2663 C C . GLN A 1 333 ? 15.008 -24.859 -22.672 1 95.69 333 GLN A C 1
ATOM 2665 O O . GLN A 1 333 ? 14.555 -25.672 -21.859 1 95.69 333 GLN A O 1
ATOM 2670 N N . LEU A 1 334 ? 14.266 -24.188 -23.547 1 96.5 334 LEU A N 1
ATOM 2671 C CA . LEU A 1 334 ? 12.828 -24.406 -23.625 1 96.5 334 LEU A CA 1
ATOM 2672 C C . LEU A 1 334 ? 12.516 -25.891 -23.859 1 96.5 334 LEU A C 1
ATOM 2674 O O . LEU A 1 334 ? 11.5 -26.391 -23.375 1 96.5 334 LEU A O 1
ATOM 2678 N N . ASN A 1 335 ? 13.414 -26.594 -24.562 1 96.19 335 ASN A N 1
ATOM 2679 C CA . ASN A 1 335 ? 13.227 -28.016 -24.828 1 96.19 335 ASN A CA 1
ATOM 2680 C C . ASN A 1 335 ? 13.234 -28.844 -23.547 1 96.19 335 ASN A C 1
ATOM 2682 O O . ASN A 1 335 ? 12.703 -29.953 -23.516 1 96.19 335 ASN A O 1
ATOM 2686 N N . TYR A 1 336 ? 13.812 -28.328 -22.562 1 96 336 TYR A N 1
ATOM 2687 C CA . TYR A 1 336 ? 13.977 -29.062 -21.312 1 96 336 TYR A CA 1
ATOM 2688 C C . TYR A 1 336 ? 12.984 -28.578 -20.266 1 96 336 TYR A C 1
ATOM 2690 O O . TYR A 1 336 ? 13.086 -28.938 -19.078 1 96 336 TYR A O 1
ATOM 2698 N N . PHE A 1 337 ? 12.016 -27.719 -20.703 1 96.88 337 PHE A N 1
ATOM 2699 C CA . PHE A 1 337 ? 10.992 -27.188 -19.812 1 96.88 337 PHE A CA 1
ATOM 2700 C C . PHE A 1 337 ? 10.258 -28.297 -19.094 1 96.88 337 PHE A C 1
ATOM 2702 O O . PHE A 1 337 ? 10.164 -28.312 -17.859 1 96.88 337 PHE A O 1
ATOM 2709 N N . PRO A 1 338 ? 9.766 -29.391 -19.766 1 97 338 PRO A N 1
ATOM 2710 C CA . PRO A 1 338 ? 9.016 -30.438 -19.062 1 97 338 PRO A CA 1
ATOM 2711 C C . PRO A 1 338 ? 9.875 -31.172 -18.031 1 97 338 PRO A C 1
ATOM 2713 O O . PRO A 1 338 ? 9.391 -31.516 -16.953 1 97 338 PRO A O 1
ATOM 2716 N N . LEU A 1 339 ? 11.109 -31.359 -18.344 1 96.06 339 LEU A N 1
ATOM 2717 C CA . LEU A 1 339 ? 11.992 -32.094 -17.453 1 96.06 339 LEU A CA 1
ATOM 2718 C C . LEU A 1 339 ? 12.375 -31.25 -16.234 1 96.06 339 LEU A C 1
ATOM 2720 O O . LEU A 1 339 ? 12.344 -31.75 -15.102 1 96.06 339 LEU A O 1
ATOM 2724 N N . THR A 1 340 ? 12.773 -30.031 -16.516 1 97 340 THR A N 1
ATOM 2725 C CA . THR A 1 340 ? 13.227 -29.172 -15.422 1 97 340 THR A CA 1
ATOM 2726 C C . THR A 1 340 ? 12.062 -28.781 -14.516 1 97 340 THR A C 1
ATOM 2728 O O . THR A 1 340 ? 12.156 -28.922 -13.297 1 97 340 THR A O 1
ATOM 2731 N N . VAL A 1 341 ? 10.961 -28.328 -15.109 1 98.31 341 VAL A N 1
ATOM 2732 C CA . VAL A 1 341 ? 9.797 -27.891 -14.336 1 98.31 341 VAL A CA 1
ATOM 2733 C C . VAL A 1 341 ? 9.125 -29.109 -13.703 1 98.31 341 VAL A C 1
ATOM 2735 O O . VAL A 1 341 ? 8.75 -29.078 -12.523 1 98.31 341 VAL A O 1
ATOM 2738 N N . GLY A 1 342 ? 8.977 -30.172 -14.5 1 98.19 342 GLY A N 1
ATOM 2739 C CA . GLY A 1 342 ? 8.422 -31.391 -13.945 1 98.19 342 GLY A CA 1
ATOM 2740 C C . GLY A 1 342 ? 9.234 -31.953 -12.797 1 98.19 342 GLY A C 1
ATOM 2741 O O . GLY A 1 342 ? 8.68 -32.406 -11.789 1 98.19 342 GLY A O 1
ATOM 2742 N N . GLY A 1 343 ? 10.602 -31.938 -12.953 1 98.12 343 GLY A N 1
ATOM 2743 C CA . GLY A 1 343 ? 11.484 -32.344 -11.875 1 98.12 343 GLY A CA 1
ATOM 2744 C C . GLY A 1 343 ? 11.336 -31.5 -10.625 1 98.12 343 GLY A C 1
ATOM 2745 O O . GLY A 1 343 ? 11.297 -32.031 -9.508 1 98.12 343 GLY A O 1
ATOM 2746 N N . THR A 1 344 ? 11.266 -30.188 -10.844 1 98.19 344 THR A N 1
ATOM 2747 C CA . THR A 1 344 ? 11.086 -29.281 -9.719 1 98.19 344 THR A CA 1
ATOM 2748 C C . THR A 1 344 ? 9.773 -29.562 -8.992 1 98.19 344 THR A C 1
ATOM 2750 O O . THR A 1 344 ? 9.734 -29.594 -7.762 1 98.19 344 THR A O 1
ATOM 2753 N N . ILE A 1 345 ? 8.703 -29.766 -9.75 1 98.38 345 ILE A N 1
ATOM 2754 C CA . ILE A 1 345 ? 7.387 -30.016 -9.172 1 98.38 345 ILE A CA 1
ATOM 2755 C C . ILE A 1 345 ? 7.426 -31.297 -8.344 1 98.38 345 ILE A C 1
ATOM 2757 O O . ILE A 1 345 ? 6.988 -31.312 -7.191 1 98.38 345 ILE A O 1
ATOM 2761 N N . LEU A 1 346 ? 8.023 -32.281 -8.852 1 98.25 346 LEU A N 1
ATOM 2762 C CA . LEU A 1 346 ? 8.047 -33.594 -8.188 1 98.25 346 LEU A CA 1
ATOM 2763 C C . LEU A 1 346 ? 8.875 -33.531 -6.906 1 98.25 346 LEU A C 1
ATOM 2765 O O . LEU A 1 346 ? 8.422 -33.969 -5.848 1 98.25 346 LEU A O 1
ATOM 2769 N N . VAL A 1 347 ? 10.047 -33.031 -6.98 1 98.38 347 VAL A N 1
ATOM 2770 C CA . VAL A 1 347 ? 10.938 -32.938 -5.824 1 98.38 347 VAL A CA 1
ATOM 2771 C C . VAL A 1 347 ? 10.32 -32.031 -4.766 1 98.38 347 VAL A C 1
ATOM 2773 O O . VAL A 1 347 ? 10.398 -32.312 -3.568 1 98.38 347 VAL A O 1
ATOM 2776 N N . SER A 1 348 ? 9.719 -30.953 -5.195 1 98.56 348 SER A N 1
ATOM 2777 C CA . SER A 1 348 ? 9.102 -30.016 -4.266 1 98.56 348 SER A CA 1
ATOM 2778 C C . SER A 1 348 ? 7.938 -30.656 -3.521 1 98.56 348 SER A C 1
ATOM 2780 O O . SER A 1 348 ? 7.766 -30.438 -2.32 1 98.56 348 SER A O 1
ATOM 2782 N N . LEU A 1 349 ? 7.148 -31.422 -4.254 1 98.38 349 LEU A N 1
ATOM 2783 C CA . LEU A 1 349 ? 6.02 -32.094 -3.619 1 98.38 349 LEU A CA 1
ATOM 2784 C C . LEU A 1 349 ? 6.5 -33.125 -2.607 1 98.38 349 LEU A C 1
ATOM 2786 O O . LEU A 1 349 ? 5.918 -33.25 -1.529 1 98.38 349 LEU A O 1
ATOM 2790 N N . LEU A 1 350 ? 7.574 -33.781 -2.908 1 98.31 350 LEU A N 1
ATOM 2791 C CA . LEU A 1 350 ? 8.133 -34.781 -1.986 1 98.31 350 LEU A CA 1
ATOM 2792 C C . LEU A 1 350 ? 8.664 -34.094 -0.729 1 98.31 350 LEU A C 1
ATOM 2794 O O . LEU A 1 350 ? 8.391 -34.531 0.387 1 98.31 350 LEU A O 1
ATOM 2798 N N . LEU A 1 351 ? 9.383 -33.031 -0.91 1 98.38 351 LEU A N 1
ATOM 2799 C CA . LEU A 1 351 ? 9.914 -32.312 0.227 1 98.38 351 LEU A CA 1
ATOM 2800 C C . LEU A 1 351 ? 8.781 -31.703 1.057 1 98.38 351 LEU A C 1
ATOM 2802 O O . LEU A 1 351 ? 8.852 -31.672 2.287 1 98.38 351 LEU A O 1
ATOM 2806 N N . ALA A 1 352 ? 7.766 -31.234 0.348 1 98.5 352 ALA A N 1
ATOM 2807 C CA . ALA A 1 352 ? 6.621 -30.641 1.031 1 98.5 352 ALA A CA 1
ATOM 2808 C C . ALA A 1 352 ? 5.879 -31.688 1.863 1 98.5 352 ALA A C 1
ATOM 2810 O O . ALA A 1 352 ? 5.328 -31.359 2.92 1 98.5 352 ALA A O 1
ATOM 2811 N N . ALA A 1 353 ? 5.855 -32.906 1.352 1 98.25 353 ALA A N 1
ATOM 2812 C CA . ALA A 1 353 ? 5.234 -33.969 2.109 1 98.25 353 ALA A CA 1
ATOM 2813 C C . ALA A 1 353 ? 5.957 -34.219 3.432 1 98.25 353 ALA A C 1
ATOM 2815 O O . ALA A 1 353 ? 5.32 -34.438 4.461 1 98.25 353 ALA A O 1
ATOM 2816 N N . VAL A 1 354 ? 7.238 -34.094 3.404 1 97.88 354 VAL A N 1
ATOM 2817 C CA . VAL A 1 354 ? 8.039 -34.25 4.617 1 97.88 354 VAL A CA 1
ATOM 2818 C C . VAL A 1 354 ? 7.727 -33.094 5.578 1 97.88 354 VAL A C 1
ATOM 2820 O O . VAL A 1 354 ? 7.508 -33.344 6.77 1 97.88 354 VAL A O 1
ATOM 2823 N N . VAL A 1 355 ? 7.676 -31.906 5.039 1 98.06 355 VAL A N 1
ATOM 2824 C CA . VAL A 1 355 ? 7.383 -30.719 5.844 1 98.06 355 VAL A CA 1
ATOM 2825 C C . VAL A 1 355 ? 6 -30.859 6.48 1 98.06 355 VAL A C 1
ATOM 2827 O O . VAL A 1 355 ? 5.824 -30.594 7.668 1 98.06 355 VAL A O 1
ATOM 2830 N N . GLU A 1 356 ? 5.09 -31.281 5.641 1 97.44 356 GLU A N 1
ATOM 2831 C CA . GLU A 1 356 ? 3.721 -31.438 6.125 1 97.44 356 GLU A CA 1
ATOM 2832 C C . GLU A 1 356 ? 3.643 -32.469 7.234 1 97.44 356 GLU A C 1
ATOM 2834 O O . GLU A 1 356 ? 2.889 -32.312 8.195 1 97.44 356 GLU A O 1
ATOM 2839 N N . CYS A 1 357 ? 4.363 -33.531 7.137 1 96.94 357 CYS A N 1
ATOM 2840 C CA . CYS A 1 357 ? 4.418 -34.562 8.172 1 96.94 357 CYS A CA 1
ATOM 2841 C C . CYS A 1 357 ? 4.961 -34 9.477 1 96.94 357 CYS A C 1
ATOM 2843 O O . CYS A 1 357 ? 4.426 -34.25 10.555 1 96.94 357 CYS A O 1
ATOM 2845 N N . CYS A 1 358 ? 5.98 -33.219 9.375 1 97.19 358 CYS A N 1
ATOM 2846 C CA . CYS A 1 358 ? 6.578 -32.594 10.547 1 97.19 358 CYS A CA 1
ATOM 2847 C C . CYS A 1 358 ? 5.609 -31.609 11.195 1 97.19 358 CYS A C 1
ATOM 2849 O O . CYS A 1 358 ? 5.492 -31.562 12.414 1 97.19 358 CYS A O 1
ATOM 2851 N N . VAL A 1 359 ? 4.953 -30.844 10.359 1 96.69 359 VAL A N 1
ATOM 2852 C CA . VAL A 1 359 ? 3.986 -29.859 10.859 1 96.69 359 VAL A CA 1
ATOM 2853 C C . VAL A 1 359 ? 2.863 -30.594 11.602 1 96.69 359 VAL A C 1
ATOM 2855 O O . VAL A 1 359 ? 2.475 -30.188 12.703 1 96.69 359 VAL A O 1
ATOM 2858 N N . SER A 1 360 ? 2.414 -31.672 11.016 1 95.56 360 SER A N 1
ATOM 2859 C CA . SER A 1 360 ? 1.337 -32.438 11.625 1 95.56 360 SER A CA 1
ATOM 2860 C C . SER A 1 360 ? 1.768 -33.031 12.961 1 95.56 360 SER A C 1
ATOM 2862 O O . SER A 1 360 ? 0.996 -33.031 13.922 1 95.56 360 SER A O 1
ATOM 2864 N N . LEU A 1 361 ? 2.922 -33.469 13 1 95.69 361 LEU A N 1
ATOM 2865 C CA . LEU A 1 361 ? 3.461 -34.031 14.234 1 95.69 361 LEU A CA 1
ATOM 2866 C C . LEU A 1 361 ? 3.592 -32.969 15.305 1 95.69 361 LEU A C 1
ATOM 2868 O O . LEU A 1 361 ? 3.219 -33.188 16.453 1 95.69 361 LEU A O 1
ATOM 2872 N N . LEU A 1 362 ? 4.121 -31.828 14.938 1 95 362 LEU A N 1
ATOM 2873 C CA . LEU A 1 362 ? 4.297 -30.719 15.883 1 95 362 LEU A CA 1
ATOM 2874 C C . LEU A 1 362 ? 2.949 -30.234 16.406 1 95 362 LEU A C 1
ATOM 2876 O O . LEU A 1 362 ? 2.814 -29.938 17.594 1 95 362 LEU A O 1
ATOM 2880 N N . MET A 1 363 ? 2.037 -30.172 15.508 1 93.88 363 MET A N 1
ATOM 2881 C CA . MET A 1 363 ? 0.706 -29.734 15.914 1 93.88 363 MET A CA 1
ATOM 2882 C C . MET A 1 363 ? 0.074 -30.719 16.891 1 93.88 363 MET A C 1
ATOM 2884 O O . MET A 1 363 ? -0.614 -30.312 17.828 1 93.88 363 MET A O 1
ATOM 2888 N N . ARG A 1 364 ? 0.303 -31.969 16.703 1 93.56 364 ARG A N 1
ATOM 2889 C CA . ARG A 1 364 ? -0.189 -33 17.609 1 93.56 364 ARG A CA 1
ATOM 2890 C C . ARG A 1 364 ? 0.469 -32.875 18.984 1 93.56 364 ARG A C 1
ATOM 2892 O O . ARG A 1 364 ? -0.198 -33 20.016 1 93.56 364 ARG A O 1
ATOM 2899 N N . LEU A 1 365 ? 1.667 -32.562 19 1 92.19 365 LEU A N 1
ATOM 2900 C CA . LEU A 1 365 ? 2.402 -32.406 20.25 1 92.19 365 LEU A CA 1
ATOM 2901 C C . LEU A 1 365 ? 1.918 -31.172 21 1 92.19 365 LEU A C 1
ATOM 2903 O O . LEU A 1 365 ? 1.794 -31.203 22.234 1 92.19 365 LEU A O 1
ATOM 2907 N N . LEU A 1 366 ? 1.668 -30.125 20.281 1 89.81 366 LEU A N 1
ATOM 2908 C CA . LEU A 1 366 ? 1.196 -28.891 20.891 1 89.81 366 LEU A CA 1
ATOM 2909 C C . LEU A 1 366 ? -0.197 -29.078 21.484 1 89.81 366 LEU A C 1
ATOM 2911 O O . LEU A 1 366 ? -0.494 -28.547 22.562 1 89.81 366 LEU A O 1
ATOM 2915 N N . ARG A 1 367 ? -1.011 -29.812 20.766 1 88.56 367 ARG A N 1
ATOM 2916 C CA . ARG A 1 367 ? -2.361 -30.078 21.266 1 88.56 367 ARG A CA 1
ATOM 2917 C C . ARG A 1 367 ? -2.334 -30.969 22.5 1 88.56 367 ARG A C 1
ATOM 2919 O O . ARG A 1 367 ? -3.139 -30.781 23.406 1 88.56 367 ARG A O 1
ATOM 2926 N N . ARG A 1 368 ? -1.49 -31.844 22.609 1 88 368 ARG A N 1
ATOM 2927 C CA . ARG A 1 368 ? -1.34 -32.719 23.75 1 88 368 ARG A CA 1
ATOM 2928 C C . ARG A 1 368 ? -0.832 -31.969 24.969 1 88 368 ARG A C 1
ATOM 2930 O O . ARG A 1 368 ? -1.29 -32.219 26.094 1 88 368 ARG A O 1
ATOM 2937 N N . SER A 1 369 ? 0.055 -31.062 24.781 1 83.31 369 SER A N 1
ATOM 2938 C CA . SER A 1 369 ? 0.611 -30.266 25.875 1 83.31 369 SER A CA 1
ATOM 2939 C C . SER A 1 369 ? -0.427 -29.312 26.453 1 83.31 369 SER A C 1
ATOM 2941 O O . SER A 1 369 ? -0.455 -29.062 27.656 1 83.31 369 SER A O 1
ATOM 2943 N N . ALA A 1 370 ? -1.247 -28.75 25.547 1 75.19 370 ALA A N 1
ATOM 2944 C CA . ALA A 1 370 ? -2.295 -27.828 26 1 75.19 370 ALA A CA 1
ATOM 2945 C C . ALA A 1 370 ? -3.336 -28.562 26.844 1 75.19 370 ALA A C 1
ATOM 2947 O O . ALA A 1 370 ? -3.91 -28 27.766 1 75.19 370 ALA A O 1
ATOM 2948 N N . LYS A 1 371 ? -3.602 -29.828 26.609 1 72.81 371 LYS A N 1
ATOM 2949 C CA . LYS A 1 371 ? -4.551 -30.641 27.359 1 72.81 371 LYS A CA 1
ATOM 2950 C C . LYS A 1 371 ? -3.998 -31 28.734 1 72.81 371 LYS A C 1
ATOM 2952 O O . LYS A 1 371 ? -4.73 -31 29.719 1 72.81 371 LYS A O 1
ATOM 2957 N N . VAL A 1 372 ? -2.768 -31.219 28.75 1 72.56 372 VAL A N 1
ATOM 2958 C CA . VAL A 1 372 ? -2.135 -31.609 30.016 1 72.56 372 VAL A CA 1
ATOM 2959 C C . VAL A 1 372 ? -2.053 -30.391 30.938 1 72.56 372 VAL A C 1
ATOM 2961 O O . VAL A 1 372 ? -2.258 -30.516 32.156 1 72.56 372 VAL A O 1
ATOM 2964 N N . GLY A 1 373 ? -1.79 -29.188 30.328 1 61.78 373 GLY A N 1
ATOM 2965 C CA . GLY A 1 373 ? -1.734 -27.984 31.141 1 61.78 373 GLY A CA 1
ATOM 2966 C C . GLY A 1 373 ? -3.07 -27.625 31.766 1 61.78 373 GLY A C 1
ATOM 2967 O O . GLY A 1 373 ? -3.125 -27.188 32.906 1 61.78 373 GLY A O 1
ATOM 2968 N N . THR A 1 374 ? -4.113 -27.812 31.047 1 66.69 374 THR A N 1
ATOM 2969 C CA . THR A 1 374 ? -5.445 -27.531 31.578 1 66.69 374 THR A CA 1
ATOM 2970 C C . THR A 1 374 ? -5.863 -28.578 32.594 1 66.69 374 THR A C 1
ATOM 2972 O O . THR A 1 374 ? -6.574 -28.266 33.562 1 66.69 374 THR A O 1
ATOM 2975 N N . ALA A 1 375 ? -5.484 -29.859 32.5 1 64.19 375 ALA A N 1
ATOM 2976 C CA . ALA A 1 375 ? -5.785 -30.906 33.469 1 64.19 375 ALA A CA 1
ATOM 2977 C C . ALA A 1 375 ? -5.004 -30.688 34.75 1 64.19 375 ALA A C 1
ATOM 2979 O O . ALA A 1 375 ? -5.5 -30.984 35.844 1 64.19 375 ALA A O 1
ATOM 2980 N N . GLY A 1 376 ? -3.932 -30.141 34.594 1 59.88 376 GLY A N 1
ATOM 2981 C CA . GLY A 1 376 ? -3.102 -29.875 35.75 1 59.88 376 GLY A CA 1
ATOM 2982 C C . GLY A 1 376 ? -3.586 -28.703 36.594 1 59.88 376 GLY A C 1
ATOM 2983 O O . GLY A 1 376 ? -3.449 -28.719 37.812 1 59.88 376 GLY A O 1
ATOM 2984 N N . THR A 1 377 ? -4.191 -27.766 36.031 1 58.56 377 THR A N 1
ATOM 2985 C CA . THR A 1 377 ? -4.711 -26.625 36.781 1 58.56 377 THR A CA 1
ATOM 2986 C C . THR A 1 377 ? -6.012 -27 37.5 1 58.56 377 THR A C 1
ATOM 2988 O O . THR A 1 377 ? -6.414 -26.328 38.469 1 58.56 377 THR A O 1
ATOM 2991 N N . ALA A 1 378 ? -6.684 -27.969 37.156 1 60 378 ALA A N 1
ATOM 2992 C CA . ALA A 1 378 ? -7.938 -28.359 37.781 1 60 378 ALA A CA 1
ATOM 2993 C C . ALA A 1 378 ? -7.68 -29.219 39.031 1 60 378 ALA A C 1
ATOM 2995 O O . ALA A 1 378 ? -8.578 -29.406 39.844 1 60 378 ALA A O 1
ATOM 2996 N N . GLN A 1 379 ? -6.719 -29.859 39.125 1 50.25 379 GLN A N 1
ATOM 2997 C CA . GLN A 1 379 ? -6.441 -30.703 40.281 1 50.25 379 GLN A CA 1
ATOM 2998 C C . GLN A 1 379 ? -5.621 -29.953 41.312 1 50.25 379 GLN A C 1
ATOM 3000 O O . GLN A 1 379 ? -5.418 -30.438 42.438 1 50.25 379 GLN A O 1
ATOM 3005 N N . ALA A 1 380 ? -5.461 -28.672 41.031 1 36.56 380 ALA A N 1
ATOM 3006 C CA . ALA A 1 380 ? -4.762 -27.906 42.062 1 36.56 380 ALA A CA 1
ATOM 3007 C C . ALA A 1 380 ? -5.719 -26.969 42.781 1 36.56 380 ALA A C 1
ATOM 3009 O O . ALA A 1 380 ? -6.629 -26.391 42.188 1 36.56 380 ALA A O 1
ATOM 3010 N N . MET B 1 1 ? -38.094 32.344 16.188 1 22.67 1 MET B N 1
ATOM 3011 C CA . MET B 1 1 ? -36.656 32.531 16.516 1 22.67 1 MET B CA 1
ATOM 3012 C C . MET B 1 1 ? -35.844 31.297 16.125 1 22.67 1 MET B C 1
ATOM 3014 O O . MET B 1 1 ? -35.812 30.312 16.859 1 22.67 1 MET B O 1
ATOM 3018 N N . SER B 1 2 ? -35.938 30.781 14.945 1 26.59 2 SER B N 1
ATOM 3019 C CA . SER B 1 2 ? -35.438 29.594 14.234 1 26.59 2 SER B CA 1
ATOM 3020 C C . SER B 1 2 ? -33.938 29.5 14.281 1 26.59 2 SER B C 1
ATOM 3022 O O . SER B 1 2 ? -33.219 30.359 13.727 1 26.59 2 SER B O 1
ATOM 3024 N N . ALA B 1 3 ? -33.406 29.203 15.516 1 35.44 3 ALA B N 1
ATOM 3025 C CA . ALA B 1 3 ? -32 29.203 15.883 1 35.44 3 ALA B CA 1
ATOM 3026 C C . ALA B 1 3 ? -31.156 28.547 14.797 1 35.44 3 ALA B C 1
ATOM 3028 O O . ALA B 1 3 ? -31.453 27.422 14.375 1 35.44 3 ALA B O 1
ATOM 3029 N N . ALA B 1 4 ? -30.516 29.297 13.93 1 35.91 4 ALA B N 1
ATOM 3030 C CA . ALA B 1 4 ? -29.375 29.016 13.062 1 35.91 4 ALA B CA 1
ATOM 3031 C C . ALA B 1 4 ? -28.344 28.156 13.781 1 35.91 4 ALA B C 1
ATOM 3033 O O . ALA B 1 4 ? -27.641 28.625 14.672 1 35.91 4 ALA B O 1
ATOM 3034 N N . ASN B 1 5 ? -28.547 27 14.312 1 37.53 5 ASN B N 1
ATOM 3035 C CA . ASN B 1 5 ? -27.625 26.016 14.891 1 37.53 5 ASN B CA 1
ATOM 3036 C C . ASN B 1 5 ? -26.328 25.938 14.094 1 37.53 5 ASN B C 1
ATOM 3038 O O . ASN B 1 5 ? -26.219 25.141 13.156 1 37.53 5 ASN B O 1
ATOM 3042 N N . GLY B 1 6 ? -25.703 26.984 13.539 1 41.38 6 GLY B N 1
ATOM 3043 C CA . GLY B 1 6 ? -24.453 27 12.805 1 41.38 6 GLY B CA 1
ATOM 3044 C C . GLY B 1 6 ? -23.359 26.172 13.445 1 41.38 6 GLY B C 1
ATOM 3045 O O . GLY B 1 6 ? -23.125 26.266 14.656 1 41.38 6 GLY B O 1
ATOM 3046 N N . THR B 1 7 ? -23.016 24.969 13.156 1 49.97 7 THR B N 1
ATOM 3047 C CA . THR B 1 7 ? -21.953 24.125 13.672 1 49.97 7 THR B CA 1
ATOM 3048 C C . THR B 1 7 ? -20.719 24.953 14.016 1 49.97 7 THR B C 1
ATOM 3050 O O . THR B 1 7 ? -20.203 25.688 13.172 1 49.97 7 THR B O 1
ATOM 3053 N N . GLN B 1 8 ? -20.562 25.516 15.211 1 60.66 8 GLN B N 1
ATOM 3054 C CA . GLN B 1 8 ? -19.469 26.312 15.742 1 60.66 8 GLN B CA 1
ATOM 3055 C C . GLN B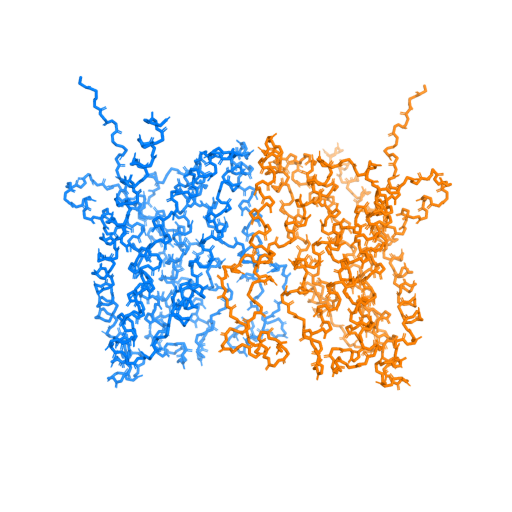 1 8 ? -18.109 25.734 15.32 1 60.66 8 GLN B C 1
ATOM 3057 O O . GLN B 1 8 ? -17.859 24.547 15.508 1 60.66 8 GLN B O 1
ATOM 3062 N N . ARG B 1 9 ? -17.375 26.453 14.523 1 73.69 9 ARG B N 1
ATOM 3063 C CA . ARG B 1 9 ? -16.031 26.125 14.039 1 73.69 9 ARG B CA 1
ATOM 3064 C C . ARG B 1 9 ? -15.086 25.859 15.203 1 73.69 9 ARG B C 1
ATOM 3066 O O . ARG B 1 9 ? -15.141 26.547 16.219 1 73.69 9 ARG B O 1
ATOM 3073 N N . ASP B 1 10 ? -14.445 24.734 15.195 1 86.12 10 ASP B N 1
ATOM 3074 C CA . ASP B 1 10 ? -13.484 24.312 16.203 1 86.12 10 ASP B CA 1
ATOM 3075 C C . ASP B 1 10 ? -12.102 24.891 15.93 1 86.12 10 ASP B C 1
ATOM 3077 O O . ASP B 1 10 ? -11.391 24.422 15.031 1 86.12 10 ASP B O 1
ATOM 3081 N N . ILE B 1 11 ? -11.703 25.891 16.656 1 90.62 11 ILE B N 1
ATOM 3082 C CA . ILE B 1 11 ? -10.461 26.625 16.453 1 90.62 11 ILE B CA 1
ATOM 3083 C C . ILE B 1 11 ? -9.273 25.656 16.578 1 90.62 11 ILE B C 1
ATOM 3085 O O . ILE B 1 11 ? -8.258 25.828 15.898 1 90.62 11 ILE B O 1
ATOM 3089 N N . GLY B 1 12 ? -9.367 24.656 17.5 1 93.44 12 GLY B N 1
ATOM 3090 C CA . GLY B 1 12 ? -8.312 23.672 17.641 1 93.44 12 GLY B CA 1
ATOM 3091 C C . GLY B 1 12 ? -8.008 22.922 16.359 1 93.44 12 GLY B C 1
ATOM 3092 O O . GLY B 1 12 ? -6.844 22.688 16.031 1 93.44 12 GLY B O 1
ATOM 3093 N N . LEU B 1 13 ? -9.031 22.594 15.641 1 95.38 13 LEU B N 1
ATOM 3094 C CA . LEU B 1 13 ? -8.867 21.875 14.383 1 95.38 13 LEU B CA 1
ATOM 3095 C C . LEU B 1 13 ? -8.305 22.781 13.305 1 95.38 13 LEU B C 1
ATOM 3097 O O . LEU B 1 13 ? -7.488 22.344 12.484 1 95.38 13 LEU B O 1
ATOM 3101 N N . ASP B 1 14 ? -8.719 24.047 13.305 1 95.5 14 ASP B N 1
ATOM 3102 C CA . ASP B 1 14 ? -8.148 25 12.367 1 95.5 14 ASP B CA 1
ATOM 3103 C C . ASP B 1 14 ? -6.656 25.203 12.617 1 95.5 14 ASP B C 1
ATOM 3105 O O . ASP B 1 14 ? -5.859 25.219 11.68 1 95.5 14 ASP B O 1
ATOM 3109 N N . LEU B 1 15 ? -6.336 25.297 13.883 1 95.94 15 LEU B N 1
ATOM 3110 C CA . LEU B 1 15 ? -4.934 25.469 14.242 1 95.94 15 LEU B CA 1
ATOM 3111 C C . LEU B 1 15 ? -4.113 24.234 13.891 1 95.94 15 LEU B C 1
ATOM 3113 O O . LEU B 1 15 ? -2.939 24.359 13.523 1 95.94 15 LEU B O 1
ATOM 3117 N N . THR B 1 16 ? -4.754 23.047 14.008 1 97.56 16 THR B N 1
ATOM 3118 C CA . THR B 1 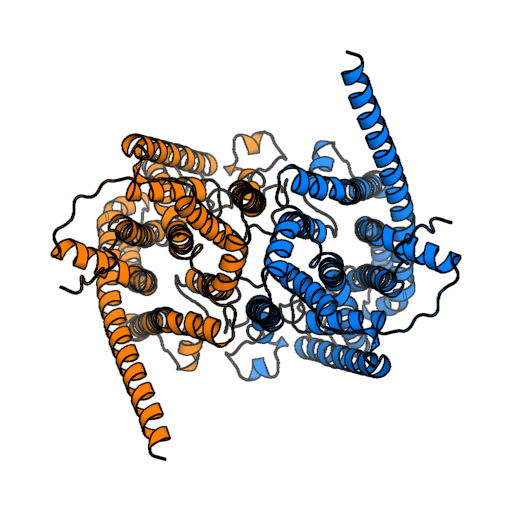16 ? -4.082 21.828 13.594 1 97.56 16 THR B CA 1
ATOM 3119 C C . THR B 1 16 ? -3.709 21.891 12.109 1 97.56 16 THR B C 1
ATOM 3121 O O . THR B 1 16 ? -2.574 21.594 11.742 1 97.56 16 THR B O 1
ATOM 3124 N N . ARG B 1 17 ? -4.617 22.359 11.273 1 97.44 17 ARG B N 1
ATOM 3125 C CA . ARG B 1 17 ? -4.363 22.484 9.836 1 97.44 17 ARG B CA 1
ATOM 3126 C C . ARG B 1 17 ? -3.27 23.516 9.57 1 97.44 17 ARG B C 1
ATOM 3128 O O . ARG B 1 17 ? -2.381 23.281 8.742 1 97.44 17 ARG B O 1
ATOM 3135 N N . ILE B 1 18 ? -3.379 24.562 10.25 1 97.62 18 ILE B N 1
ATOM 3136 C CA . ILE B 1 18 ? -2.441 25.672 10.047 1 97.62 18 ILE B CA 1
ATOM 3137 C C . ILE B 1 18 ? -1.04 25.234 10.469 1 97.62 18 ILE B C 1
ATOM 3139 O O . ILE B 1 18 ? -0.069 25.453 9.742 1 97.62 18 ILE B O 1
ATOM 3143 N N . LEU B 1 19 ? -0.954 24.578 11.625 1 98.06 19 LEU B N 1
ATOM 3144 C CA . LEU B 1 19 ? 0.347 24.094 12.086 1 98.06 19 LEU B CA 1
ATOM 3145 C C . LEU B 1 19 ? 0.92 23.062 11.125 1 98.06 19 LEU B C 1
ATOM 3147 O O . LEU B 1 19 ? 2.129 23.031 10.883 1 98.06 19 LEU B O 1
ATOM 3151 N N . ALA B 1 20 ? 0.057 22.188 10.633 1 98.25 20 ALA B N 1
ATOM 3152 C CA . ALA B 1 20 ? 0.498 21.203 9.648 1 98.25 20 ALA B CA 1
ATOM 3153 C C . ALA B 1 20 ? 1.122 21.875 8.438 1 98.25 20 ALA B C 1
ATOM 3155 O O . ALA B 1 20 ? 2.195 21.484 7.973 1 98.25 20 ALA B O 1
ATOM 3156 N N . PHE B 1 21 ? 0.467 22.953 7.992 1 97.94 21 PHE B N 1
ATOM 3157 C CA . PHE B 1 21 ? 1.007 23.672 6.848 1 97.94 21 PHE B CA 1
ATOM 3158 C C . PHE B 1 21 ? 2.324 24.344 7.207 1 97.94 21 PHE B C 1
ATOM 3160 O O . PHE B 1 21 ? 3.295 24.266 6.449 1 97.94 21 PHE B O 1
ATOM 3167 N N . LEU B 1 22 ? 2.365 24.969 8.359 1 98.38 22 LEU B N 1
ATOM 3168 C CA . LEU B 1 22 ? 3.58 25.672 8.758 1 98.38 22 LEU B CA 1
ATOM 3169 C C . LEU B 1 22 ? 4.762 24.719 8.836 1 98.38 22 LEU B C 1
ATOM 3171 O O . LEU B 1 22 ? 5.898 25.094 8.547 1 98.38 22 LEU B O 1
ATOM 3175 N N . ALA B 1 23 ? 4.465 23.5 9.18 1 98.38 23 ALA B N 1
ATOM 3176 C CA . ALA B 1 23 ? 5.516 22.5 9.312 1 98.38 23 ALA B CA 1
ATOM 3177 C C . ALA B 1 23 ? 6.023 22.047 7.941 1 98.38 23 ALA B C 1
ATOM 3179 O O . ALA B 1 23 ? 7.156 21.578 7.812 1 98.38 23 ALA B O 1
ATOM 3180 N N . VAL B 1 24 ? 5.258 22.219 6.867 1 97.81 24 VAL B N 1
ATOM 3181 C CA . VAL B 1 24 ? 5.625 21.75 5.535 1 97.81 24 VAL B CA 1
ATOM 3182 C C . VAL B 1 24 ? 6.797 22.562 5.004 1 97.81 24 VAL B C 1
ATOM 3184 O O . VAL B 1 24 ? 7.871 22.031 4.727 1 97.81 24 VAL B O 1
ATOM 3187 N N . PRO B 1 25 ? 6.652 23.922 4.938 1 97.88 25 PRO B N 1
ATOM 3188 C CA . PRO B 1 25 ? 7.816 24.703 4.496 1 97.88 25 PRO B CA 1
ATOM 3189 C C . PRO B 1 25 ? 9.008 24.562 5.441 1 97.88 25 PRO B C 1
ATOM 3191 O O . PRO B 1 25 ? 10.156 24.688 5.012 1 97.88 25 PRO B O 1
ATOM 3194 N N . SER B 1 26 ? 8.727 24.281 6.703 1 98.25 26 SER B N 1
ATOM 3195 C CA . SER B 1 26 ? 9.812 24.078 7.656 1 98.25 26 SER B CA 1
ATOM 3196 C C . SER B 1 26 ? 10.633 22.844 7.309 1 98.25 26 SER B C 1
ATOM 3198 O O . SER B 1 26 ? 11.867 22.875 7.34 1 98.25 26 SER B O 1
ATOM 3200 N N . VAL B 1 27 ? 9.969 21.812 6.969 1 97.44 27 VAL B N 1
ATOM 3201 C CA . VAL B 1 27 ? 10.68 20.594 6.57 1 97.44 27 VAL B CA 1
ATOM 3202 C C . VAL B 1 27 ? 11.375 20.812 5.23 1 97.44 27 VAL B C 1
ATOM 3204 O O . VAL B 1 27 ? 12.461 20.281 4.996 1 97.44 27 VAL B O 1
ATOM 3207 N N . HIS B 1 28 ? 10.773 21.625 4.348 1 97.62 28 HIS B N 1
ATOM 3208 C CA . HIS B 1 28 ? 11.367 21.922 3.047 1 97.62 28 HIS B CA 1
ATOM 3209 C C . HIS B 1 28 ? 12.672 22.688 3.193 1 97.62 28 HIS B C 1
ATOM 3211 O O . HIS B 1 28 ? 13.516 22.688 2.289 1 97.62 28 HIS B O 1
ATOM 3217 N N . PHE B 1 29 ? 12.828 23.391 4.328 1 97.38 29 PHE B N 1
ATOM 3218 C CA . PHE B 1 29 ? 14.102 24.047 4.609 1 97.38 29 PHE B CA 1
ATOM 3219 C C . PHE B 1 29 ? 15.242 23.031 4.574 1 97.38 29 PHE B C 1
ATOM 3221 O O . PHE B 1 29 ? 16.281 23.297 3.975 1 97.38 29 PHE B O 1
ATOM 3228 N N . PHE B 1 30 ? 15.008 21.891 5.164 1 96.62 30 PHE B N 1
ATOM 3229 C CA . PHE B 1 30 ? 16.047 20.875 5.234 1 96.62 30 PHE B CA 1
ATOM 3230 C C . PHE B 1 30 ? 16.234 20.188 3.883 1 96.62 30 PHE B C 1
ATOM 3232 O O . PHE B 1 30 ? 17.344 19.766 3.541 1 96.62 30 PHE B O 1
ATOM 3239 N N . LEU B 1 31 ? 15.156 20.109 3.221 1 94.38 31 LEU B N 1
ATOM 3240 C CA . LEU B 1 31 ? 15.18 19.5 1.891 1 94.38 31 LEU B CA 1
ATOM 3241 C C . LEU B 1 31 ? 15.953 20.391 0.915 1 94.38 31 LEU B C 1
ATOM 3243 O O . LEU B 1 31 ? 16.688 19.875 0.057 1 94.38 31 LEU B O 1
ATOM 3247 N N . ASN B 1 32 ? 15.75 21.656 1.027 1 94.81 32 ASN B N 1
ATOM 3248 C CA . ASN B 1 32 ? 16.234 22.578 -0.003 1 94.81 32 ASN B CA 1
ATOM 3249 C C . ASN B 1 32 ? 17.562 23.219 0.399 1 94.81 32 ASN B C 1
ATOM 3251 O O . ASN B 1 32 ? 18.188 23.906 -0.407 1 94.81 32 ASN B O 1
ATOM 3255 N N . SER B 1 33 ? 17.969 22.922 1.578 1 92.62 33 SER B N 1
ATOM 3256 C CA . SER B 1 33 ? 19.312 23.312 1.986 1 92.62 33 SER B CA 1
ATOM 3257 C C . SER B 1 33 ? 20.312 22.188 1.771 1 92.62 33 SER B C 1
ATOM 3259 O O . SER B 1 33 ? 20.016 21.219 1.061 1 92.62 33 SER B O 1
ATOM 3261 N N . THR B 1 34 ? 21.547 22.234 2.275 1 90.31 34 THR B N 1
ATOM 3262 C CA . THR B 1 34 ? 22.547 21.188 2.127 1 90.31 34 THR B CA 1
ATOM 3263 C C . THR B 1 34 ? 22.562 20.281 3.359 1 90.31 34 THR B C 1
ATOM 3265 O O . THR B 1 34 ? 23.562 19.609 3.623 1 90.31 34 THR B O 1
ATOM 3268 N N . TYR B 1 35 ? 21.406 20.328 4.07 1 95.75 35 TYR B N 1
ATOM 3269 C CA . TYR B 1 35 ? 21.297 19.562 5.305 1 95.75 35 TYR B CA 1
ATOM 3270 C C . TYR B 1 35 ? 21.547 18.078 5.055 1 95.75 35 TYR B C 1
ATOM 3272 O O . TYR B 1 35 ? 22.328 17.453 5.758 1 95.75 35 TYR B O 1
ATOM 3280 N N . TYR B 1 36 ? 20.938 17.516 4.039 1 95.81 36 TYR B N 1
ATOM 3281 C CA . TYR B 1 36 ? 21 16.078 3.789 1 95.81 36 TYR B CA 1
ATOM 3282 C C . TYR B 1 36 ? 22.344 15.703 3.172 1 95.81 36 TYR B C 1
ATOM 3284 O O . TYR B 1 36 ? 22.641 14.516 3.033 1 95.81 36 TYR B O 1
ATOM 3292 N N . ASP B 1 37 ? 23.172 16.688 2.844 1 94 37 ASP B N 1
ATOM 3293 C CA . ASP B 1 37 ? 24.484 16.438 2.24 1 94 37 ASP B CA 1
ATOM 3294 C C . ASP B 1 37 ? 25.609 16.688 3.244 1 94 37 ASP B C 1
ATOM 3296 O O . ASP B 1 37 ? 26.781 16.484 2.928 1 94 37 ASP B O 1
ATOM 3300 N N . THR B 1 38 ? 25.219 17.125 4.402 1 96.06 38 THR B N 1
ATOM 3301 C CA . THR B 1 38 ? 26.219 17.5 5.406 1 96.06 38 THR B CA 1
ATOM 3302 C C . THR B 1 38 ? 26.203 16.516 6.574 1 96.06 38 THR B C 1
ATOM 3304 O O . THR B 1 38 ? 25.125 16.094 7.031 1 96.06 38 THR B O 1
ATOM 3307 N N . ALA B 1 39 ? 27.391 16.219 7.07 1 97.06 39 ALA B N 1
ATOM 3308 C CA . ALA B 1 39 ? 27.516 15.289 8.195 1 97.06 39 ALA B CA 1
ATOM 3309 C C . ALA B 1 39 ? 26.906 15.891 9.461 1 97.06 39 ALA B C 1
ATOM 3311 O O . ALA B 1 39 ? 27.062 17.094 9.727 1 97.06 39 ALA B O 1
ATOM 3312 N N . ILE B 1 40 ? 26.25 15.094 10.227 1 97.12 40 ILE B N 1
ATOM 3313 C CA . ILE B 1 40 ? 25.688 15.516 11.5 1 97.12 40 ILE B CA 1
ATOM 3314 C C . ILE B 1 40 ? 26.797 15.617 12.547 1 97.12 40 ILE B C 1
ATOM 3316 O O . ILE B 1 40 ? 27.125 14.633 13.219 1 97.12 40 ILE B O 1
ATOM 3320 N N . VAL B 1 41 ? 27.344 16.766 12.656 1 96.94 41 VAL B N 1
ATOM 3321 C CA . VAL B 1 41 ? 28.391 17.047 13.617 1 96.94 41 VAL B CA 1
ATOM 3322 C C . VAL B 1 41 ? 28.156 18.422 14.25 1 96.94 41 VAL B C 1
ATOM 3324 O O . VAL B 1 41 ? 27.859 19.391 13.555 1 96.94 41 VAL B O 1
ATOM 3327 N N . GLY B 1 42 ? 28.219 18.469 15.578 1 96.62 42 GLY B N 1
ATOM 3328 C CA . GLY B 1 42 ? 28.141 19.75 16.266 1 96.62 42 GLY B CA 1
ATOM 3329 C C . GLY B 1 42 ? 26.719 20.109 16.688 1 96.62 42 GLY B C 1
ATOM 3330 O O . GLY B 1 42 ? 25.766 19.453 16.297 1 96.62 42 GLY B O 1
ATOM 3331 N N . PRO B 1 43 ? 26.625 21.125 17.469 1 97.06 43 PRO B N 1
ATOM 3332 C CA . PRO B 1 43 ? 25.344 21.469 18.078 1 97.06 43 PRO B CA 1
ATOM 3333 C C . PRO B 1 43 ? 24.344 22.016 17.078 1 97.06 43 PRO B C 1
ATOM 3335 O O . PRO B 1 43 ? 23.141 21.781 17.203 1 97.06 43 PRO B O 1
ATOM 3338 N N . ARG B 1 44 ? 24.766 22.688 16.078 1 97.44 44 ARG B N 1
ATOM 3339 C CA . ARG B 1 44 ? 23.844 23.281 15.117 1 97.44 44 ARG B CA 1
ATOM 3340 C C . ARG B 1 44 ? 23.188 22.203 14.258 1 97.44 44 ARG B C 1
ATOM 3342 O O . ARG B 1 44 ? 21.984 22.25 14.008 1 97.44 44 ARG B O 1
ATOM 3349 N N . MET B 1 45 ? 24.062 21.25 13.805 1 97.88 45 MET B N 1
ATOM 3350 C CA . MET B 1 45 ? 23.5 20.156 13.047 1 97.88 45 MET B CA 1
ATOM 3351 C C . MET B 1 45 ? 22.562 19.312 13.914 1 97.88 45 MET B C 1
ATOM 3353 O O . MET B 1 45 ? 21.531 18.828 13.438 1 97.88 45 MET B O 1
ATOM 3357 N N . ALA B 1 46 ? 22.906 19.172 15.188 1 98.19 46 ALA B N 1
ATOM 3358 C CA . ALA B 1 46 ? 22.031 18.484 16.125 1 98.19 46 ALA B CA 1
ATOM 3359 C C . ALA B 1 46 ? 20.703 19.203 16.266 1 98.19 46 ALA B C 1
ATOM 3361 O O . ALA B 1 46 ? 19.641 18.578 16.25 1 98.19 46 ALA B O 1
ATOM 3362 N N . LEU B 1 47 ? 20.781 20.484 16.391 1 98.25 47 LEU B N 1
ATOM 3363 C CA . LEU B 1 47 ? 19.578 21.297 16.5 1 98.25 47 LEU B CA 1
ATOM 3364 C C . LEU B 1 47 ? 18.703 21.141 15.25 1 98.25 47 LEU B C 1
ATOM 3366 O O . LEU B 1 47 ? 17.484 20.969 15.359 1 98.25 47 LEU B O 1
ATOM 3370 N N . MET B 1 48 ? 19.312 21.188 14.109 1 98.31 48 MET B N 1
ATOM 3371 C CA . MET B 1 48 ? 18.562 21.031 12.859 1 98.31 48 MET B CA 1
ATOM 3372 C C . MET B 1 48 ? 17.891 19.672 12.789 1 98.31 48 MET B C 1
ATOM 3374 O O . MET B 1 48 ? 16.75 19.562 12.328 1 98.31 48 MET B O 1
ATOM 3378 N N . THR B 1 49 ? 18.609 18.672 13.281 1 98.56 49 THR B N 1
ATOM 3379 C CA . THR B 1 49 ? 18.047 17.312 13.289 1 98.56 49 THR B CA 1
ATOM 3380 C C . THR B 1 49 ? 16.844 17.234 14.211 1 98.56 49 THR B C 1
ATOM 3382 O O . THR B 1 49 ? 15.828 16.625 13.859 1 98.56 49 THR B O 1
ATOM 3385 N N . VAL B 1 50 ? 16.922 17.844 15.305 1 98.62 50 VAL B N 1
ATOM 3386 C CA . VAL B 1 50 ? 15.812 17.875 16.25 1 98.62 50 VAL B CA 1
ATOM 3387 C C . VAL B 1 50 ? 14.641 18.656 15.656 1 98.62 50 VAL B C 1
ATOM 3389 O O . VAL B 1 50 ? 13.484 18.25 15.773 1 98.62 50 VAL B O 1
ATOM 3392 N N . MET B 1 51 ? 14.961 19.781 15 1 98.5 51 MET B N 1
ATOM 3393 C CA . MET B 1 51 ? 13.93 20.578 14.328 1 98.5 51 MET B CA 1
ATOM 3394 C C . MET B 1 51 ? 13.219 19.766 13.258 1 98.5 51 MET B C 1
ATOM 3396 O O . MET B 1 51 ? 11.992 19.766 13.18 1 98.5 51 MET B O 1
ATOM 3400 N N . ARG B 1 52 ? 14.008 19.094 12.469 1 98.44 52 ARG B N 1
ATOM 3401 C CA . ARG B 1 52 ? 13.422 18.234 11.438 1 98.44 52 ARG B CA 1
ATOM 3402 C C . ARG B 1 52 ? 12.469 17.219 12.055 1 98.44 52 ARG B C 1
ATOM 3404 O O . ARG B 1 52 ? 11.375 16.984 11.531 1 98.44 52 ARG B O 1
ATOM 3411 N N . THR B 1 53 ? 12.922 16.594 13.141 1 98.62 53 THR B N 1
ATOM 3412 C CA . THR B 1 53 ? 12.109 15.609 13.836 1 98.62 53 THR B CA 1
ATOM 3413 C C . THR B 1 53 ? 10.781 16.219 14.273 1 98.62 53 THR B C 1
ATOM 3415 O O . THR B 1 53 ? 9.719 15.609 14.094 1 98.62 53 THR B O 1
ATOM 3418 N N . ALA B 1 54 ? 10.812 17.391 14.727 1 98.62 54 ALA B N 1
ATOM 3419 C CA . ALA B 1 54 ? 9.625 18.078 15.234 1 98.62 54 ALA B CA 1
ATOM 3420 C C . ALA B 1 54 ? 8.672 18.438 14.102 1 98.62 54 ALA B C 1
ATOM 3422 O O . ALA B 1 54 ? 7.449 18.359 14.258 1 98.62 54 ALA B O 1
ATOM 3423 N N . PHE B 1 55 ? 9.195 18.781 12.953 1 98.62 55 PHE B N 1
ATOM 3424 C CA . PHE B 1 55 ? 8.375 19.312 11.875 1 98.62 55 PHE B CA 1
ATOM 3425 C C . PHE B 1 55 ? 7.828 18.188 11.008 1 98.62 55 PHE B C 1
ATOM 3427 O O . PHE B 1 55 ? 6.914 18.406 10.203 1 98.62 55 PHE B O 1
ATOM 3434 N N . MET B 1 56 ? 8.281 16.953 11.188 1 98.5 56 MET B N 1
ATOM 3435 C CA . MET B 1 56 ? 7.895 15.828 10.336 1 98.5 56 MET B CA 1
ATOM 3436 C C . MET B 1 56 ? 6.473 15.383 10.648 1 98.5 56 MET B C 1
ATOM 3438 O O . MET B 1 56 ? 5.961 14.445 10.031 1 98.5 56 MET B O 1
ATOM 3442 N N . VAL B 1 57 ? 5.773 16.125 11.461 1 98.44 57 VAL B N 1
ATOM 3443 C CA . VAL B 1 57 ? 4.379 15.828 11.766 1 98.44 57 VAL B CA 1
ATOM 3444 C C . VAL B 1 57 ? 3.475 16.438 10.695 1 98.44 57 VAL B C 1
ATOM 3446 O O . VAL B 1 57 ? 2.273 16.156 10.656 1 98.44 57 VAL B O 1
ATOM 3449 N N . CYS B 1 58 ? 3.984 17.203 9.734 1 97.69 58 CYS B N 1
ATOM 3450 C CA . CYS B 1 58 ? 3.221 18.016 8.789 1 97.69 58 CYS B CA 1
ATOM 3451 C C . CYS B 1 58 ? 2.266 17.141 7.98 1 97.69 58 CYS B C 1
ATOM 3453 O O . CYS B 1 58 ? 1.046 17.281 8.094 1 97.69 58 CYS B O 1
ATOM 3455 N N . VAL B 1 59 ? 2.738 16.031 7.391 1 97 59 VAL B N 1
ATOM 3456 C CA . VAL B 1 59 ? 1.935 15.188 6.516 1 97 59 VAL B CA 1
ATOM 3457 C C . VAL B 1 59 ? 1.014 14.305 7.355 1 97 59 VAL B C 1
ATOM 3459 O O . VAL B 1 59 ? -0.203 14.297 7.152 1 97 59 VAL B O 1
ATOM 3462 N N . PRO B 1 60 ? 1.527 13.734 8.383 1 98.25 60 PRO B N 1
ATOM 3463 C CA . PRO B 1 60 ? 0.696 12.852 9.211 1 98.25 60 PRO B CA 1
ATOM 3464 C C . PRO B 1 60 ? -0.455 13.594 9.883 1 98.25 60 PRO B C 1
ATOM 3466 O O . PRO B 1 60 ? -1.529 13.023 10.086 1 98.25 60 PRO B O 1
ATOM 3469 N N . LEU B 1 61 ? -0.247 14.844 10.211 1 98.56 61 LEU B N 1
ATOM 3470 C CA . LEU B 1 61 ? -1.311 15.602 10.852 1 98.56 61 LEU B CA 1
ATOM 3471 C C . LEU B 1 61 ? -2.516 15.742 9.93 1 98.56 61 LEU B C 1
ATOM 3473 O O . LEU B 1 61 ? -3.66 15.664 10.383 1 98.56 61 LEU B O 1
ATOM 3477 N N . TYR B 1 62 ? -2.244 15.945 8.664 1 97.75 62 TYR B N 1
ATOM 3478 C CA . TYR B 1 62 ? -3.334 16.047 7.703 1 97.75 62 TYR B CA 1
ATOM 3479 C C . TYR B 1 62 ? -4.09 14.727 7.594 1 97.75 62 TYR B C 1
ATOM 3481 O O . TYR B 1 62 ? -5.32 14.711 7.539 1 97.75 62 TYR B O 1
ATOM 3489 N N . MET B 1 63 ? -3.369 13.625 7.582 1 98.25 63 MET B N 1
ATOM 3490 C CA . MET B 1 63 ? -3.99 12.305 7.473 1 98.25 63 MET B CA 1
ATOM 3491 C C . MET B 1 63 ? -4.824 11.992 8.711 1 98.25 63 MET B C 1
ATOM 3493 O O . MET B 1 63 ? -5.953 11.516 8.602 1 98.25 63 MET B O 1
ATOM 3497 N N . LEU B 1 64 ? -4.25 12.328 9.867 1 98.62 64 LEU B N 1
ATOM 3498 C CA . LEU B 1 64 ? -4.945 12.102 11.133 1 98.62 64 LEU B CA 1
ATOM 3499 C C . LEU B 1 64 ? -6.203 12.961 11.219 1 98.62 64 LEU B C 1
ATOM 3501 O O . LEU B 1 64 ? -7.266 12.477 11.609 1 98.62 64 LEU B O 1
ATOM 3505 N N . LEU B 1 65 ? -6.09 14.211 10.805 1 98 65 LEU B N 1
ATOM 3506 C CA . LEU B 1 65 ? -7.215 15.141 10.82 1 98 65 LEU B CA 1
ATOM 3507 C C . LEU B 1 65 ? -8.336 14.656 9.906 1 98 65 LEU B C 1
ATOM 3509 O O . LEU B 1 65 ? -9.516 14.758 10.258 1 98 65 LEU B O 1
ATOM 3513 N N . SER B 1 66 ? -7.969 14.117 8.75 1 97.06 66 SER B N 1
ATOM 3514 C CA . SER B 1 66 ? -8.953 13.562 7.824 1 97.06 66 SER B CA 1
ATOM 3515 C C . SER B 1 66 ? -9.773 12.461 8.484 1 97.06 66 SER B C 1
ATOM 3517 O O . SER B 1 66 ? -11 12.445 8.375 1 97.06 66 SER B O 1
ATOM 3519 N N . GLY B 1 67 ? -9.086 11.602 9.203 1 98 67 GLY B N 1
ATOM 3520 C CA . GLY B 1 67 ? -9.781 10.539 9.914 1 98 67 GLY B CA 1
ATOM 3521 C C . GLY B 1 67 ? -10.633 11.055 11.062 1 98 67 GLY B C 1
ATOM 3522 O O . GLY B 1 67 ? -11.75 10.578 11.273 1 98 67 GLY B O 1
ATOM 3523 N N . TYR B 1 68 ? -10.086 12.023 11.766 1 97.94 68 TYR B N 1
ATOM 3524 C CA . TYR B 1 68 ? -10.789 12.609 12.898 1 97.94 68 TYR B CA 1
ATOM 3525 C C . TYR B 1 68 ? -12.117 13.219 12.461 1 97.94 68 TYR B C 1
ATOM 3527 O O . TYR B 1 68 ? -13.125 13.094 13.156 1 97.94 68 TYR B O 1
ATOM 3535 N N . LEU B 1 69 ? -12.148 13.797 11.281 1 96.44 69 LEU B N 1
ATOM 3536 C CA . LEU B 1 69 ? -13.312 14.531 10.805 1 96.44 69 LEU B CA 1
ATOM 3537 C C . LEU B 1 69 ? -14.25 13.609 10.031 1 96.44 69 LEU B C 1
ATOM 3539 O O . LEU B 1 69 ? -15.461 13.836 10 1 96.44 69 LEU B O 1
ATOM 3543 N N . SER B 1 70 ? -13.727 12.492 9.477 1 96.31 70 SER B N 1
ATOM 3544 C CA . SER B 1 70 ? -14.516 11.828 8.445 1 96.31 70 SER B CA 1
ATOM 3545 C C . SER B 1 70 ? -14.828 10.383 8.836 1 96.31 70 SER B C 1
ATOM 3547 O O . SER B 1 70 ? -15.805 9.805 8.359 1 96.31 70 SER B O 1
ATOM 3549 N N . ALA B 1 71 ? -14.109 9.75 9.672 1 95.31 71 ALA B N 1
ATOM 3550 C CA . ALA B 1 71 ? -14.203 8.305 9.898 1 95.31 71 ALA B CA 1
ATOM 3551 C C . ALA B 1 71 ? -15.578 7.926 10.43 1 95.31 71 ALA B C 1
ATOM 3553 O O . ALA B 1 71 ? -16.109 6.859 10.109 1 95.31 71 ALA B O 1
ATOM 3554 N N . GLY B 1 72 ? -16.219 8.836 11.203 1 94 72 GLY B N 1
ATOM 3555 C CA . GLY B 1 72 ? -17.5 8.555 11.82 1 94 72 GLY B CA 1
ATOM 3556 C C . GLY B 1 72 ? -18.688 8.953 10.961 1 94 72 GLY B C 1
ATOM 3557 O O . GLY B 1 72 ? -19.844 8.664 11.297 1 94 72 GLY B O 1
ATOM 3558 N N . LYS B 1 73 ? -18.406 9.586 9.859 1 94.81 73 LYS B N 1
ATOM 3559 C CA . LYS B 1 73 ? -19.484 10.047 8.984 1 94.81 73 LYS B CA 1
ATOM 3560 C C . LYS B 1 73 ? -20.031 8.906 8.125 1 94.81 73 LYS B C 1
ATOM 3562 O O . LYS B 1 73 ? -19.266 8.078 7.629 1 94.81 73 LYS B O 1
ATOM 3567 N N . HIS B 1 74 ? -21.297 8.914 8.062 1 93.94 74 HIS B N 1
ATOM 3568 C CA . HIS B 1 74 ? -21.922 7.906 7.215 1 93.94 74 HIS B CA 1
ATOM 3569 C C . HIS B 1 74 ? -22.031 8.383 5.773 1 93.94 74 HIS B C 1
ATOM 3571 O O . HIS B 1 74 ? -22.578 9.461 5.512 1 93.94 74 HIS B O 1
ATOM 3577 N N . ILE B 1 75 ? -21.531 7.66 4.883 1 95.5 75 ILE B N 1
ATOM 3578 C CA . ILE B 1 75 ? -21.641 7.887 3.447 1 95.5 75 ILE B CA 1
ATOM 3579 C C . ILE B 1 75 ? -22.438 6.746 2.807 1 95.5 75 ILE B C 1
ATOM 3581 O O . ILE B 1 75 ? -21.969 5.605 2.764 1 95.5 75 ILE B O 1
ATOM 3585 N N . PRO B 1 76 ? -23.656 7.07 2.357 1 94.94 76 PRO B N 1
ATOM 3586 C CA . PRO B 1 76 ? -24.438 6.004 1.729 1 94.94 76 PRO B CA 1
ATOM 3587 C C . PRO B 1 76 ? -23.703 5.352 0.559 1 94.94 76 PRO B C 1
ATOM 3589 O O . PRO B 1 76 ? -23.172 6.047 -0.309 1 94.94 76 PRO B O 1
ATOM 3592 N N . LEU B 1 77 ? -23.672 4.039 0.528 1 95.75 77 LEU B N 1
ATOM 3593 C CA . LEU B 1 77 ? -22.953 3.314 -0.502 1 95.75 77 LEU B CA 1
ATOM 3594 C C . LEU B 1 77 ? -23.859 2.969 -1.678 1 95.75 77 LEU B C 1
ATOM 3596 O O . LEU B 1 77 ? -23.75 1.886 -2.256 1 95.75 77 LEU B O 1
ATOM 3600 N N . THR B 1 78 ? -24.781 3.877 -1.924 1 94.31 78 THR B N 1
ATOM 3601 C CA . THR B 1 78 ? -25.594 3.855 -3.139 1 94.31 78 THR B CA 1
ATOM 3602 C C . THR B 1 78 ? -24.938 4.684 -4.238 1 94.31 78 THR B C 1
ATOM 3604 O O . THR B 1 78 ? -24 5.434 -3.982 1 94.31 78 THR B O 1
ATOM 3607 N N . ARG B 1 79 ? -25.391 4.488 -5.422 1 93.62 79 ARG B N 1
ATOM 3608 C CA . ARG B 1 79 ? -24.859 5.262 -6.535 1 93.62 79 ARG B CA 1
ATOM 3609 C C . ARG B 1 79 ? -24.953 6.758 -6.258 1 93.62 79 ARG B C 1
ATOM 3611 O O . ARG B 1 79 ? -23.969 7.492 -6.422 1 93.62 79 ARG B O 1
ATOM 3618 N N . SER B 1 80 ? -26.062 7.199 -5.793 1 94.88 80 SER B N 1
ATOM 3619 C CA . SER B 1 80 ? -26.312 8.609 -5.516 1 94.88 80 SER B CA 1
ATOM 3620 C C . SER B 1 80 ? -25.453 9.094 -4.348 1 94.88 80 SER B C 1
ATOM 3622 O O . SER B 1 80 ? -24.922 10.211 -4.379 1 94.88 80 SER B O 1
ATOM 3624 N N . GLY B 1 81 ? -25.359 8.219 -3.336 1 95.62 81 GLY B N 1
ATOM 3625 C CA . GLY B 1 81 ? -24.547 8.578 -2.184 1 95.62 81 GLY B CA 1
ATOM 3626 C C . GLY B 1 81 ? -23.062 8.727 -2.516 1 95.62 81 GLY B C 1
ATOM 3627 O O . GLY B 1 81 ? -22.438 9.703 -2.113 1 95.62 81 GLY B O 1
ATOM 3628 N N . LEU B 1 82 ? -22.578 7.781 -3.266 1 96.44 82 LEU B N 1
ATOM 3629 C CA . LEU B 1 82 ? -21.172 7.809 -3.652 1 96.44 82 LEU B CA 1
ATOM 3630 C C . LEU B 1 82 ? -20.891 8.969 -4.598 1 96.44 82 LEU B C 1
ATOM 3632 O O . LEU B 1 82 ? -19.891 9.68 -4.438 1 96.44 82 LEU B O 1
ATOM 3636 N N . LEU B 1 83 ? -21.75 9.203 -5.547 1 95.5 83 LEU B N 1
ATOM 3637 C CA . LEU B 1 83 ? -21.578 10.32 -6.477 1 95.5 83 LEU B CA 1
ATOM 3638 C C . LEU B 1 83 ? -21.625 11.648 -5.738 1 95.5 83 LEU B C 1
ATOM 3640 O O . LEU B 1 83 ? -20.859 12.57 -6.051 1 95.5 83 LEU B O 1
ATOM 3644 N N . GLY B 1 84 ? -22.578 11.734 -4.793 1 95.81 84 GLY B N 1
ATOM 3645 C CA . GLY B 1 84 ? -22.656 12.93 -3.969 1 95.81 84 GLY B CA 1
ATOM 3646 C C . GLY B 1 84 ? -21.375 13.203 -3.195 1 95.81 84 GLY B C 1
ATOM 3647 O O . GLY B 1 84 ? -20.906 14.344 -3.143 1 95.81 84 GLY B O 1
ATOM 3648 N N . TYR B 1 85 ? -20.844 12.156 -2.672 1 96.5 85 TYR B N 1
ATOM 3649 C CA . TYR B 1 85 ? -19.594 12.289 -1.927 1 96.5 85 TYR B CA 1
ATOM 3650 C C . TYR B 1 85 ? -18.453 12.695 -2.848 1 96.5 85 TYR B C 1
ATOM 3652 O O . TYR B 1 85 ? -17.703 13.633 -2.549 1 96.5 85 TYR B O 1
ATOM 3660 N N . TYR B 1 86 ? -18.281 12 -3.957 1 96.06 86 TYR B N 1
ATOM 3661 C CA . TYR B 1 86 ? -17.156 12.242 -4.848 1 96.06 86 TYR B CA 1
ATOM 3662 C C . TYR B 1 86 ? -17.266 13.609 -5.508 1 96.06 86 TYR B C 1
ATOM 3664 O O . TYR B 1 86 ? -16.25 14.258 -5.777 1 96.06 86 TYR B O 1
ATOM 3672 N N . LYS B 1 87 ? -18.438 14.148 -5.73 1 94.19 87 LYS B N 1
ATOM 3673 C CA . LYS B 1 87 ? -18.625 15.484 -6.285 1 94.19 87 LYS B CA 1
ATOM 3674 C C . LYS B 1 87 ? -18.125 16.562 -5.328 1 94.19 87 LYS B C 1
ATOM 3676 O O . LYS B 1 87 ? -17.641 17.609 -5.762 1 94.19 87 LYS B O 1
ATOM 3681 N N . LYS B 1 88 ? -18.203 16.219 -4.086 1 93.19 88 LYS B N 1
ATOM 3682 C CA . LYS B 1 88 ? -17.766 17.172 -3.068 1 93.19 88 LYS B CA 1
ATOM 3683 C C . LYS B 1 88 ? -16.25 17.281 -3.041 1 93.19 88 LYS B C 1
ATOM 3685 O O . LYS B 1 88 ? -15.703 18.188 -2.408 1 93.19 88 LYS B O 1
ATOM 3690 N N . LEU B 1 89 ? -15.594 16.391 -3.793 1 94.5 89 LEU B N 1
ATOM 3691 C CA . LEU B 1 89 ? -14.133 16.391 -3.814 1 94.5 89 LEU B CA 1
ATOM 3692 C C . LEU B 1 89 ? -13.602 17.297 -4.93 1 94.5 89 LEU B C 1
ATOM 3694 O O . LEU B 1 89 ? -12.406 17.562 -5.004 1 94.5 89 LEU B O 1
ATOM 3698 N N . LEU B 1 90 ? -14.438 17.844 -5.754 1 94.19 90 LEU B N 1
ATOM 3699 C CA . LEU B 1 90 ? -14.062 18.609 -6.941 1 94.19 90 LEU B CA 1
ATOM 3700 C C . LEU B 1 90 ? -13.211 19.812 -6.566 1 94.19 90 LEU B C 1
ATOM 3702 O O . LEU B 1 90 ? -12.188 20.078 -7.203 1 94.19 90 LEU B O 1
ATOM 3706 N N . PRO B 1 91 ? -13.57 20.516 -5.488 1 94.81 91 PRO B N 1
ATOM 3707 C CA . PRO B 1 91 ? -12.75 21.672 -5.137 1 94.81 91 PRO B CA 1
ATOM 3708 C C . PRO B 1 91 ? -11.305 21.297 -4.809 1 94.81 91 PRO B C 1
ATOM 3710 O O . PRO B 1 91 ? -10.383 22.078 -5.066 1 94.81 91 PRO B O 1
ATOM 3713 N N . ILE B 1 92 ? -11.141 20.156 -4.211 1 95 92 ILE B N 1
ATOM 3714 C CA . ILE B 1 92 ? -9.797 19.703 -3.877 1 95 92 ILE B CA 1
ATOM 3715 C C . ILE B 1 92 ? -8.992 19.484 -5.16 1 95 92 ILE B C 1
ATOM 3717 O O . ILE B 1 92 ? -7.844 19.922 -5.254 1 95 92 ILE B O 1
ATOM 3721 N N . PHE B 1 93 ? -9.648 18.938 -6.16 1 93.38 93 PHE B N 1
ATOM 3722 C CA . PHE B 1 93 ? -8.984 18.656 -7.434 1 93.38 93 PHE B CA 1
ATOM 3723 C C . PHE B 1 93 ? -8.727 19.953 -8.195 1 93.38 93 PHE B C 1
ATOM 3725 O O . PHE B 1 93 ? -7.699 20.109 -8.852 1 93.38 93 PHE B O 1
ATOM 3732 N N . LEU B 1 94 ? -9.641 20.859 -8.102 1 96.12 94 LEU B N 1
ATOM 3733 C CA . LEU B 1 94 ? -9.469 22.141 -8.758 1 96.12 94 LEU B CA 1
ATOM 3734 C C . LEU B 1 94 ? -8.336 22.938 -8.109 1 96.12 94 LEU B C 1
ATOM 3736 O O . LEU B 1 94 ? -7.559 23.594 -8.805 1 96.12 94 LEU B O 1
ATOM 3740 N N . THR B 1 95 ? -8.312 22.828 -6.781 1 97.06 95 THR B N 1
ATOM 3741 C CA . THR B 1 95 ? -7.215 23.469 -6.078 1 97.06 95 THR B CA 1
ATOM 3742 C C . THR B 1 95 ? -5.867 22.922 -6.539 1 97.06 95 THR B C 1
ATOM 3744 O O . THR B 1 95 ? -4.934 23.688 -6.797 1 97.06 95 THR B O 1
ATOM 3747 N N . TYR B 1 96 ? -5.758 21.625 -6.684 1 97 96 TYR B N 1
ATOM 3748 C CA . TYR B 1 96 ? -4.531 21 -7.156 1 97 96 TYR B CA 1
ATOM 3749 C C . TYR B 1 96 ? -4.199 21.453 -8.57 1 97 96 TYR B C 1
ATOM 3751 O O . TYR B 1 96 ? -3.062 21.844 -8.852 1 97 96 TYR B O 1
ATOM 3759 N N . ALA B 1 97 ? -5.18 21.422 -9.461 1 96.19 97 ALA B N 1
ATOM 3760 C CA . ALA B 1 97 ? -4.973 21.766 -10.867 1 96.19 97 ALA B CA 1
ATOM 3761 C C . ALA B 1 97 ? -4.547 23.219 -11.023 1 96.19 97 ALA B C 1
ATOM 3763 O O . ALA B 1 97 ? -3.594 23.516 -11.75 1 96.19 97 ALA B O 1
ATOM 3764 N N . LEU B 1 98 ? -5.238 24.094 -10.367 1 97.38 98 LEU B N 1
ATOM 3765 C CA . LEU B 1 98 ? -4.945 25.531 -10.477 1 97.38 98 LEU B CA 1
ATOM 3766 C C . LEU B 1 98 ? -3.602 25.859 -9.836 1 97.38 98 LEU B C 1
ATOM 3768 O O . LEU B 1 98 ? -2.869 26.719 -10.328 1 97.38 98 LEU B O 1
ATOM 3772 N N . SER B 1 99 ? -3.322 25.203 -8.688 1 97.75 99 SER B N 1
ATOM 3773 C CA . SER B 1 99 ? -2.008 25.391 -8.078 1 97.75 99 SER B CA 1
ATOM 3774 C C . SER B 1 99 ? -0.896 24.953 -9.031 1 97.75 99 SER B C 1
ATOM 3776 O O . SER B 1 99 ? 0.127 25.625 -9.141 1 97.75 99 SER B O 1
ATOM 3778 N N . THR B 1 100 ? -1.092 23.812 -9.648 1 96.75 100 THR B N 1
ATOM 3779 C CA . THR B 1 100 ? -0.13 23.359 -10.648 1 96.75 100 THR B CA 1
ATOM 3780 C C . THR B 1 100 ? -0.012 24.359 -11.781 1 96.75 100 THR B C 1
ATOM 3782 O O . THR B 1 100 ? 1.086 24.625 -12.281 1 96.75 100 THR B O 1
ATOM 3785 N N . GLY B 1 101 ? -1.146 24.906 -12.195 1 96 101 GLY B N 1
ATOM 3786 C CA . GLY B 1 101 ? -1.131 25.953 -13.203 1 96 101 GLY B CA 1
ATOM 3787 C C . GLY B 1 101 ? -0.287 27.156 -12.812 1 96 101 GLY B C 1
ATOM 3788 O O . GLY B 1 101 ? 0.479 27.672 -13.625 1 96 101 GLY B O 1
ATOM 3789 N N . VAL B 1 102 ? -0.44 27.594 -11.578 1 97.25 102 VAL B N 1
ATOM 3790 C CA . VAL B 1 102 ? 0.331 28.734 -11.078 1 97.25 102 VAL B CA 1
ATOM 3791 C C . VAL B 1 102 ? 1.82 28.391 -11.102 1 97.25 102 VAL B C 1
ATOM 3793 O O . VAL B 1 102 ? 2.648 29.234 -11.445 1 97.25 102 VAL B O 1
ATOM 3796 N N . ILE B 1 103 ? 2.154 27.172 -10.734 1 97.19 103 ILE B N 1
ATOM 3797 C CA . ILE B 1 103 ? 3.545 26.719 -10.75 1 97.19 103 ILE B CA 1
ATOM 3798 C C . ILE B 1 103 ? 4.082 26.75 -12.18 1 97.19 103 ILE B C 1
ATOM 3800 O O . ILE B 1 103 ? 5.199 27.219 -12.422 1 97.19 103 ILE B O 1
ATOM 3804 N N . LEU B 1 104 ? 3.275 26.312 -13.117 1 96.19 104 LEU B N 1
ATOM 3805 C CA . LEU B 1 104 ? 3.691 26.297 -14.516 1 96.19 104 LEU B CA 1
ATOM 3806 C C . LEU B 1 104 ? 3.879 27.703 -15.055 1 96.19 104 LEU B C 1
ATOM 3808 O O . LEU B 1 104 ? 4.793 27.953 -15.836 1 96.19 104 LEU B O 1
ATOM 3812 N N . LEU B 1 105 ? 3.025 28.609 -14.625 1 96 105 LEU B N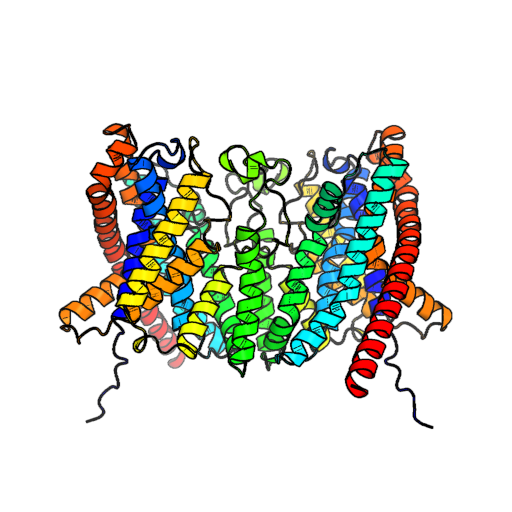 1
ATOM 3813 C CA . LEU B 1 105 ? 3.174 30 -15.016 1 96 105 LEU B CA 1
ATOM 3814 C C . LEU B 1 105 ? 4.488 30.578 -14.492 1 96 105 LEU B C 1
ATOM 3816 O O . LEU B 1 105 ? 5.172 31.312 -15.195 1 96 105 LEU B O 1
ATOM 3820 N N . TYR B 1 106 ? 4.812 30.266 -13.234 1 96.38 106 TYR B N 1
ATOM 3821 C CA . TYR B 1 106 ? 6.09 30.672 -12.664 1 96.38 106 TYR B CA 1
ATOM 3822 C C . TYR B 1 106 ? 7.254 30.125 -13.477 1 96.38 106 TYR B C 1
ATOM 3824 O O . TYR B 1 106 ? 8.219 30.828 -13.75 1 96.38 106 TYR B O 1
ATOM 3832 N N . ARG B 1 107 ? 7.16 28.875 -13.859 1 95.69 107 ARG B N 1
ATOM 3833 C CA . ARG B 1 107 ? 8.227 28.219 -14.617 1 95.69 107 ARG B CA 1
ATOM 3834 C C . ARG B 1 107 ? 8.422 28.891 -15.977 1 95.69 107 ARG B C 1
ATOM 3836 O O . ARG B 1 107 ? 9.547 29.047 -16.438 1 95.69 107 ARG B O 1
ATOM 3843 N N . VAL B 1 108 ? 7.324 29.312 -16.578 1 95.69 108 VAL B N 1
ATOM 3844 C CA . VAL B 1 108 ? 7.379 29.922 -17.906 1 95.69 108 VAL B CA 1
ATOM 3845 C C . VAL B 1 108 ? 7.852 31.375 -17.781 1 95.69 108 VAL B C 1
ATOM 3847 O O . VAL B 1 108 ? 8.805 31.781 -18.453 1 95.69 108 VAL B O 1
ATOM 3850 N N . LEU B 1 109 ? 7.266 32.094 -16.875 1 95.31 109 LEU B N 1
ATOM 3851 C CA . LEU B 1 109 ? 7.457 33.562 -16.828 1 95.31 109 LEU B CA 1
ATOM 3852 C C . LEU B 1 109 ? 8.742 33.906 -16.094 1 95.31 109 LEU B C 1
ATOM 3854 O O . LEU B 1 109 ? 9.43 34.875 -16.453 1 95.31 109 LEU B O 1
ATOM 3858 N N . TRP B 1 110 ? 9 33.156 -15.047 1 93.5 110 TRP B N 1
ATOM 3859 C CA . TRP B 1 110 ? 10.133 33.531 -14.211 1 93.5 110 TRP B CA 1
ATOM 3860 C C . TRP B 1 110 ? 11.375 32.719 -14.57 1 93.5 110 TRP B C 1
ATOM 3862 O O . TRP B 1 110 ? 12.484 33.25 -14.602 1 93.5 110 TRP B O 1
ATOM 3872 N N . LEU B 1 111 ? 11.18 31.469 -14.789 1 93.56 111 LEU B N 1
ATOM 3873 C CA . LEU B 1 111 ? 12.328 30.594 -15.047 1 93.56 111 LEU B CA 1
ATOM 3874 C C . LEU B 1 111 ? 12.633 30.531 -16.547 1 93.56 111 LEU B C 1
ATOM 3876 O O . LEU B 1 111 ? 13.68 30.031 -16.953 1 93.56 111 LEU B O 1
ATOM 3880 N N . GLY B 1 112 ? 11.695 30.844 -17.391 1 94 112 GLY B N 1
ATOM 3881 C CA . GLY B 1 112 ? 11.914 30.891 -18.828 1 94 112 GLY B CA 1
ATOM 3882 C C . GLY B 1 112 ? 11.82 29.531 -19.484 1 94 112 GLY B C 1
ATOM 3883 O O . GLY B 1 112 ? 12.422 29.297 -20.547 1 94 112 GLY B O 1
ATOM 3884 N N . GLU B 1 113 ? 11.141 28.688 -18.875 1 93.44 113 GLU B N 1
ATOM 3885 C CA . GLU B 1 113 ? 11 27.344 -19.422 1 93.44 113 GLU B CA 1
ATOM 3886 C C . GLU B 1 113 ? 9.938 27.297 -20.516 1 93.44 113 GLU B C 1
ATOM 3888 O O . GLU B 1 113 ? 8.922 27.984 -20.422 1 93.44 113 GLU B O 1
ATOM 3893 N N . GLU B 1 114 ? 10.188 26.562 -21.562 1 91.31 114 GLU B N 1
ATOM 3894 C CA . GLU B 1 114 ? 9.18 26.328 -22.594 1 91.31 114 GLU B CA 1
ATOM 3895 C C . GLU B 1 114 ? 8.188 25.25 -22.156 1 91.31 114 GLU B C 1
ATOM 3897 O O . GLU B 1 114 ? 8.586 24.219 -21.625 1 91.31 114 GLU B O 1
ATOM 3902 N N . GLN B 1 115 ? 7 25.688 -22.234 1 89.38 115 GLN B N 1
ATOM 3903 C CA . GLN B 1 115 ? 5.949 24.766 -21.844 1 89.38 115 GLN B CA 1
ATOM 3904 C C . GLN B 1 115 ? 4.953 24.547 -22.984 1 89.38 115 GLN B C 1
ATOM 3906 O O . GLN B 1 115 ? 4.406 25.516 -23.516 1 89.38 115 GLN B O 1
ATOM 3911 N N . THR B 1 116 ? 4.809 23.281 -23.469 1 89.19 116 THR B N 1
ATOM 3912 C CA . THR B 1 116 ? 3.729 22.922 -24.391 1 89.19 116 THR B CA 1
ATOM 3913 C C . THR B 1 116 ? 2.49 22.469 -23.609 1 89.19 116 THR B C 1
ATOM 3915 O O . THR B 1 116 ? 2.557 22.25 -22.391 1 89.19 116 THR B O 1
ATOM 3918 N N . ILE B 1 117 ? 1.405 22.438 -24.312 1 88.5 117 ILE B N 1
ATOM 3919 C CA . ILE B 1 117 ? 0.18 21.953 -23.688 1 88.5 117 ILE B CA 1
ATOM 3920 C C . ILE B 1 117 ? 0.376 20.516 -23.203 1 88.5 117 ILE B C 1
ATOM 3922 O O . ILE B 1 117 ? -0.065 20.156 -22.109 1 88.5 117 ILE B O 1
ATOM 3926 N N . ARG B 1 118 ? 1.076 19.812 -23.969 1 85.88 118 ARG B N 1
ATOM 3927 C CA . ARG B 1 118 ? 1.345 18.406 -23.625 1 85.88 118 ARG B CA 1
ATOM 3928 C C . ARG B 1 118 ? 2.182 18.312 -22.344 1 85.88 118 ARG B C 1
ATOM 3930 O O . ARG B 1 118 ? 1.866 17.531 -21.453 1 85.88 118 ARG B O 1
ATOM 3937 N N . SER B 1 119 ? 3.143 19.062 -22.328 1 87.5 119 SER B N 1
ATOM 3938 C CA . SER B 1 119 ? 4.016 19.016 -21.156 1 87.5 119 SER B CA 1
ATOM 3939 C C . SER B 1 119 ? 3.299 19.531 -19.906 1 87.5 119 SER B C 1
ATOM 3941 O O . SER B 1 119 ? 3.541 19.031 -18.812 1 87.5 119 SER B O 1
ATOM 3943 N N . ALA B 1 120 ? 2.473 20.469 -20.125 1 90.38 120 ALA B N 1
ATOM 3944 C CA . ALA B 1 120 ? 1.704 21.016 -19.016 1 90.38 120 ALA B CA 1
ATOM 3945 C C . ALA B 1 120 ? 0.745 19.969 -18.438 1 90.38 120 ALA B C 1
ATOM 3947 O O . ALA B 1 120 ? 0.66 19.797 -17.234 1 90.38 120 ALA B O 1
ATOM 3948 N N . VAL B 1 121 ? 0.085 19.312 -19.328 1 88.56 121 VAL B N 1
ATOM 3949 C CA . VAL B 1 121 ? -0.858 18.266 -18.906 1 88.56 121 VAL B CA 1
ATOM 3950 C C . VAL B 1 121 ? -0.107 17.125 -18.234 1 88.56 121 VAL B C 1
ATOM 3952 O O . VAL B 1 121 ? -0.561 16.594 -17.234 1 88.56 121 VAL B O 1
ATOM 3955 N N . LYS B 1 122 ? 1.015 16.812 -18.734 1 87.62 122 LYS B N 1
ATOM 3956 C CA . LYS B 1 122 ? 1.851 15.781 -18.141 1 87.62 122 LYS B CA 1
ATOM 3957 C C . LYS B 1 122 ? 2.273 16.156 -16.719 1 87.62 122 LYS B C 1
ATOM 3959 O O . LYS B 1 122 ? 2.234 15.328 -15.812 1 87.62 122 LYS B O 1
ATOM 3964 N N . ASN B 1 123 ? 2.648 17.359 -16.609 1 89.62 123 ASN B N 1
ATOM 3965 C CA . ASN B 1 123 ? 3.047 17.828 -15.289 1 89.62 123 ASN B CA 1
ATOM 3966 C C . ASN B 1 123 ? 1.896 17.734 -14.289 1 89.62 123 ASN B C 1
ATOM 3968 O O . ASN B 1 123 ? 2.086 17.297 -13.156 1 89.62 123 ASN B O 1
ATOM 3972 N N . LEU B 1 124 ? 0.754 18.094 -14.727 1 89.31 124 LEU B N 1
ATOM 3973 C CA . LEU B 1 124 ? -0.437 18.078 -13.883 1 89.31 124 LEU B CA 1
ATOM 3974 C C . LEU B 1 124 ? -0.768 16.641 -13.461 1 89.31 124 LEU B C 1
ATOM 3976 O O . LEU B 1 124 ? -1.105 16.406 -12.297 1 89.31 124 LEU B O 1
ATOM 3980 N N . LEU B 1 125 ? -0.568 15.734 -14.328 1 89.44 125 LEU B N 1
ATOM 3981 C CA . LEU B 1 125 ? -1.022 14.367 -14.086 1 89.44 125 LEU B CA 1
ATOM 3982 C C . LEU B 1 125 ? 0.072 13.539 -13.414 1 89.44 125 LEU B C 1
ATOM 3984 O O . LEU B 1 125 ? -0.195 12.453 -12.891 1 89.44 125 LEU B O 1
ATOM 3988 N N . SER B 1 126 ? 1.213 14.086 -13.336 1 89.31 126 SER B N 1
ATOM 3989 C CA . SER B 1 126 ? 2.326 13.32 -12.789 1 89.31 126 SER B CA 1
ATOM 3990 C C . SER B 1 126 ? 2.613 13.719 -11.344 1 89.31 126 SER B C 1
ATOM 3992 O O . SER B 1 126 ? 3.559 13.211 -10.734 1 89.31 126 SER B O 1
ATOM 3994 N N . PHE B 1 127 ? 1.849 14.602 -10.82 1 91.56 127 PHE B N 1
ATOM 3995 C CA . PHE B 1 127 ? 1.986 14.977 -9.414 1 91.56 127 PHE B CA 1
ATOM 3996 C C . PHE B 1 127 ? 3.424 15.367 -9.102 1 91.56 127 PHE B C 1
ATOM 3998 O O . PHE B 1 127 ? 4.016 14.852 -8.141 1 91.56 127 PHE B O 1
ATOM 4005 N N . GLN B 1 128 ? 3.873 16.172 -9.953 1 87.69 128 GLN B N 1
ATOM 4006 C CA . GLN B 1 128 ? 5.246 16.641 -9.805 1 87.69 128 GLN B CA 1
ATOM 4007 C C . GLN B 1 128 ? 5.344 17.75 -8.758 1 87.69 128 GLN B C 1
ATOM 4009 O O . GLN B 1 128 ? 4.328 18.188 -8.203 1 87.69 128 GLN B O 1
ATOM 4014 N N . GLN B 1 129 ? 6.453 17.984 -8.539 1 87.56 129 GLN B N 1
ATOM 4015 C CA . GLN B 1 129 ? 6.691 18.969 -7.48 1 87.56 129 GLN B CA 1
ATOM 4016 C C . GLN B 1 129 ? 6.105 18.484 -6.152 1 87.56 129 GLN B C 1
ATOM 4018 O O . GLN B 1 129 ? 5.879 17.297 -5.961 1 87.56 129 GLN B O 1
ATOM 4023 N N . TYR B 1 130 ? 6.148 18.984 -5.051 1 89.88 130 TYR B N 1
ATOM 4024 C CA . TYR B 1 130 ? 5.734 18.656 -3.689 1 89.88 130 TYR B CA 1
ATOM 4025 C C . TYR B 1 130 ? 4.383 17.953 -3.684 1 89.88 130 TYR B C 1
ATOM 4027 O O . TYR B 1 130 ? 3.758 17.797 -2.633 1 89.88 130 TYR B O 1
ATOM 4035 N N . SER B 1 131 ? 3.928 17.297 -4.883 1 92.5 131 SER B N 1
ATOM 4036 C CA . SER B 1 131 ? 2.529 16.891 -4.969 1 92.5 131 SER B CA 1
ATOM 4037 C C . SER B 1 131 ? 2.381 15.375 -4.797 1 92.5 131 SER B C 1
ATOM 4039 O O . SER B 1 131 ? 1.391 14.789 -5.238 1 92.5 131 SER B O 1
ATOM 4041 N N . TRP B 1 132 ? 3.4 14.742 -4.191 1 93.38 132 TRP B N 1
ATOM 4042 C CA . TRP B 1 132 ? 3.248 13.312 -3.928 1 93.38 132 TRP B CA 1
ATOM 4043 C C . TRP B 1 132 ? 2.053 13.047 -3.018 1 93.38 132 TRP B C 1
ATOM 4045 O O . TRP B 1 132 ? 1.395 12.016 -3.131 1 93.38 132 TRP B O 1
ATOM 4055 N N . TYR B 1 133 ? 1.862 13.953 -2.154 1 95.75 133 TYR B N 1
ATOM 4056 C CA . TYR B 1 133 ? 0.759 13.82 -1.21 1 95.75 133 TYR B CA 1
ATOM 4057 C C . TYR B 1 133 ? -0.574 13.711 -1.94 1 95.75 133 TYR B C 1
ATOM 4059 O O . TYR B 1 133 ? -1.448 12.938 -1.541 1 95.75 133 TYR B O 1
ATOM 4067 N N . MET B 1 134 ? -0.733 14.484 -2.998 1 95.69 134 MET B N 1
ATOM 4068 C CA . MET B 1 134 ? -1.975 14.453 -3.766 1 95.69 134 MET B CA 1
ATOM 4069 C C . MET B 1 134 ? -2.146 13.109 -4.461 1 95.69 134 MET B C 1
ATOM 4071 O O . MET B 1 134 ? -3.266 12.609 -4.59 1 95.69 134 MET B O 1
ATOM 4075 N N . ASN B 1 135 ? -1.011 12.539 -4.906 1 95.88 135 ASN B N 1
ATOM 4076 C CA . ASN B 1 135 ? -1.019 11.203 -5.48 1 95.88 135 ASN B CA 1
ATOM 4077 C C . ASN B 1 135 ? -1.586 10.18 -4.5 1 95.88 135 ASN B C 1
ATOM 4079 O O . ASN B 1 135 ? -2.41 9.344 -4.875 1 95.88 135 ASN B O 1
ATOM 4083 N N . MET B 1 136 ? -1.233 10.305 -3.297 1 97.06 136 MET B N 1
ATOM 4084 C CA . MET B 1 136 ? -1.694 9.43 -2.225 1 97.06 136 MET B CA 1
ATOM 4085 C C . MET B 1 136 ? -3.105 9.805 -1.783 1 97.06 136 MET B C 1
ATOM 4087 O O . MET B 1 136 ? -3.965 8.93 -1.635 1 97.06 136 MET B O 1
ATOM 4091 N N . TYR B 1 137 ? -3.373 11.07 -1.664 1 96.88 137 TYR B N 1
ATOM 4092 C CA . TYR B 1 137 ? -4.602 11.586 -1.072 1 96.88 137 TYR B CA 1
ATOM 4093 C C . TYR B 1 137 ? -5.809 11.25 -1.941 1 96.88 137 TYR B C 1
ATOM 4095 O O . TYR B 1 137 ? -6.883 10.938 -1.426 1 96.88 137 TYR B O 1
ATOM 4103 N N . PHE B 1 138 ? -5.633 11.25 -3.244 1 95.06 138 PHE B N 1
ATOM 4104 C CA . PHE B 1 138 ? -6.73 10.93 -4.148 1 95.06 138 PHE B CA 1
ATOM 4105 C C . PHE B 1 138 ? -7.223 9.508 -3.918 1 95.06 138 PHE B C 1
ATOM 4107 O O . PHE B 1 138 ? -8.43 9.266 -3.832 1 95.06 138 PHE B O 1
ATOM 4114 N N . GLY B 1 139 ? -6.312 8.602 -3.775 1 97 139 GLY B N 1
ATOM 4115 C CA . GLY B 1 139 ? -6.711 7.234 -3.49 1 97 139 GLY B CA 1
ATOM 4116 C C . GLY B 1 139 ? -7.367 7.074 -2.133 1 97 139 GLY B C 1
ATOM 4117 O O . GLY B 1 139 ? -8.328 6.312 -1.989 1 97 139 GLY B O 1
ATOM 4118 N N . LEU B 1 140 ? -6.895 7.816 -1.162 1 97.88 140 LEU B N 1
ATOM 4119 C CA . LEU B 1 140 ? -7.484 7.754 0.17 1 97.88 140 LEU B CA 1
ATOM 4120 C C . LEU B 1 140 ? -8.922 8.258 0.15 1 97.88 140 LEU B C 1
ATOM 4122 O O . LEU B 1 140 ? -9.797 7.676 0.791 1 97.88 140 LEU B O 1
ATOM 4126 N N . LEU B 1 141 ? -9.156 9.336 -0.639 1 97.44 141 LEU B N 1
ATOM 4127 C CA . LEU B 1 141 ? -10.5 9.898 -0.746 1 97.44 141 LEU B CA 1
ATOM 4128 C C . LEU B 1 141 ? -11.438 8.914 -1.444 1 97.44 141 LEU B C 1
ATOM 4130 O O . LEU B 1 141 ? -12.609 8.789 -1.063 1 97.44 141 LEU B O 1
ATOM 4134 N N . LEU B 1 142 ? -10.93 8.195 -2.383 1 97.56 142 LEU B N 1
ATOM 4135 C CA . LEU B 1 142 ? -11.75 7.188 -3.059 1 97.56 142 LEU B CA 1
ATOM 4136 C C . LEU B 1 142 ? -12.102 6.051 -2.109 1 97.56 142 LEU B C 1
ATOM 4138 O O . LEU B 1 142 ? -13.211 5.508 -2.174 1 97.56 142 LEU B O 1
ATOM 4142 N N . LEU B 1 143 ? -11.25 5.754 -1.186 1 98.31 143 LEU B N 1
ATOM 4143 C CA . LEU B 1 143 ? -11.422 4.625 -0.274 1 98.31 143 LEU B CA 1
ATOM 4144 C C . LEU B 1 143 ? -12.266 5.023 0.933 1 98.31 143 LEU B C 1
ATOM 4146 O O . LEU B 1 143 ? -12.789 4.164 1.642 1 98.31 143 LEU B O 1
ATOM 4150 N N . THR B 1 144 ? -12.422 6.285 1.195 1 98.38 144 THR B N 1
ATOM 4151 C CA . THR B 1 144 ? -12.953 6.832 2.438 1 98.38 144 THR B CA 1
ATOM 4152 C C . THR B 1 144 ? -14.352 6.281 2.717 1 98.38 144 THR B C 1
ATOM 4154 O O . THR B 1 144 ? -14.641 5.855 3.834 1 98.38 144 THR B O 1
ATOM 4157 N N . PRO B 1 145 ? -15.312 6.215 1.669 1 98.06 145 PRO B N 1
ATOM 4158 C CA . PRO B 1 145 ? -16.641 5.668 1.971 1 98.06 145 PRO B CA 1
ATOM 4159 C C . PRO B 1 145 ? -16.578 4.246 2.52 1 98.06 145 PRO B C 1
ATOM 4161 O O . PRO B 1 145 ? -17.344 3.896 3.426 1 98.06 145 PRO B O 1
ATOM 4164 N N . PHE B 1 146 ? -15.648 3.5 2.068 1 98.25 146 PHE B N 1
ATOM 4165 C CA . PHE B 1 146 ? -15.539 2.1 2.463 1 98.25 146 PHE B CA 1
ATOM 4166 C C . PHE B 1 146 ? -14.781 1.966 3.775 1 98.25 146 PHE B C 1
ATOM 4168 O O . PHE B 1 146 ? -15.086 1.095 4.594 1 98.25 146 PHE B O 1
ATOM 4175 N N . LEU B 1 147 ? -13.781 2.824 3.98 1 98.38 147 LEU B N 1
ATOM 4176 C CA . LEU B 1 147 ? -13.102 2.855 5.273 1 98.38 147 LEU B CA 1
ATOM 4177 C C . LEU B 1 147 ? -14.07 3.246 6.383 1 98.38 147 LEU B C 1
ATOM 4179 O O . LEU B 1 147 ? -14.016 2.689 7.484 1 98.38 147 LEU B O 1
ATOM 4183 N N . ASN B 1 148 ? -14.945 4.203 6.004 1 97.94 148 ASN B N 1
ATOM 4184 C CA . ASN B 1 148 ? -15.961 4.598 6.969 1 97.94 148 ASN B CA 1
ATOM 4185 C C . ASN B 1 148 ? -16.922 3.457 7.27 1 97.94 148 ASN B C 1
ATOM 4187 O O . ASN B 1 148 ? -17.328 3.266 8.422 1 97.94 148 ASN B O 1
ATOM 4191 N N . ALA B 1 149 ? -17.312 2.752 6.254 1 97.56 149 ALA B N 1
ATOM 4192 C CA . ALA B 1 149 ? -18.188 1.596 6.445 1 97.56 149 ALA B CA 1
ATOM 4193 C C . ALA B 1 149 ? -17.531 0.559 7.355 1 97.56 149 ALA B C 1
ATOM 4195 O O . ALA B 1 149 ? -18.172 0.007 8.25 1 97.56 149 ALA B O 1
ATOM 4196 N N . LEU B 1 150 ? -16.219 0.302 7.156 1 97.81 150 LEU B N 1
ATOM 4197 C CA . LEU B 1 150 ? -15.484 -0.604 8.031 1 97.81 150 LEU B CA 1
ATOM 4198 C C . LEU B 1 150 ? -15.5 -0.106 9.469 1 97.81 150 LEU B C 1
ATOM 4200 O O . LEU B 1 150 ? -15.836 -0.859 10.391 1 97.81 150 LEU B O 1
ATOM 4204 N N . TRP B 1 151 ? -15.188 1.163 9.617 1 97.31 151 TRP B N 1
ATOM 4205 C CA . TRP B 1 151 ? -15.117 1.771 10.938 1 97.31 151 TRP B CA 1
ATOM 4206 C C . TRP B 1 151 ? -16.453 1.633 11.672 1 97.31 151 TRP B C 1
ATOM 4208 O O . TRP B 1 151 ? -16.484 1.256 12.844 1 97.31 151 TRP B O 1
ATOM 4218 N N . GLN B 1 152 ? -17.5 1.843 10.938 1 94.69 152 GLN B N 1
ATOM 4219 C CA . GLN B 1 152 ? -18.828 1.82 11.531 1 94.69 152 GLN B CA 1
ATOM 4220 C C . GLN B 1 152 ? -19.281 0.392 11.82 1 94.69 152 GLN B C 1
ATOM 4222 O O . GLN B 1 152 ? -20.094 0.16 12.727 1 94.69 152 GLN B O 1
ATOM 4227 N N . SER B 1 153 ? -18.734 -0.501 11.086 1 94.44 153 SER B N 1
ATOM 4228 C CA . SER B 1 153 ? -19.109 -1.898 11.289 1 94.44 153 SER B CA 1
ATOM 4229 C C . SER B 1 153 ? -18.453 -2.467 12.547 1 94.44 153 SER B C 1
ATOM 4231 O O . SER B 1 153 ? -18.875 -3.512 13.047 1 94.44 153 SER B O 1
ATOM 4233 N N . LEU B 1 154 ? -17.422 -1.802 13.023 1 95.19 154 LEU B N 1
ATOM 4234 C CA . LEU B 1 154 ? -16.75 -2.223 14.25 1 95.19 154 LEU B CA 1
ATOM 4235 C C . LEU B 1 154 ? -17.531 -1.757 15.477 1 95.19 154 LEU B C 1
ATOM 4237 O O . LEU B 1 154 ? -17.375 -0.617 15.922 1 95.19 154 LEU B O 1
ATOM 4241 N N . ALA B 1 155 ? -18.344 -2.498 16.031 1 83.69 155 ALA B N 1
ATOM 4242 C CA . ALA B 1 155 ? -19.391 -2.203 17.016 1 83.69 155 ALA B CA 1
ATOM 4243 C C . ALA B 1 155 ? -18.781 -1.792 18.359 1 83.69 155 ALA B C 1
ATOM 4245 O O . ALA B 1 155 ? -19.375 -1.009 19.094 1 83.69 155 ALA B O 1
ATOM 4246 N N . THR B 1 156 ? -17.594 -2.312 18.688 1 92.06 156 THR B N 1
ATOM 4247 C CA . THR B 1 156 ? -17.047 -2.111 20.016 1 92.06 156 THR B CA 1
ATOM 4248 C C . THR B 1 156 ? -15.711 -1.381 19.953 1 92.06 156 THR B C 1
ATOM 4250 O O . THR B 1 156 ? -14.992 -1.48 18.969 1 92.06 156 THR B O 1
ATOM 4253 N N . PRO B 1 157 ? -15.367 -0.655 21.062 1 94.81 157 PRO B N 1
ATOM 4254 C CA . PRO B 1 157 ? -14.039 -0.034 21.125 1 94.81 157 PRO B CA 1
ATOM 4255 C C . PRO B 1 157 ? -12.906 -1.051 21.016 1 94.81 157 PRO B C 1
ATOM 4257 O O . PRO B 1 157 ? -11.844 -0.745 20.469 1 94.81 157 PRO B O 1
ATOM 4260 N N . ALA B 1 158 ? -13.227 -2.209 21.547 1 95.88 158 ALA B N 1
ATOM 4261 C CA . ALA B 1 158 ? -12.219 -3.264 21.5 1 95.88 158 ALA B CA 1
ATOM 4262 C C . ALA B 1 158 ? -11.914 -3.662 20.062 1 95.88 158 ALA B C 1
ATOM 4264 O O . ALA B 1 158 ? -10.75 -3.883 19.703 1 95.88 158 ALA B O 1
ATOM 4265 N N . ALA B 1 159 ? -12.945 -3.752 19.266 1 97.06 159 ALA B N 1
ATOM 4266 C CA . ALA B 1 159 ? -12.773 -4.09 17.859 1 97.06 159 ALA B CA 1
ATOM 4267 C C . ALA B 1 159 ? -11.984 -3 17.125 1 97.06 159 ALA B C 1
ATOM 4269 O O . ALA B 1 159 ? -11.125 -3.299 16.297 1 97.06 159 ALA B O 1
ATOM 4270 N N . ARG B 1 160 ? -12.273 -1.759 17.422 1 97.88 160 ARG B N 1
ATOM 4271 C CA . ARG B 1 160 ? -11.57 -0.641 16.797 1 97.88 160 ARG B CA 1
ATOM 4272 C C . ARG B 1 160 ? -10.117 -0.59 17.234 1 97.88 160 ARG B C 1
ATOM 4274 O O . ARG B 1 160 ? -9.219 -0.314 16.438 1 97.88 160 ARG B O 1
ATOM 4281 N N . ARG B 1 161 ? -9.836 -0.91 18.531 1 97.62 161 ARG B N 1
ATOM 4282 C CA . ARG B 1 161 ? -8.469 -0.993 19.031 1 97.62 161 ARG B CA 1
ATOM 4283 C C . ARG B 1 161 ? -7.707 -2.127 18.344 1 97.62 161 ARG B C 1
ATOM 4285 O O . ARG B 1 161 ? -6.516 -1.999 18.062 1 97.62 161 ARG B O 1
ATOM 4292 N N . ALA B 1 162 ? -8.406 -3.248 18.141 1 98 162 ALA B N 1
ATOM 4293 C CA . ALA B 1 162 ? -7.777 -4.383 17.469 1 98 162 ALA B CA 1
ATOM 4294 C C . ALA B 1 162 ? -7.359 -4.02 16.047 1 98 162 ALA B C 1
ATOM 4296 O O . ALA B 1 162 ? -6.266 -4.375 15.609 1 98 162 ALA B O 1
ATOM 4297 N N . LEU B 1 163 ? -8.242 -3.307 15.312 1 98.31 163 LEU B N 1
ATOM 4298 C CA . LEU B 1 163 ? -7.895 -2.84 13.977 1 98.31 163 LEU B CA 1
ATOM 4299 C C . LEU B 1 163 ? -6.648 -1.962 14.016 1 98.31 163 LEU B C 1
ATOM 4301 O O . LEU B 1 163 ? -5.719 -2.162 13.227 1 98.31 163 LEU B O 1
ATOM 4305 N N . LEU B 1 164 ? -6.613 -1.022 14.938 1 98.44 164 LEU B N 1
ATOM 4306 C CA . LEU B 1 164 ? -5.48 -0.107 15.047 1 98.44 164 LEU B CA 1
ATOM 4307 C C . LEU B 1 164 ? -4.203 -0.86 15.406 1 98.44 164 LEU B C 1
ATOM 4309 O O . LEU B 1 164 ? -3.129 -0.549 14.883 1 98.44 164 LEU B O 1
ATOM 4313 N N . ALA B 1 165 ? -4.34 -1.838 16.281 1 98.25 165 ALA B N 1
ATOM 4314 C CA . ALA B 1 165 ? -3.18 -2.637 16.672 1 98.25 165 ALA B CA 1
ATOM 4315 C C . ALA B 1 165 ? -2.588 -3.361 15.461 1 98.25 165 ALA B C 1
ATOM 4317 O O . ALA B 1 165 ? -1.371 -3.354 15.266 1 98.25 165 ALA B O 1
ATOM 4318 N N . VAL B 1 166 ? -3.461 -3.951 14.68 1 98.38 166 VAL B N 1
ATOM 4319 C CA . VAL B 1 166 ? -3.008 -4.668 13.492 1 98.38 166 VAL B CA 1
ATOM 4320 C C . VAL B 1 166 ? -2.344 -3.697 12.516 1 98.38 166 VAL B C 1
ATOM 4322 O O . VAL B 1 166 ? -1.274 -3.984 11.977 1 98.38 166 VAL B O 1
ATOM 4325 N N . LEU B 1 167 ? -2.969 -2.523 12.312 1 98.62 167 LEU B N 1
ATOM 4326 C CA . LEU B 1 167 ? -2.418 -1.529 11.398 1 98.62 167 LEU B CA 1
ATOM 4327 C C . LEU B 1 167 ? -1.072 -1.017 11.898 1 98.62 167 LEU B C 1
ATOM 4329 O O . LEU B 1 167 ? -0.144 -0.821 11.109 1 98.62 167 LEU B O 1
ATOM 4333 N N . LEU B 1 168 ? -0.941 -0.795 13.211 1 98.56 168 LEU B N 1
ATOM 4334 C CA . LEU B 1 168 ? 0.318 -0.328 13.781 1 98.56 168 LEU B CA 1
ATOM 4335 C C . LEU B 1 168 ? 1.405 -1.388 13.633 1 98.56 168 LEU B C 1
ATOM 4337 O O . LEU B 1 168 ? 2.562 -1.062 13.359 1 98.56 168 LEU B O 1
ATOM 4341 N N . VAL B 1 169 ? 1.054 -2.66 13.781 1 98.19 169 VAL B N 1
ATOM 4342 C CA . VAL B 1 169 ? 2.004 -3.752 13.609 1 98.19 169 VAL B CA 1
ATOM 4343 C C . VAL B 1 169 ? 2.488 -3.793 12.164 1 98.19 169 VAL B C 1
ATOM 4345 O O . VAL B 1 169 ? 3.68 -3.973 11.898 1 98.19 169 VAL B O 1
ATOM 4348 N N . LEU B 1 170 ? 1.603 -3.553 11.25 1 98.12 170 LEU B N 1
ATOM 4349 C CA . LEU B 1 170 ? 1.921 -3.691 9.836 1 98.12 170 LEU B CA 1
ATOM 4350 C C . LEU B 1 170 ? 2.686 -2.473 9.328 1 98.12 170 LEU B C 1
ATOM 4352 O O . LEU B 1 170 ? 3.523 -2.59 8.43 1 98.12 170 LEU B O 1
ATOM 4356 N N . THR B 1 171 ? 2.42 -1.274 9.914 1 98.31 171 THR B N 1
ATOM 4357 C CA . THR B 1 171 ? 2.932 -0.064 9.281 1 98.31 171 THR B CA 1
ATOM 4358 C C . THR B 1 171 ? 4.043 0.558 10.125 1 98.31 171 THR B C 1
ATOM 4360 O O . THR B 1 171 ? 4.918 1.245 9.594 1 98.31 171 THR B O 1
ATOM 4363 N N . VAL B 1 172 ? 4.07 0.37 11.461 1 98.5 172 VAL B N 1
ATOM 4364 C CA . VAL B 1 172 ? 4.992 1.073 12.344 1 98.5 172 VAL B CA 1
ATOM 4365 C C . VAL B 1 172 ? 6.098 0.123 12.805 1 98.5 172 VAL B C 1
ATOM 4367 O O . VAL B 1 172 ? 7.277 0.486 12.797 1 98.5 172 VAL B O 1
ATOM 4370 N N . LEU B 1 173 ? 5.758 -1.113 13.07 1 97.56 173 LEU B N 1
ATOM 4371 C CA . LEU B 1 173 ? 6.668 -2.066 13.703 1 97.56 173 LEU B CA 1
ATOM 4372 C C . LEU B 1 173 ? 7.898 -2.293 12.828 1 97.56 173 LEU B C 1
ATOM 4374 O O . LEU B 1 173 ? 9.023 -2.35 13.336 1 97.56 173 LEU B O 1
ATOM 4378 N N . PRO B 1 174 ? 7.699 -2.443 11.523 1 96.56 174 PRO B N 1
ATOM 4379 C CA . PRO B 1 174 ? 8.898 -2.666 10.711 1 96.56 174 PRO B CA 1
ATOM 4380 C C . PRO B 1 174 ? 9.914 -1.529 10.828 1 96.56 174 PRO B C 1
ATOM 4382 O O . PRO B 1 174 ? 11.117 -1.77 10.797 1 96.56 174 PRO B O 1
ATOM 4385 N N . GLY B 1 175 ? 9.461 -0.262 10.984 1 95.56 175 GLY B N 1
ATOM 4386 C CA . GLY B 1 175 ? 10.344 0.885 11.125 1 95.56 175 GLY B CA 1
ATOM 4387 C C . GLY B 1 175 ? 11.055 0.936 12.461 1 95.56 175 GLY B C 1
ATOM 4388 O O . GLY B 1 175 ? 11.945 1.76 12.664 1 95.56 175 GLY B O 1
ATOM 4389 N N . MET B 1 176 ? 10.664 0.046 13.336 1 94.69 176 MET B N 1
ATOM 4390 C CA . MET B 1 176 ? 11.297 -0.041 14.641 1 94.69 176 MET B CA 1
ATOM 4391 C C . MET B 1 176 ? 12.328 -1.164 14.672 1 94.69 176 MET B C 1
ATOM 4393 O O . MET B 1 176 ? 13.344 -1.063 15.367 1 94.69 176 MET B O 1
ATOM 4397 N N . VAL B 1 177 ? 12 -2.197 13.859 1 92.12 177 VAL B N 1
ATOM 4398 C CA . VAL B 1 177 ? 12.75 -3.43 14.078 1 92.12 177 VAL B CA 1
ATOM 4399 C C . VAL B 1 177 ? 13.672 -3.689 12.883 1 92.12 177 VAL B C 1
ATOM 4401 O O . VAL B 1 177 ? 14.797 -4.172 13.055 1 92.12 177 VAL B O 1
ATOM 4404 N N . ASN B 1 178 ? 13.195 -3.406 11.656 1 92.44 178 ASN B N 1
ATOM 4405 C CA . ASN B 1 178 ? 13.953 -3.682 10.438 1 92.44 178 ASN B CA 1
ATOM 4406 C C . ASN B 1 178 ? 14.938 -2.555 10.133 1 92.44 178 ASN B C 1
ATOM 4408 O O . ASN B 1 178 ? 14.992 -2.072 9 1 92.44 178 ASN B O 1
ATOM 4412 N N . ILE B 1 179 ? 15.695 -2.045 11.133 1 90.06 179 ILE B N 1
ATOM 4413 C CA . ILE B 1 179 ? 16.5 -0.851 10.891 1 90.06 179 ILE B CA 1
ATOM 4414 C C . ILE B 1 179 ? 17.922 -1.07 11.414 1 90.06 179 ILE B C 1
ATOM 4416 O O . ILE B 1 179 ? 18.719 -0.129 11.492 1 90.06 179 ILE B O 1
ATOM 4420 N N . TYR B 1 180 ? 18.234 -2.33 11.805 1 86.88 180 TYR B N 1
ATOM 4421 C CA . TYR B 1 180 ? 19.547 -2.604 12.359 1 86.88 180 TYR B CA 1
ATOM 4422 C C . TYR B 1 180 ? 20.281 -3.662 11.531 1 86.88 180 TYR B C 1
ATOM 4424 O O . TYR B 1 180 ? 19.641 -4.547 10.953 1 86.88 180 TYR B O 1
ATOM 4432 N N . ASN B 1 181 ? 21.531 -3.379 11.422 1 84.69 181 ASN B N 1
ATOM 4433 C CA . ASN B 1 181 ? 22.406 -4.418 10.898 1 84.69 181 ASN B CA 1
ATOM 4434 C C . ASN B 1 181 ? 22.891 -5.359 12 1 84.69 181 ASN B C 1
ATOM 4436 O O . ASN B 1 181 ? 23.656 -4.961 12.867 1 84.69 181 ASN B O 1
ATOM 4440 N N . LEU B 1 182 ? 22.531 -6.562 11.961 1 80.12 182 LEU B N 1
ATOM 4441 C CA . LEU B 1 182 ? 22.781 -7.477 13.07 1 80.12 182 LEU B CA 1
ATOM 4442 C C . LEU B 1 182 ? 24.031 -8.305 12.812 1 80.12 182 LEU B C 1
ATOM 4444 O O . LEU B 1 182 ? 24.266 -9.312 13.484 1 80.12 182 LEU B O 1
ATOM 4448 N N . HIS B 1 183 ? 24.797 -7.883 11.836 1 76.69 183 HIS B N 1
ATOM 4449 C CA . HIS B 1 183 ? 26 -8.648 11.523 1 76.69 183 HIS B CA 1
ATOM 4450 C C . HIS B 1 183 ? 27.062 -8.461 12.594 1 76.69 183 HIS B C 1
ATOM 4452 O O . HIS B 1 183 ? 27.859 -9.359 12.844 1 76.69 183 HIS B O 1
ATOM 4458 N N . SER B 1 184 ? 27.125 -7.188 13.156 1 76.56 184 SER B N 1
ATOM 4459 C CA . SER B 1 184 ? 28.141 -6.938 14.172 1 76.56 184 SER B CA 1
ATOM 4460 C C . SER B 1 184 ? 27.578 -6.133 15.336 1 76.56 184 SER B C 1
ATOM 4462 O O . SER B 1 184 ? 26.625 -5.355 15.156 1 76.56 184 SER B O 1
ATOM 4464 N N . ALA B 1 185 ? 27.969 -6.457 16.453 1 78.75 185 ALA B N 1
ATOM 4465 C CA . ALA B 1 185 ? 27.594 -5.68 17.625 1 78.75 185 ALA B CA 1
ATOM 4466 C C . ALA B 1 185 ? 27.984 -4.215 17.453 1 78.75 185 ALA B C 1
ATOM 4468 O O . ALA B 1 185 ? 27.297 -3.324 17.984 1 78.75 185 ALA B O 1
ATOM 4469 N N . GLU B 1 186 ? 28.984 -4.012 16.688 1 78.69 186 GLU B N 1
ATOM 4470 C CA . GLU B 1 186 ? 29.469 -2.652 16.453 1 78.69 186 GLU B CA 1
ATOM 4471 C C . GLU B 1 186 ? 28.422 -1.816 15.711 1 78.69 186 GLU B C 1
ATOM 4473 O O . GLU B 1 186 ? 28.234 -0.64 16.031 1 78.69 186 GLU B O 1
ATOM 4478 N N . THR B 1 187 ? 27.75 -2.461 14.875 1 79.25 187 THR B N 1
ATOM 4479 C CA . THR B 1 187 ? 26.766 -1.724 14.078 1 79.25 187 THR B CA 1
ATOM 4480 C C . THR B 1 187 ? 25.516 -1.409 14.898 1 79.25 187 THR B C 1
ATOM 4482 O O . THR B 1 187 ? 24.766 -0.502 14.555 1 79.25 187 THR B O 1
ATOM 4485 N N . LEU B 1 188 ? 25.375 -2.164 15.969 1 79.12 188 LEU B N 1
ATOM 4486 C CA . LEU B 1 188 ? 24.25 -1.887 16.859 1 79.12 188 LEU B CA 1
ATOM 4487 C C . LEU B 1 188 ? 24.531 -0.664 17.719 1 79.12 188 LEU B C 1
ATOM 4489 O O . LEU B 1 188 ? 23.625 0.144 17.984 1 79.12 188 LEU B O 1
ATOM 4493 N N . LEU B 1 189 ? 25.797 -0.519 18.078 1 83.06 189 LEU B N 1
ATOM 4494 C CA . LEU B 1 189 ? 26.219 0.598 18.922 1 83.06 189 LEU B CA 1
ATOM 4495 C C . LEU B 1 189 ? 26.531 1.827 18.078 1 83.06 189 LEU B C 1
ATOM 4497 O O . LEU B 1 189 ? 26.375 2.959 18.531 1 83.06 189 LEU B O 1
ATOM 4501 N N . HIS B 1 190 ? 27 1.533 16.812 1 87.19 190 HIS B N 1
ATOM 4502 C CA . HIS B 1 190 ? 27.344 2.574 15.859 1 87.19 190 HIS B CA 1
ATOM 4503 C C . HIS B 1 190 ? 26.578 2.393 14.547 1 87.19 190 HIS B C 1
ATOM 4505 O O . HIS B 1 190 ? 27.188 2.092 13.516 1 87.19 190 HIS B O 1
ATOM 4511 N N . PRO B 1 191 ? 25.312 2.686 14.594 1 82.81 191 PRO B N 1
ATOM 4512 C CA . PRO B 1 191 ? 24.422 2.363 13.469 1 82.81 191 PRO B CA 1
ATOM 4513 C C . PRO B 1 191 ? 24.781 3.137 12.203 1 82.81 191 PRO B C 1
ATOM 4515 O O . PRO B 1 191 ? 24.359 2.756 11.109 1 82.81 191 PRO B O 1
ATOM 4518 N N . TRP B 1 192 ? 25.609 4.211 12.297 1 83.75 192 TRP B N 1
ATOM 4519 C CA . TRP B 1 192 ? 25.984 5.012 11.133 1 83.75 192 TRP B CA 1
ATOM 4520 C C . TRP B 1 192 ? 27.016 4.277 10.281 1 83.75 192 TRP B C 1
ATOM 4522 O O . TRP B 1 192 ? 27.328 4.703 9.164 1 83.75 192 TRP B O 1
ATOM 4532 N N . LEU B 1 193 ? 27.484 3.188 10.773 1 80.94 193 LEU B N 1
ATOM 4533 C CA . LEU B 1 193 ? 28.547 2.463 10.086 1 80.94 193 LEU B CA 1
ATOM 4534 C C . LEU B 1 193 ? 27.984 1.644 8.93 1 80.94 193 LEU B C 1
ATOM 4536 O O . LEU B 1 193 ? 28.734 1.195 8.055 1 80.94 193 LEU B O 1
ATOM 4540 N N . SER B 1 194 ? 26.656 1.461 9.008 1 78.62 194 SER B N 1
ATOM 4541 C CA . SER B 1 194 ? 26.062 0.68 7.926 1 78.62 194 SER B CA 1
ATOM 4542 C C . SER B 1 194 ? 24.719 1.273 7.488 1 78.62 194 SER B C 1
ATOM 4544 O O . SER B 1 194 ? 23.969 1.795 8.312 1 78.62 194 SER B O 1
ATOM 4546 N N . THR B 1 195 ? 24.531 1.163 6.207 1 78.88 195 THR B N 1
ATOM 4547 C CA . THR B 1 195 ? 23.234 1.594 5.684 1 78.88 195 THR B CA 1
ATOM 4548 C C . THR B 1 195 ? 22.391 0.392 5.266 1 78.88 195 THR B C 1
ATOM 4550 O O . THR B 1 195 ? 21.328 0.551 4.672 1 78.88 195 THR B O 1
ATOM 4553 N N . SER B 1 196 ? 22.953 -0.797 5.562 1 82.62 196 SER B N 1
ATOM 4554 C CA . SER B 1 196 ? 22.188 -2.018 5.289 1 82.62 196 SER B CA 1
ATOM 4555 C C . SER B 1 196 ? 21.484 -2.527 6.543 1 82.62 196 SER B C 1
ATOM 4557 O O . SER B 1 196 ? 22.047 -2.473 7.641 1 82.62 196 SER B O 1
ATOM 4559 N N . TYR B 1 197 ? 20.203 -2.869 6.301 1 87.06 197 TYR B N 1
ATOM 4560 C CA . TYR B 1 197 ? 19.406 -3.314 7.438 1 87.06 197 TYR B CA 1
ATOM 4561 C C . TYR B 1 197 ? 18.844 -4.715 7.195 1 87.06 197 TYR B C 1
ATOM 4563 O O . TYR B 1 197 ? 18.594 -5.102 6.051 1 87.06 197 TYR B O 1
ATOM 4571 N N . ASP B 1 198 ? 18.734 -5.375 8.305 1 87.94 198 ASP B N 1
ATOM 4572 C CA . ASP B 1 198 ? 18.156 -6.719 8.25 1 87.94 198 ASP B CA 1
ATOM 4573 C C . ASP B 1 198 ? 16.656 -6.695 8.547 1 87.94 198 ASP B C 1
ATOM 4575 O O . ASP B 1 198 ? 16.219 -5.961 9.422 1 87.94 198 ASP B O 1
ATOM 4579 N N . GLN B 1 199 ? 15.992 -7.418 7.754 1 90.25 199 GLN B N 1
ATOM 4580 C CA . GLN B 1 199 ? 14.562 -7.559 7.992 1 90.25 199 GLN B CA 1
ATOM 4581 C C . GLN B 1 199 ? 14.281 -8.609 9.062 1 90.25 199 GLN B C 1
ATOM 4583 O O . GLN B 1 199 ? 14.797 -9.727 8.992 1 90.25 199 GLN B O 1
ATOM 4588 N N . LEU B 1 200 ? 13.438 -8.273 10.109 1 90.12 200 LEU B N 1
ATOM 4589 C CA . LEU B 1 200 ? 13.094 -9.18 11.203 1 90.12 200 LEU B CA 1
ATOM 4590 C C . LEU B 1 200 ? 11.594 -9.445 11.242 1 90.12 200 LEU B C 1
ATOM 4592 O O . LEU B 1 200 ? 11.148 -10.453 11.797 1 90.12 200 LEU B O 1
ATOM 4596 N N . VAL B 1 201 ? 10.82 -8.539 10.68 1 93.38 201 VAL B N 1
ATOM 4597 C CA . VAL B 1 201 ? 9.367 -8.695 10.609 1 93.38 201 VAL B CA 1
ATOM 4598 C C . VAL B 1 201 ? 8.875 -8.328 9.211 1 93.38 201 VAL B C 1
ATOM 4600 O O . VAL B 1 201 ? 9.57 -7.637 8.461 1 93.38 201 VAL B O 1
ATOM 4603 N N . PRO B 1 202 ? 7.684 -8.852 8.883 1 93.62 202 PRO B N 1
ATOM 4604 C CA . PRO B 1 202 ? 7.133 -8.5 7.574 1 93.62 202 PRO B CA 1
ATOM 4605 C C . PRO B 1 202 ? 6.961 -6.992 7.395 1 93.62 202 PRO B C 1
ATOM 4607 O O . PRO B 1 202 ? 6.535 -6.301 8.32 1 93.62 202 PRO B O 1
ATOM 4610 N N . ASP B 1 203 ? 7.309 -6.504 6.211 1 95.69 203 ASP B N 1
ATOM 4611 C CA . ASP B 1 203 ? 7.25 -5.059 5.996 1 95.69 203 ASP B CA 1
ATOM 4612 C C . ASP B 1 203 ? 6.555 -4.73 4.676 1 95.69 203 ASP B C 1
ATOM 4614 O O . ASP B 1 203 ? 6.66 -3.607 4.176 1 95.69 203 ASP B O 1
ATOM 4618 N N . TRP B 1 204 ? 5.84 -5.715 4.113 1 96.44 204 TRP B N 1
ATOM 4619 C CA . TRP B 1 204 ? 5.215 -5.551 2.803 1 96.44 204 TRP B CA 1
ATOM 4620 C C . TRP B 1 204 ? 4.129 -4.48 2.85 1 96.44 204 TRP B C 1
ATOM 4622 O O . TRP B 1 204 ? 3.939 -3.738 1.883 1 96.44 204 TRP B O 1
ATOM 4632 N N . TRP B 1 205 ? 3.48 -4.285 3.957 1 97.62 205 TRP B N 1
ATOM 4633 C CA . TRP B 1 205 ? 2.281 -3.461 4.059 1 97.62 205 TRP B CA 1
ATOM 4634 C C . TRP B 1 205 ? 2.596 -2.117 4.707 1 97.62 205 TRP B C 1
ATOM 4636 O O . TRP B 1 205 ? 1.687 -1.39 5.113 1 97.62 205 TRP B O 1
ATOM 4646 N N . GLN B 1 206 ? 3.836 -1.744 4.785 1 97.06 206 GLN B N 1
ATOM 4647 C CA . GLN B 1 206 ? 4.254 -0.54 5.492 1 97.06 206 GLN B CA 1
ATOM 4648 C C . GLN B 1 206 ? 3.637 0.708 4.867 1 97.06 206 GLN B C 1
ATOM 4650 O O . GLN B 1 206 ? 3.344 1.68 5.566 1 97.06 206 GLN B O 1
ATOM 4655 N N . ARG B 1 207 ? 3.318 0.672 3.609 1 96.5 207 ARG B N 1
ATOM 4656 C CA . ARG B 1 207 ? 2.828 1.842 2.887 1 96.5 207 ARG B CA 1
ATOM 4657 C C . ARG B 1 207 ? 1.348 2.076 3.166 1 96.5 207 ARG B C 1
ATOM 4659 O O . ARG B 1 207 ? 0.769 3.055 2.689 1 96.5 207 ARG B O 1
ATOM 4666 N N . LEU B 1 208 ? 0.755 1.335 4.074 1 98 208 LEU B N 1
ATOM 4667 C CA . LEU B 1 208 ? -0.637 1.499 4.477 1 98 208 LEU B CA 1
ATOM 4668 C C . LEU B 1 208 ? -0.765 2.559 5.566 1 98 208 LEU B C 1
ATOM 4670 O O . LEU B 1 208 ? -1.867 2.822 6.055 1 98 208 LEU B O 1
ATOM 4674 N N . TYR B 1 209 ? 0.286 3.285 5.855 1 98.5 209 TYR B N 1
ATOM 4675 C CA . TYR B 1 209 ? 0.335 4.164 7.02 1 98.5 209 TYR B CA 1
ATOM 4676 C C . TYR B 1 209 ? -0.704 5.273 6.91 1 98.5 209 TYR B C 1
ATOM 4678 O O . TYR B 1 209 ? -1.221 5.75 7.922 1 98.5 209 TYR B O 1
ATOM 4686 N N . PRO B 1 210 ? -1.132 5.727 5.699 1 98.62 210 PRO B N 1
ATOM 4687 C CA . PRO B 1 210 ? -2.189 6.738 5.672 1 98.62 210 PRO B CA 1
ATOM 4688 C C . PRO B 1 210 ? -3.496 6.246 6.289 1 98.62 210 PRO B C 1
ATOM 4690 O O . PRO B 1 210 ? -4.199 7.016 6.949 1 98.62 210 PRO B O 1
ATOM 4693 N N . ILE B 1 211 ? -3.76 4.977 6.074 1 98.75 211 ILE B N 1
ATOM 4694 C CA . ILE B 1 211 ? -4.969 4.395 6.645 1 98.75 211 ILE B CA 1
ATOM 4695 C C . ILE B 1 211 ? -4.82 4.281 8.164 1 98.75 211 ILE B C 1
ATOM 4697 O O . ILE B 1 211 ? -5.785 4.473 8.906 1 98.75 211 ILE B O 1
ATOM 4701 N N . THR B 1 212 ? -3.607 3.994 8.617 1 98.81 212 THR B N 1
ATOM 4702 C CA . THR B 1 212 ? -3.334 3.955 10.055 1 98.81 212 THR B CA 1
ATOM 4703 C C . THR B 1 212 ? -3.625 5.309 10.695 1 98.81 212 THR B C 1
ATOM 4705 O O . THR B 1 212 ? -4.34 5.383 11.703 1 98.81 212 THR B O 1
ATOM 4708 N N . TYR B 1 213 ? -3.131 6.395 10.07 1 98.88 213 TYR B N 1
ATOM 4709 C CA . TYR B 1 213 ? -3.387 7.734 10.594 1 98.88 213 TYR B CA 1
ATOM 4710 C C . TYR B 1 213 ? -4.875 8.062 10.547 1 98.88 213 TYR B C 1
ATOM 4712 O O . TYR B 1 213 ? -5.41 8.672 11.477 1 98.88 213 TYR B O 1
ATOM 4720 N N . TYR B 1 214 ? -5.535 7.688 9.438 1 98.69 214 TYR B N 1
ATOM 4721 C CA . TYR B 1 214 ? -6.961 7.938 9.258 1 98.69 214 TYR B CA 1
ATOM 4722 C C . TYR B 1 214 ? -7.766 7.336 10.406 1 98.69 214 TYR B C 1
ATOM 4724 O O . TYR B 1 214 ? -8.57 8.023 11.031 1 98.69 214 TYR B O 1
ATOM 4732 N N . PHE B 1 215 ? -7.441 6.09 10.758 1 98.75 215 PHE B N 1
ATOM 4733 C CA . PHE B 1 215 ? -8.211 5.414 11.797 1 98.75 215 PHE B CA 1
ATOM 4734 C C . PHE B 1 215 ? -7.75 5.848 13.188 1 98.75 215 PHE B C 1
ATOM 4736 O O . PHE B 1 215 ? -8.531 5.824 14.141 1 98.75 215 PHE B O 1
ATOM 4743 N N . LEU B 1 216 ? -6.504 6.254 13.328 1 98.62 216 LEU B N 1
ATOM 4744 C CA . LEU B 1 216 ? -6.082 6.863 14.586 1 98.62 216 LEU B CA 1
ATOM 4745 C C . LEU B 1 216 ? -6.902 8.117 14.883 1 98.62 216 LEU B C 1
ATOM 4747 O O . LEU B 1 216 ? -7.367 8.305 16.016 1 98.62 216 LEU B O 1
ATOM 4751 N N . GLY B 1 217 ? -7.07 8.938 13.805 1 98.62 217 GLY B N 1
ATOM 4752 C CA . GLY B 1 217 ? -7.93 10.102 13.953 1 98.62 217 GLY B CA 1
ATOM 4753 C C . GLY B 1 217 ? -9.352 9.75 14.344 1 98.62 217 GLY B C 1
ATOM 4754 O O . GLY B 1 217 ? -9.914 10.344 15.266 1 98.62 217 GLY B O 1
ATOM 4755 N N . GLY B 1 218 ? -9.891 8.734 13.664 1 98 218 GLY B N 1
ATOM 4756 C CA . GLY B 1 218 ? -11.227 8.266 14.016 1 98 218 GLY B CA 1
ATOM 4757 C C . GLY B 1 218 ? -11.328 7.777 15.453 1 98 218 GLY B C 1
ATOM 4758 O O . GLY B 1 218 ? -12.32 8.047 16.125 1 98 218 GLY B O 1
ATOM 4759 N N . TYR B 1 219 ? -10.312 7.129 15.898 1 98.12 219 TYR B N 1
ATOM 4760 C CA . TYR B 1 219 ? -10.305 6.582 17.25 1 98.12 219 TYR B CA 1
ATOM 4761 C C . TYR B 1 219 ? -10.258 7.699 18.281 1 98.12 219 TYR B C 1
ATOM 4763 O O . TYR B 1 219 ? -10.984 7.656 19.281 1 98.12 219 TYR B O 1
ATOM 4771 N N . LEU B 1 220 ? -9.414 8.68 18.062 1 98.06 220 LEU B N 1
ATOM 4772 C CA . LEU B 1 220 ? -9.312 9.805 18.984 1 98.06 220 LEU B CA 1
ATOM 4773 C C . LEU B 1 220 ? -10.656 10.516 19.125 1 98.06 220 LEU B C 1
ATOM 4775 O O . LEU B 1 220 ? -11.07 10.867 20.234 1 98.06 220 LEU B O 1
ATOM 4779 N N . ARG B 1 221 ? -11.344 10.648 18.031 1 97.31 221 ARG B N 1
ATOM 4780 C CA . ARG B 1 221 ? -12.633 11.336 18.047 1 97.31 221 ARG B CA 1
ATOM 4781 C C . ARG B 1 221 ? -13.672 10.531 18.812 1 97.31 221 ARG B C 1
ATOM 4783 O O . ARG B 1 221 ? -14.43 11.078 19.609 1 97.31 221 ARG B O 1
ATOM 4790 N N . ALA B 1 222 ? -13.625 9.273 18.625 1 96.62 222 ALA B N 1
ATOM 4791 C CA . ALA B 1 222 ? -14.695 8.406 19.125 1 96.62 222 ALA B CA 1
ATOM 4792 C C . ALA B 1 222 ? -14.461 8.039 20.594 1 96.62 222 ALA B C 1
ATOM 4794 O O . ALA B 1 222 ? -15.414 7.848 21.344 1 96.62 222 ALA B O 1
ATOM 4795 N N . HIS B 1 223 ? -13.188 7.992 21.047 1 96.5 223 HIS B N 1
ATOM 4796 C CA . HIS B 1 223 ? -12.969 7.301 22.312 1 96.5 223 HIS B CA 1
ATOM 4797 C C . HIS B 1 223 ? -12.117 8.141 23.266 1 96.5 223 HIS B C 1
ATOM 4799 O O . HIS B 1 223 ? -11.891 7.75 24.406 1 96.5 223 HIS B O 1
ATOM 4805 N N . VAL B 1 224 ? -11.664 9.234 22.812 1 97.12 224 VAL B N 1
ATOM 4806 C CA . VAL B 1 224 ? -10.805 10.039 23.672 1 97.12 224 VAL B CA 1
ATOM 4807 C C . VAL B 1 224 ? -11.469 11.391 23.938 1 97.12 224 VAL B C 1
ATOM 4809 O O . VAL B 1 224 ? -11.828 12.109 23.016 1 97.12 224 VAL B O 1
ATOM 4812 N N . ASP B 1 225 ? -11.734 11.711 25.188 1 97.5 225 ASP B N 1
ATOM 4813 C CA . ASP B 1 225 ? -12.156 13.055 25.578 1 97.5 225 ASP B CA 1
ATOM 4814 C C . ASP B 1 225 ? -10.961 14 25.703 1 97.5 225 ASP B C 1
ATOM 4816 O O . ASP B 1 225 ? -10.43 14.203 26.797 1 97.5 225 ASP B O 1
ATOM 4820 N N . ILE B 1 226 ? -10.625 14.602 24.656 1 97.5 226 ILE B N 1
ATOM 4821 C CA . ILE B 1 226 ? -9.375 15.344 24.5 1 97.5 226 ILE B CA 1
ATOM 4822 C C . ILE B 1 226 ? -9.367 16.547 25.438 1 97.5 226 ILE B C 1
ATOM 4824 O O . ILE B 1 226 ? -8.328 16.906 25.984 1 97.5 226 ILE B O 1
ATOM 4828 N N . LYS B 1 227 ? -10.516 17.141 25.703 1 95.56 227 LYS B N 1
ATOM 4829 C CA . LYS B 1 227 ? -10.602 18.328 26.547 1 95.56 227 LYS B CA 1
ATOM 4830 C C . LYS B 1 227 ? -10.336 18 28 1 95.56 227 LYS B C 1
ATOM 4832 O O . LYS B 1 227 ? -10.094 18.891 28.812 1 95.56 227 LYS B O 1
ATOM 4837 N N . ARG B 1 228 ? -10.328 16.75 28.344 1 97 228 ARG B N 1
ATOM 4838 C CA . ARG B 1 228 ? -10.078 16.344 29.719 1 97 228 ARG B CA 1
ATOM 4839 C C . ARG B 1 228 ? -8.594 16.078 29.953 1 97 228 ARG B C 1
ATOM 4841 O O . ARG B 1 228 ? -8.148 15.945 31.094 1 97 228 ARG B O 1
ATOM 4848 N N . LEU B 1 229 ? -7.879 16.047 28.906 1 97.62 229 LEU B N 1
ATOM 4849 C CA . LEU B 1 229 ? -6.445 15.797 29.031 1 97.62 229 LEU B CA 1
ATOM 4850 C C . LEU B 1 229 ? -5.715 17.047 29.516 1 97.62 229 LEU B C 1
ATOM 4852 O O . LEU B 1 229 ? -6.125 18.172 29.188 1 97.62 229 LEU B O 1
ATOM 4856 N N . ARG B 1 230 ? -4.645 16.828 30.234 1 97.88 230 ARG B N 1
ATOM 4857 C CA . ARG B 1 230 ? -3.854 17.938 30.75 1 97.88 230 ARG B CA 1
ATOM 4858 C C . ARG B 1 230 ? -2.896 18.469 29.703 1 97.88 230 ARG B C 1
ATOM 4860 O O . ARG B 1 230 ? -1.939 17.797 29.312 1 97.88 230 ARG B O 1
ATOM 4867 N N . THR B 1 231 ? -3.125 19.688 29.328 1 97.62 231 THR B N 1
ATOM 4868 C CA . THR B 1 231 ? -2.361 20.312 28.25 1 97.62 231 THR B CA 1
ATOM 4869 C C . THR B 1 231 ? -0.875 20.359 28.594 1 97.62 231 THR B C 1
ATOM 4871 O O . THR B 1 231 ? -0.029 20.062 27.75 1 97.62 231 THR B O 1
ATOM 4874 N N . GLY B 1 232 ? -0.533 20.719 29.859 1 97.88 232 GLY B N 1
ATOM 4875 C CA . GLY B 1 232 ? 0.856 20.797 30.281 1 97.88 232 GLY B CA 1
ATOM 4876 C C . GLY B 1 232 ? 1.582 19.469 30.188 1 97.88 232 GLY B C 1
ATOM 4877 O O . GLY B 1 232 ? 2.746 19.422 29.781 1 97.88 232 GLY B O 1
ATOM 4878 N N . ARG B 1 233 ? 0.909 18.438 30.578 1 98.19 233 ARG B N 1
ATOM 4879 C CA . ARG B 1 233 ? 1.499 17.109 30.484 1 98.19 233 ARG B CA 1
ATOM 4880 C C . ARG B 1 233 ? 1.747 16.719 29.031 1 98.19 233 ARG B C 1
ATOM 4882 O O . ARG B 1 233 ? 2.771 16.109 28.719 1 98.19 233 ARG B O 1
ATOM 4889 N N . LEU B 1 234 ? 0.771 17.016 28.172 1 98.62 234 LEU B N 1
ATOM 4890 C CA . LEU B 1 234 ? 0.929 16.734 26.75 1 98.62 234 LEU B CA 1
ATOM 4891 C C . LEU B 1 234 ? 2.119 17.484 26.172 1 98.62 234 LEU B C 1
ATOM 4893 O O . LEU B 1 234 ? 2.881 16.938 25.375 1 98.62 234 LEU B O 1
ATOM 4897 N N . ALA B 1 235 ? 2.268 18.719 26.594 1 98.38 235 ALA B N 1
ATOM 4898 C CA . ALA B 1 235 ? 3.396 19.516 26.125 1 98.38 235 ALA B CA 1
ATOM 4899 C C . ALA B 1 235 ? 4.723 18.906 26.578 1 98.38 235 ALA B C 1
ATOM 4901 O O . ALA B 1 235 ? 5.668 18.828 25.781 1 98.38 235 ALA B O 1
ATOM 4902 N N . ALA B 1 236 ? 4.773 18.531 27.812 1 98.69 236 ALA B N 1
ATOM 4903 C CA . ALA B 1 236 ? 5.98 17.906 28.359 1 98.69 236 ALA B CA 1
ATOM 4904 C C . ALA B 1 236 ? 6.297 16.609 27.641 1 98.69 236 ALA B C 1
ATOM 4906 O O . ALA B 1 236 ? 7.457 16.328 27.312 1 98.69 236 ALA B O 1
ATOM 4907 N N . LEU B 1 237 ? 5.238 15.805 27.391 1 98.69 237 LEU B N 1
ATOM 4908 C CA . LEU B 1 237 ? 5.426 14.539 26.688 1 98.69 237 LEU B CA 1
ATOM 4909 C C . LEU B 1 237 ? 5.902 14.773 25.266 1 98.69 237 LEU B C 1
ATOM 4911 O O . LEU B 1 237 ? 6.734 14.016 24.75 1 98.69 237 LEU B O 1
ATOM 4915 N N . LEU B 1 238 ? 5.297 15.758 24.625 1 98.75 238 LEU B N 1
ATOM 4916 C CA . LEU B 1 238 ? 5.727 16.094 23.266 1 98.75 238 LEU B CA 1
ATOM 4917 C C . LEU B 1 238 ? 7.188 16.516 23.25 1 98.75 238 LEU B C 1
ATOM 4919 O O . LEU B 1 238 ? 7.961 16.078 22.406 1 98.75 238 LEU B O 1
ATOM 4923 N N . LEU B 1 239 ? 7.559 17.406 24.172 1 98.62 239 LEU B N 1
ATOM 4924 C CA . LEU B 1 239 ? 8.945 17.859 24.266 1 98.62 239 LEU B CA 1
ATOM 4925 C C . LEU B 1 239 ? 9.891 16.672 24.484 1 98.62 239 LEU B C 1
ATOM 4927 O O . LEU B 1 239 ? 10.938 16.578 23.859 1 98.62 239 LEU B O 1
ATOM 4931 N N . LEU B 1 240 ? 9.531 15.828 25.391 1 98.75 240 LEU B N 1
ATOM 4932 C CA . LEU B 1 240 ? 10.336 14.648 25.672 1 98.75 240 LEU B CA 1
ATOM 4933 C C . LEU B 1 240 ? 10.453 13.758 24.438 1 98.75 240 LEU B C 1
ATOM 4935 O O . LEU B 1 240 ? 11.539 13.258 24.125 1 98.75 240 LEU B O 1
ATOM 4939 N N . ALA B 1 241 ? 9.312 13.555 23.766 1 98.81 241 ALA B N 1
ATOM 4940 C CA . ALA B 1 241 ? 9.312 12.711 22.578 1 98.81 241 ALA B CA 1
ATOM 4941 C C . ALA B 1 241 ? 10.227 13.289 21.5 1 98.81 241 ALA B C 1
ATOM 4943 O O . ALA B 1 241 ? 11.047 12.57 20.922 1 98.81 241 ALA B O 1
ATOM 4944 N N . VAL B 1 242 ? 10.117 14.547 21.234 1 98.75 242 VAL B N 1
ATOM 4945 C CA . VAL B 1 242 ? 10.898 15.203 20.203 1 98.75 242 VAL B CA 1
ATOM 4946 C C . VAL B 1 242 ? 12.383 15.133 20.547 1 98.75 242 VAL B C 1
ATOM 4948 O O . VAL B 1 242 ? 13.227 14.883 19.688 1 98.75 242 VAL B O 1
ATOM 4951 N N . LEU B 1 243 ? 12.703 15.359 21.812 1 98.56 243 LEU B N 1
ATOM 4952 C CA . LEU B 1 243 ? 14.102 15.305 22.234 1 98.56 243 LEU B CA 1
ATOM 4953 C C . LEU B 1 243 ? 14.641 13.883 22.156 1 98.56 243 LEU B C 1
ATOM 4955 O O . LEU B 1 243 ? 15.773 13.664 21.719 1 98.56 243 LEU B O 1
ATOM 4959 N N . CYS B 1 244 ? 13.797 12.906 22.547 1 98.62 244 CYS B N 1
ATOM 4960 C CA . CYS B 1 244 ? 14.227 11.516 22.5 1 98.62 244 CYS B CA 1
ATOM 4961 C C . CYS B 1 244 ? 14.406 11.047 21.062 1 98.62 244 CYS B C 1
ATOM 4963 O O . CYS B 1 244 ? 15.453 10.5 20.719 1 98.62 244 CYS B O 1
ATOM 4965 N N . PHE B 1 245 ? 13.414 11.266 20.234 1 98.69 245 PHE B N 1
ATOM 4966 C CA . PHE B 1 245 ? 13.484 10.844 18.844 1 98.69 245 PHE B CA 1
ATOM 4967 C C . PHE B 1 245 ? 14.523 11.656 18.078 1 98.69 245 PHE B C 1
ATOM 4969 O O . PHE B 1 245 ? 15.227 11.125 17.219 1 98.69 245 PHE B O 1
ATOM 4976 N N . GLY B 1 246 ? 14.586 13 18.375 1 98.5 246 GLY B N 1
ATOM 4977 C CA . GLY B 1 246 ? 15.617 13.828 17.766 1 98.5 246 GLY B CA 1
ATOM 4978 C C . GLY B 1 246 ? 17.016 13.406 18.156 1 98.5 246 GLY B C 1
ATOM 4979 O O . GLY B 1 246 ? 17.922 13.344 17.312 1 98.5 246 GLY B O 1
ATOM 4980 N N . GLY B 1 247 ? 17.219 13.133 19.469 1 98.12 247 GLY B N 1
ATOM 4981 C CA . GLY B 1 247 ? 18.5 12.617 19.938 1 98.12 247 GLY B CA 1
ATOM 4982 C C . GLY B 1 247 ? 18.875 11.305 19.281 1 98.12 247 GLY B C 1
ATOM 4983 O O . GLY B 1 247 ? 20.047 11.086 18.938 1 98.12 247 GLY B O 1
ATOM 4984 N N . TYR B 1 248 ? 17.859 10.461 19.172 1 97.31 248 TYR B N 1
ATOM 4985 C CA . TYR B 1 248 ? 18.094 9.195 18.484 1 97.31 248 TYR B CA 1
ATOM 4986 C C . TYR B 1 248 ? 18.578 9.43 17.047 1 97.31 248 TYR B C 1
ATOM 4988 O O . TYR B 1 248 ? 19.5 8.758 16.578 1 97.31 248 TYR B O 1
ATOM 4996 N N . ASN B 1 249 ? 17.938 10.32 16.328 1 97.75 249 ASN B N 1
ATOM 4997 C CA . ASN B 1 249 ? 18.328 10.625 14.953 1 97.75 249 ASN B CA 1
ATOM 4998 C C . ASN B 1 249 ? 19.734 11.211 14.875 1 97.75 249 ASN B C 1
ATOM 5000 O O . ASN B 1 249 ? 20.469 10.938 13.93 1 97.75 249 ASN B O 1
ATOM 5004 N N . VAL B 1 250 ? 20.078 12.023 15.859 1 97.56 250 VAL B N 1
ATOM 5005 C CA . VAL B 1 250 ? 21.438 12.57 15.914 1 97.56 250 VAL B CA 1
ATOM 5006 C C . VAL B 1 250 ? 22.438 11.445 16.141 1 97.56 250 VAL B C 1
ATOM 5008 O O . VAL B 1 250 ? 23.453 11.352 15.43 1 97.56 250 VAL B O 1
ATOM 5011 N N . TRP B 1 251 ? 22.094 10.609 17.078 1 96 251 TRP B N 1
ATOM 5012 C CA . TRP B 1 251 ? 22.969 9.484 17.406 1 96 251 TRP B CA 1
ATOM 5013 C C . TRP B 1 251 ? 23.125 8.555 16.203 1 96 251 TRP B C 1
ATOM 5015 O O . TRP B 1 251 ? 24.25 8.156 15.867 1 96 251 TRP B O 1
ATOM 5025 N N . ARG B 1 252 ? 22.109 8.281 15.523 1 94.44 252 ARG B N 1
ATOM 5026 C CA . ARG B 1 252 ? 22.109 7.305 14.438 1 94.44 252 ARG B CA 1
ATOM 5027 C C . ARG B 1 252 ? 22.875 7.824 13.227 1 94.44 252 ARG B C 1
ATOM 5029 O O . ARG B 1 252 ? 23.328 7.039 12.391 1 94.44 252 ARG B O 1
ATOM 5036 N N . ASN B 1 253 ? 22.969 9.109 13.125 1 95.88 253 ASN B N 1
ATOM 5037 C CA . ASN B 1 253 ? 23.594 9.703 11.953 1 95.88 253 ASN B CA 1
ATOM 5038 C C . ASN B 1 253 ? 24.875 10.461 12.32 1 95.88 253 ASN B C 1
ATOM 5040 O O . ASN B 1 253 ? 25.234 11.438 11.664 1 95.88 253 ASN B O 1
ATOM 5044 N N . GLN B 1 254 ? 25.531 10.062 13.359 1 94.19 254 GLN B N 1
ATOM 5045 C CA . GLN B 1 254 ? 26.719 10.773 13.836 1 94.19 254 GLN B CA 1
ATOM 5046 C C . GLN B 1 254 ? 27.859 10.688 12.812 1 94.19 254 GLN B C 1
ATOM 5048 O O . GLN B 1 254 ? 28.266 9.594 12.43 1 94.19 254 GLN B O 1
ATOM 5053 N N . GLY B 1 255 ? 28.25 11.852 12.398 1 95 255 GLY B N 1
ATOM 5054 C CA . GLY B 1 255 ? 29.438 11.914 11.562 1 95 255 GLY B CA 1
ATOM 5055 C C . GLY B 1 255 ? 29.156 11.633 10.102 1 95 255 GLY B C 1
ATOM 5056 O O . GLY B 1 255 ? 30.078 11.586 9.281 1 95 255 GLY B O 1
ATOM 5057 N N . ILE B 1 256 ? 27.891 11.352 9.781 1 94.94 256 ILE B N 1
ATOM 5058 C CA . ILE B 1 256 ? 27.516 11.117 8.391 1 94.94 256 ILE B CA 1
ATOM 5059 C C . ILE B 1 256 ? 26.312 11.992 8.023 1 94.94 256 ILE B C 1
ATOM 5061 O O . ILE B 1 256 ? 25.656 12.547 8.906 1 94.94 256 ILE B O 1
ATOM 5065 N N . PRO B 1 257 ? 26.062 12.195 6.727 1 95.81 257 PRO B N 1
ATOM 5066 C CA . PRO B 1 257 ? 24.844 12.883 6.332 1 95.81 257 PRO B CA 1
ATOM 5067 C C . PRO B 1 257 ? 23.578 12.164 6.816 1 95.81 257 PRO B C 1
ATOM 5069 O O . PRO B 1 257 ? 23.578 10.938 6.941 1 95.81 257 PRO B O 1
ATOM 5072 N N . PHE B 1 258 ? 22.625 12.898 7.082 1 96.69 258 PHE B N 1
ATOM 5073 C CA . PHE B 1 258 ? 21.391 12.359 7.637 1 96.69 258 PHE B CA 1
ATOM 5074 C C . PHE B 1 258 ? 20.766 11.336 6.695 1 96.69 258 PHE B C 1
ATOM 5076 O O . PHE B 1 258 ? 20.516 11.625 5.527 1 96.69 258 PHE B O 1
ATOM 5083 N N . VAL B 1 259 ? 20.547 10.156 7.207 1 94.75 259 VAL B N 1
ATOM 5084 C CA . VAL B 1 259 ? 19.891 9.102 6.453 1 94.75 259 VAL B CA 1
ATOM 5085 C C . VAL B 1 259 ? 18.391 9.094 6.762 1 94.75 259 VAL B C 1
ATOM 5087 O O . VAL B 1 259 ? 17.984 8.906 7.914 1 94.75 259 VAL B O 1
ATOM 5090 N N . TRP B 1 260 ? 17.578 9.352 5.754 1 95.25 260 TRP B N 1
ATOM 5091 C CA . TRP B 1 260 ? 16.125 9.281 5.867 1 95.25 260 TRP B CA 1
ATOM 5092 C C . TRP B 1 260 ? 15.641 7.84 5.727 1 95.25 260 TRP B C 1
ATOM 5094 O O . TRP B 1 260 ? 15.312 7.391 4.625 1 95.25 260 TRP B O 1
ATOM 5104 N N . GLY B 1 261 ? 15.594 7.117 6.863 1 94.12 261 GLY B N 1
ATOM 5105 C CA . GLY B 1 261 ? 15.203 5.719 6.859 1 94.12 261 GLY B CA 1
ATOM 5106 C C . GLY B 1 261 ? 13.805 5.488 7.402 1 94.12 261 GLY B C 1
ATOM 5107 O O . GLY B 1 261 ? 13.094 6.441 7.727 1 94.12 261 GLY B O 1
ATOM 5108 N N . SER B 1 262 ? 13.398 4.293 7.465 1 94.12 262 SER B N 1
ATOM 5109 C CA . SER B 1 262 ? 12.047 3.916 7.883 1 94.12 262 SER B CA 1
ATOM 5110 C C . SER B 1 262 ? 11.781 4.324 9.328 1 94.12 262 SER B C 1
ATOM 5112 O O . SER B 1 262 ? 10.633 4.492 9.727 1 94.12 262 SER B O 1
ATOM 5114 N N . TRP B 1 263 ? 12.797 4.535 10.156 1 95.12 263 TRP B N 1
ATOM 5115 C CA . TRP B 1 263 ? 12.648 4.871 11.57 1 95.12 263 TRP B CA 1
ATOM 5116 C C . TRP B 1 263 ? 12.203 6.32 11.742 1 95.12 263 TRP B C 1
ATOM 5118 O O . TRP B 1 263 ? 11.773 6.719 12.828 1 95.12 263 TRP B O 1
ATOM 5128 N N . CYS B 1 264 ? 12.281 7.082 10.648 1 97.06 264 CYS B N 1
ATOM 5129 C CA . CYS B 1 264 ? 11.906 8.484 10.75 1 97.06 264 CYS B CA 1
ATOM 5130 C C . CYS B 1 264 ? 11.086 8.922 9.539 1 97.06 264 CYS B C 1
ATOM 5132 O O . CYS B 1 264 ? 10.992 10.117 9.242 1 97.06 264 CYS B O 1
ATOM 5134 N N . ASP B 1 265 ? 10.531 7.949 8.805 1 96.5 265 ASP B N 1
ATOM 5135 C CA . ASP B 1 265 ? 9.664 8.242 7.672 1 96.5 265 ASP B CA 1
ATOM 5136 C C . ASP B 1 265 ? 8.242 8.547 8.133 1 96.5 265 ASP B C 1
ATOM 5138 O O . ASP B 1 265 ? 7.973 8.594 9.336 1 96.5 265 ASP B O 1
ATOM 5142 N N . TRP B 1 266 ? 7.363 8.758 7.223 1 97.12 266 TRP B N 1
ATOM 5143 C CA . TRP B 1 266 ? 6.023 9.242 7.527 1 97.12 266 TRP B CA 1
ATOM 5144 C C . TRP B 1 266 ? 5.273 8.266 8.422 1 97.12 266 TRP B C 1
ATOM 5146 O O . TRP B 1 266 ? 4.539 8.68 9.328 1 97.12 266 TRP B O 1
ATOM 5156 N N . GLY B 1 267 ? 5.48 6.984 8.234 1 97.44 267 GLY B N 1
ATOM 5157 C CA . GLY B 1 267 ? 4.746 5.98 8.984 1 97.44 267 GLY B CA 1
ATOM 5158 C C . GLY B 1 267 ? 5.504 5.469 10.195 1 97.44 267 GLY B C 1
ATOM 5159 O O . GLY B 1 267 ? 5.105 4.48 10.812 1 97.44 267 GLY B O 1
ATOM 5160 N N . SER B 1 268 ? 6.566 6.102 10.609 1 98.19 268 SER B N 1
ATOM 5161 C CA . SER B 1 268 ? 7.438 5.641 11.688 1 98.19 268 SER B CA 1
ATOM 5162 C C . SER B 1 268 ? 6.781 5.848 13.047 1 98.19 268 SER B C 1
ATOM 5164 O O . SER B 1 268 ? 5.828 6.617 13.18 1 98.19 268 SER B O 1
ATOM 5166 N N . LEU B 1 269 ? 7.328 5.109 14.023 1 98.31 269 LEU B N 1
ATOM 5167 C CA . LEU B 1 269 ? 6.871 5.297 15.398 1 98.31 269 LEU B CA 1
ATOM 5168 C C . LEU B 1 269 ? 7.027 6.75 15.836 1 98.31 269 LEU B C 1
ATOM 5170 O O . LEU B 1 269 ? 6.133 7.316 16.469 1 98.31 269 LEU B O 1
ATOM 5174 N N . GLN B 1 270 ? 8.156 7.348 15.445 1 98.12 270 GLN B N 1
ATOM 5175 C CA . GLN B 1 270 ? 8.469 8.734 15.773 1 98.12 270 GLN B CA 1
ATOM 5176 C C . GLN B 1 270 ? 7.363 9.672 15.297 1 98.12 270 GLN B C 1
ATOM 5178 O O . GLN B 1 270 ? 6.828 10.461 16.078 1 98.12 270 GLN B O 1
ATOM 5183 N N . ASN B 1 271 ? 7.004 9.555 14.062 1 98.62 271 ASN B N 1
ATOM 5184 C CA . ASN B 1 271 ? 6.035 10.477 13.477 1 98.62 271 ASN B CA 1
ATOM 5185 C C . ASN B 1 271 ? 4.621 10.188 13.969 1 98.62 271 ASN B C 1
ATOM 5187 O O . ASN B 1 271 ? 3.818 11.109 14.133 1 98.62 271 ASN B O 1
ATOM 5191 N N . VAL B 1 272 ? 4.336 8.938 14.25 1 98.81 272 VAL B N 1
ATOM 5192 C CA . VAL B 1 272 ? 3.025 8.594 14.789 1 98.81 272 VAL B CA 1
ATOM 5193 C C . VAL B 1 272 ? 2.865 9.188 16.188 1 98.81 272 VAL B C 1
ATOM 5195 O O . VAL B 1 272 ? 1.872 9.867 16.469 1 98.81 272 VAL B O 1
ATOM 5198 N N . VAL B 1 273 ? 3.857 9.023 17.031 1 98.75 273 VAL B N 1
ATOM 5199 C CA . VAL B 1 273 ? 3.803 9.5 18.406 1 98.75 273 VAL B CA 1
ATOM 5200 C C . VAL B 1 273 ? 3.754 11.031 18.422 1 98.75 273 VAL B C 1
ATOM 5202 O O . VAL B 1 273 ? 2.879 11.617 19.062 1 98.75 273 VAL B O 1
ATOM 5205 N N . ASP B 1 274 ? 4.633 11.672 17.719 1 98.81 274 ASP B N 1
ATOM 5206 C CA . ASP B 1 274 ? 4.684 13.133 17.688 1 98.81 274 ASP B CA 1
ATOM 5207 C C . ASP B 1 274 ? 3.387 13.711 17.125 1 98.81 274 ASP B C 1
ATOM 5209 O O . ASP B 1 274 ? 2.877 14.711 17.656 1 98.81 274 ASP B O 1
ATOM 5213 N N . THR B 1 275 ? 2.891 13.086 16.062 1 98.88 275 THR B N 1
ATOM 5214 C CA . THR B 1 275 ? 1.674 13.578 15.43 1 98.88 275 THR B CA 1
ATOM 5215 C C . THR B 1 275 ? 0.491 13.5 16.391 1 98.88 275 THR B C 1
ATOM 5217 O O . THR B 1 275 ? -0.265 14.461 16.531 1 98.88 275 THR B O 1
ATOM 5220 N N . VAL B 1 276 ? 0.343 12.383 17.062 1 98.88 276 VAL B N 1
ATOM 5221 C CA . VAL B 1 276 ? -0.752 12.195 18.016 1 98.88 276 VAL B CA 1
ATOM 5222 C C . VAL B 1 276 ? -0.618 13.203 19.156 1 98.88 276 VAL B C 1
ATOM 5224 O O . VAL B 1 276 ? -1.6 13.836 19.562 1 98.88 276 VAL B O 1
ATOM 5227 N N . LEU B 1 277 ? 0.609 13.406 19.625 1 98.88 277 LEU B N 1
ATOM 5228 C CA . LEU B 1 277 ? 0.828 14.312 20.75 1 98.88 277 LEU B CA 1
ATOM 5229 C C . LEU B 1 277 ? 0.561 15.758 20.344 1 98.88 277 LEU B C 1
ATOM 5231 O O . LEU B 1 277 ? -0.052 16.516 21.094 1 98.88 277 LEU B O 1
ATOM 5235 N N . VAL B 1 278 ? 0.992 16.141 19.172 1 98.81 278 VAL B N 1
ATOM 5236 C CA . VAL B 1 278 ? 0.73 17.5 18.688 1 98.81 278 VAL B CA 1
ATOM 5237 C C . VAL B 1 278 ? -0.773 17.703 18.531 1 98.81 278 VAL B C 1
ATOM 5239 O O . VAL B 1 278 ? -1.307 18.75 18.938 1 98.81 278 VAL B O 1
ATOM 5242 N N . PHE B 1 279 ? -1.46 16.75 17.984 1 98.81 279 PHE B N 1
ATOM 5243 C CA . PHE B 1 279 ? -2.902 16.844 17.781 1 98.81 279 PHE B CA 1
ATOM 5244 C C . PHE B 1 279 ? -3.623 17 19.125 1 98.81 279 PHE B C 1
ATOM 5246 O O . PHE B 1 279 ? -4.473 17.875 19.266 1 98.81 279 PHE B O 1
ATOM 5253 N N . LEU B 1 280 ? -3.229 16.109 20.047 1 98.75 280 LEU B N 1
ATOM 5254 C CA . LEU B 1 280 ? -3.859 16.156 21.359 1 98.75 280 LEU B CA 1
ATOM 5255 C C . LEU B 1 280 ? -3.545 17.469 22.078 1 98.75 280 LEU B C 1
ATOM 5257 O O . LEU B 1 280 ? -4.414 18.047 22.719 1 98.75 280 LEU B O 1
ATOM 5261 N N . LEU B 1 281 ? -2.332 17.938 21.938 1 98.5 281 LEU B N 1
ATOM 5262 C CA . LEU B 1 281 ? -1.918 19.172 22.594 1 98.5 281 LEU B CA 1
ATOM 5263 C C . LEU B 1 281 ? -2.74 20.344 22.094 1 98.5 281 LEU B C 1
ATOM 5265 O O . LEU B 1 281 ? -3.342 21.078 22.891 1 98.5 281 LEU B O 1
ATOM 5269 N N . LEU B 1 282 ? -2.871 20.516 20.797 1 97.75 282 LEU B N 1
ATOM 5270 C CA . LEU B 1 282 ? -3.582 21.641 20.203 1 97.75 282 LEU B CA 1
ATOM 5271 C C . LEU B 1 282 ? -5.07 21.578 20.531 1 97.75 282 LEU B C 1
ATOM 5273 O O . LEU B 1 282 ? -5.711 22.625 20.719 1 97.75 282 LEU B O 1
ATOM 5277 N N . ASN B 1 283 ? -5.59 20.422 20.625 1 97.5 283 ASN B N 1
ATOM 5278 C CA . ASN B 1 283 ? -7.035 20.281 20.766 1 97.5 283 ASN B CA 1
ATOM 5279 C C . ASN B 1 283 ? -7.445 20.094 22.219 1 97.5 283 ASN B C 1
ATOM 5281 O O . ASN B 1 283 ? -8.633 20.094 22.547 1 97.5 283 ASN B O 1
ATOM 5285 N N . SER B 1 284 ? -6.434 19.906 23.094 1 97.25 284 SER B N 1
ATOM 5286 C CA . SER B 1 284 ? -6.727 19.828 24.516 1 97.25 284 SER B CA 1
ATOM 5287 C C . SER B 1 284 ? -6.852 21.219 25.125 1 97.25 284 SER B C 1
ATOM 5289 O O . SER B 1 284 ? -7.383 21.375 26.234 1 97.25 284 SER B O 1
ATOM 5291 N N . ILE B 1 285 ? -6.348 22.219 24.469 1 95.69 285 ILE B N 1
ATOM 5292 C CA . ILE B 1 285 ? -6.406 23.594 24.953 1 95.69 285 ILE B CA 1
ATOM 5293 C C . ILE B 1 285 ? -7.852 24.078 24.938 1 95.69 285 ILE B C 1
ATOM 5295 O O . ILE B 1 285 ? -8.586 23.875 23.969 1 95.69 285 ILE B O 1
ATOM 5299 N N . ARG B 1 286 ? -8.266 24.703 26.016 1 91.44 286 ARG B N 1
ATOM 5300 C CA . ARG B 1 286 ? -9.594 25.297 26.094 1 91.44 286 ARG B CA 1
ATOM 5301 C C . ARG B 1 286 ? -9.578 26.734 25.578 1 91.44 286 ARG B C 1
ATOM 5303 O O . ARG B 1 286 ? -9.438 27.688 26.359 1 91.44 286 ARG B O 1
ATOM 5310 N N . TYR B 1 287 ? -9.742 26.781 24.328 1 88.44 287 TYR B N 1
ATOM 5311 C CA . TYR B 1 287 ? -9.719 28.094 23.703 1 88.44 287 TYR B CA 1
ATOM 5312 C C . TYR B 1 287 ? -10.922 28.922 24.125 1 88.44 287 TYR B C 1
ATOM 5314 O O . TYR B 1 287 ? -12.047 28.422 24.141 1 88.44 287 TYR B O 1
ATOM 5322 N N . SER B 1 288 ? -10.648 30.125 24.562 1 85.38 288 SER B N 1
ATOM 5323 C CA . SER B 1 288 ? -11.766 31.047 24.75 1 85.38 288 SER B CA 1
ATOM 5324 C C . SER B 1 288 ? -12.43 31.391 23.422 1 85.38 288 SER B C 1
ATOM 5326 O O . SER B 1 288 ? -11.805 31.266 22.359 1 85.38 288 SER B O 1
ATOM 5328 N N . THR B 1 289 ? -13.672 31.672 23.406 1 83.62 289 THR B N 1
ATOM 5329 C CA . THR B 1 289 ? -14.344 32.094 22.188 1 83.62 289 THR B CA 1
ATOM 5330 C C . THR B 1 289 ? -13.648 33.281 21.562 1 83.62 289 THR B C 1
ATOM 5332 O O . THR B 1 289 ? -13.648 34.375 22.141 1 83.62 289 THR B O 1
ATOM 5335 N N . PRO B 1 290 ? -13.016 33 20.578 1 83.31 290 PRO B N 1
ATOM 5336 C CA . PRO B 1 290 ? -12.312 34.125 19.969 1 83.31 290 PRO B CA 1
ATOM 5337 C C . PRO B 1 290 ? -13.273 35.156 19.312 1 83.31 290 PRO B C 1
ATOM 5339 O O . PRO B 1 290 ? -14.414 34.781 19 1 83.31 290 PRO B O 1
ATOM 5342 N N . PRO B 1 291 ? -12.703 36.344 19.234 1 86.94 291 PRO B N 1
ATOM 5343 C CA . PRO B 1 291 ? -13.492 37.281 18.438 1 86.94 291 PRO B CA 1
ATOM 5344 C C . PRO B 1 291 ? -13.797 36.75 17.031 1 86.94 291 PRO B C 1
ATOM 5346 O O . PRO B 1 291 ? -13.016 35.969 16.484 1 86.94 291 PRO B O 1
ATOM 5349 N N . THR B 1 292 ? -14.875 37.062 16.547 1 87.12 292 THR B N 1
ATOM 5350 C CA . THR B 1 292 ? -15.367 36.594 15.266 1 87.12 292 THR B CA 1
ATOM 5351 C C . THR B 1 292 ? -14.336 36.812 14.164 1 87.12 292 THR B C 1
ATOM 5353 O O . THR B 1 292 ? -14.148 35.969 13.289 1 87.12 292 THR B O 1
ATOM 5356 N N . SER B 1 293 ? -13.648 37.906 14.305 1 89.94 293 SER B N 1
ATOM 5357 C CA . SER B 1 293 ? -12.656 38.25 13.297 1 89.94 293 SER B CA 1
ATOM 5358 C C . SER B 1 293 ? -11.5 37.25 13.297 1 89.94 293 SER B C 1
ATOM 5360 O O . SER B 1 293 ? -11.023 36.844 12.234 1 89.94 293 SER B O 1
ATOM 5362 N N . ILE B 1 294 ? -11.117 36.875 14.422 1 87.88 294 ILE B N 1
ATOM 5363 C CA . ILE B 1 294 ? -10.016 35.938 14.562 1 87.88 294 ILE B CA 1
ATOM 5364 C C . ILE B 1 294 ? -10.461 34.531 14.078 1 87.88 294 ILE B C 1
ATOM 5366 O O . ILE B 1 294 ? -9.703 33.844 13.398 1 87.88 294 ILE B O 1
ATOM 5370 N N . ALA B 1 295 ? -11.594 34.188 14.422 1 89.19 295 ALA B N 1
ATOM 5371 C CA . ALA B 1 295 ? -12.148 32.906 13.992 1 89.19 295 ALA B CA 1
ATOM 5372 C C . ALA B 1 295 ? -12.258 32.844 12.477 1 89.19 295 ALA B C 1
ATOM 5374 O O . ALA B 1 295 ? -11.93 31.828 11.867 1 89.19 295 ALA B O 1
ATOM 5375 N N . ARG B 1 296 ? -12.695 33.938 11.914 1 90.19 296 ARG B N 1
ATOM 5376 C CA . ARG B 1 296 ? -12.82 33.969 10.469 1 90.19 296 ARG B CA 1
ATOM 5377 C C . ARG B 1 296 ? -11.453 33.938 9.789 1 90.19 296 ARG B C 1
ATOM 5379 O O . ARG B 1 296 ? -11.281 33.281 8.766 1 90.19 296 ARG B O 1
ATOM 5386 N N . PHE B 1 297 ? -10.578 34.625 10.406 1 92.5 297 PHE B N 1
ATOM 5387 C CA . PHE B 1 297 ? -9.227 34.688 9.859 1 92.5 297 PHE B CA 1
ATOM 5388 C C . PHE B 1 297 ? -8.57 33.312 9.922 1 92.5 297 PHE B C 1
ATOM 5390 O O . PHE B 1 297 ? -8 32.844 8.93 1 92.5 297 PHE B O 1
ATOM 5397 N N . THR B 1 298 ? -8.656 32.656 11.062 1 91.88 298 THR B N 1
ATOM 5398 C CA . THR B 1 298 ? -8.078 31.328 11.227 1 91.88 298 THR B CA 1
ATOM 5399 C C . THR B 1 298 ? -8.773 30.328 10.312 1 91.88 298 THR B C 1
ATOM 5401 O O . THR B 1 298 ? -8.125 29.453 9.75 1 91.88 298 THR B O 1
ATOM 5404 N N . GLY B 1 299 ? -10.055 30.516 10.211 1 93.25 299 GLY B N 1
ATOM 5405 C CA . GLY B 1 299 ? -10.797 29.656 9.297 1 93.25 299 GLY B CA 1
ATOM 5406 C C . GLY B 1 299 ? -10.375 29.828 7.852 1 93.25 299 GLY B C 1
ATOM 5407 O O . GLY B 1 299 ? -10.242 28.844 7.117 1 93.25 299 GLY B O 1
ATOM 5408 N N . TYR B 1 300 ? -10.164 31.031 7.52 1 93.5 300 TYR B N 1
ATOM 5409 C CA . TYR B 1 300 ? -9.727 31.328 6.156 1 93.5 300 TYR B CA 1
ATOM 5410 C C . TYR B 1 300 ? -8.336 30.781 5.898 1 93.5 300 TYR B C 1
ATOM 5412 O O . TYR B 1 300 ? -8.078 30.172 4.852 1 93.5 300 TYR B O 1
ATOM 5420 N N . LEU B 1 301 ? -7.473 30.922 6.828 1 94.94 301 LEU B N 1
ATOM 5421 C CA . LEU B 1 301 ? -6.121 30.391 6.695 1 94.94 301 LEU B CA 1
ATOM 5422 C C . LEU B 1 301 ? -6.152 28.875 6.559 1 94.94 301 LEU B C 1
ATOM 5424 O O . LEU B 1 301 ? -5.391 28.297 5.777 1 94.94 301 LEU B O 1
ATOM 5428 N N . SER B 1 302 ? -7.004 28.328 7.359 1 94.56 302 SER B N 1
ATOM 5429 C CA . SER B 1 302 ? -7.156 26.875 7.32 1 94.56 302 SER B CA 1
ATOM 5430 C C . SER B 1 302 ? -7.586 26.406 5.938 1 94.56 302 SER B C 1
ATOM 5432 O O . SER B 1 302 ? -7.113 25.375 5.453 1 94.56 302 SER B O 1
ATOM 5434 N N . LYS B 1 303 ? -8.383 27.188 5.301 1 93.94 303 LYS B N 1
ATOM 5435 C CA . LYS B 1 303 ? -8.898 26.844 3.98 1 93.94 303 LYS B CA 1
ATOM 5436 C C . LYS B 1 303 ? -7.809 26.953 2.918 1 93.94 303 LYS B C 1
ATOM 5438 O O . LYS B 1 303 ? -7.871 26.281 1.885 1 93.94 303 LYS B O 1
ATOM 5443 N N . LEU B 1 304 ? -6.785 27.688 3.195 1 96.94 304 LEU B N 1
ATOM 5444 C CA . LEU B 1 304 ? -5.754 27.984 2.207 1 96.94 304 LEU B CA 1
ATOM 5445 C C . LEU B 1 304 ? -4.613 26.969 2.297 1 96.94 304 LEU B C 1
ATOM 5447 O O . LEU B 1 304 ? -3.738 26.938 1.432 1 96.94 304 LEU B O 1
ATOM 5451 N N . THR B 1 305 ? -4.629 26.094 3.279 1 96.31 305 THR B N 1
ATOM 5452 C CA . THR B 1 305 ? -3.439 25.328 3.617 1 96.31 305 THR B CA 1
ATOM 5453 C C . THR B 1 305 ? -3.082 24.359 2.49 1 96.31 305 THR B C 1
ATOM 5455 O O . THR B 1 305 ? -1.905 24.172 2.182 1 96.31 305 THR B O 1
ATOM 5458 N N . LEU B 1 306 ? -4.078 23.781 1.84 1 95.44 306 LEU B N 1
ATOM 5459 C CA . LEU B 1 306 ? -3.775 22.844 0.763 1 95.44 306 LEU B CA 1
ATOM 5460 C C . LEU B 1 306 ? -3.115 23.562 -0.411 1 95.44 306 LEU B C 1
ATOM 5462 O O . LEU B 1 306 ? -2.059 23.141 -0.886 1 95.44 306 LEU B O 1
ATOM 5466 N N . GLY B 1 307 ? -3.756 24.594 -0.839 1 97.31 307 GLY B N 1
ATOM 5467 C CA . GLY B 1 307 ? -3.176 25.391 -1.918 1 97.31 307 GLY B CA 1
ATOM 5468 C C . GLY B 1 307 ? -1.805 25.938 -1.581 1 97.31 307 GLY B C 1
ATOM 5469 O O . GLY B 1 307 ? -0.902 25.938 -2.422 1 97.31 307 GLY B O 1
ATOM 5470 N N . ALA B 1 308 ? -1.708 26.406 -0.356 1 98.31 308 ALA B N 1
ATOM 5471 C CA . ALA B 1 308 ? -0.439 26.969 0.083 1 98.31 308 ALA B CA 1
ATOM 5472 C C . ALA B 1 308 ? 0.672 25.922 0.063 1 98.31 308 ALA B C 1
ATOM 5474 O O . ALA B 1 308 ? 1.804 26.219 -0.328 1 98.31 308 ALA B O 1
ATOM 5475 N N . TYR B 1 309 ? 0.347 24.781 0.499 1 96.5 309 TYR B N 1
ATOM 5476 C CA . TYR B 1 309 ? 1.3 23.688 0.448 1 96.5 309 TYR B CA 1
ATOM 5477 C C . TYR B 1 309 ? 1.761 23.422 -0.981 1 96.5 309 TYR B C 1
ATOM 5479 O O . TYR B 1 309 ? 2.961 23.312 -1.242 1 96.5 309 TYR B O 1
ATOM 5487 N N . LEU B 1 310 ? 0.875 23.375 -1.895 1 97.19 310 LEU B N 1
ATOM 5488 C CA . LEU B 1 310 ? 1.181 23.016 -3.277 1 97.19 310 LEU B CA 1
ATOM 5489 C C . LEU B 1 310 ? 2.029 24.109 -3.936 1 97.19 310 LEU B C 1
ATOM 5491 O O . LEU B 1 310 ? 3.055 23.797 -4.551 1 97.19 310 LEU B O 1
ATOM 5495 N N . VAL B 1 311 ? 1.689 25.328 -3.727 1 97.94 311 VAL B N 1
ATOM 5496 C CA . VAL B 1 311 ? 2.35 26.406 -4.449 1 97.94 311 VAL B CA 1
ATOM 5497 C C . VAL B 1 311 ? 3.629 26.812 -3.719 1 97.94 311 VAL B C 1
ATOM 5499 O O . VAL B 1 311 ? 4.402 27.641 -4.219 1 97.94 311 VAL B O 1
ATOM 5502 N N . SER B 1 312 ? 3.844 26.234 -2.512 1 98.12 312 SER B N 1
ATOM 5503 C CA . SER B 1 312 ? 5.039 26.578 -1.756 1 98.12 312 SER B CA 1
ATOM 5504 C C . SER B 1 312 ? 6.305 26.25 -2.539 1 98.12 312 SER B C 1
ATOM 5506 O O . SER B 1 312 ? 7.387 26.766 -2.232 1 98.12 312 SER B O 1
ATOM 5508 N N . TRP B 1 313 ? 6.176 25.438 -3.527 1 97.81 313 TRP B N 1
ATOM 5509 C CA . TRP B 1 313 ? 7.309 25.078 -4.379 1 97.81 313 TRP B CA 1
ATOM 5510 C C . TRP B 1 313 ? 7.895 26.328 -5.039 1 97.81 313 TRP B C 1
ATOM 5512 O O . TRP B 1 313 ? 9.102 26.422 -5.246 1 97.81 313 TRP B O 1
ATOM 5522 N N . ILE B 1 314 ? 7.078 27.312 -5.348 1 97.62 314 ILE B N 1
ATOM 5523 C CA . ILE B 1 314 ? 7.488 28.516 -6.062 1 97.62 314 ILE B CA 1
ATOM 5524 C C . ILE B 1 314 ? 8.445 29.344 -5.195 1 97.62 314 ILE B C 1
ATOM 5526 O O . ILE B 1 314 ? 9.602 29.547 -5.57 1 97.62 314 ILE B O 1
ATOM 5530 N N . PRO B 1 315 ? 7.93 29.797 -3.998 1 97.81 315 PRO B N 1
ATOM 5531 C CA . PRO B 1 315 ? 8.875 30.562 -3.18 1 97.81 315 PRO B CA 1
ATOM 5532 C C . PRO B 1 315 ? 10.078 29.734 -2.736 1 97.81 315 PRO B C 1
ATOM 5534 O O . PRO B 1 315 ? 11.172 30.266 -2.568 1 97.81 315 PRO B O 1
ATOM 5537 N N . ASP B 1 316 ? 9.945 28.422 -2.523 1 97.19 316 ASP B N 1
ATOM 5538 C CA . ASP B 1 316 ? 11.094 27.578 -2.186 1 97.19 316 ASP B CA 1
ATOM 5539 C C . ASP B 1 316 ? 12.156 27.641 -3.275 1 97.19 316 ASP B C 1
ATOM 5541 O O . ASP B 1 316 ? 13.344 27.797 -2.982 1 97.19 316 ASP B O 1
ATOM 5545 N N . ASN B 1 317 ? 11.703 27.469 -4.535 1 95.69 317 ASN B N 1
ATOM 5546 C CA . ASN B 1 317 ? 12.625 27.516 -5.66 1 95.69 317 ASN B CA 1
ATOM 5547 C C . ASN B 1 317 ? 13.391 28.828 -5.719 1 95.69 317 ASN B C 1
ATOM 5549 O O . ASN B 1 317 ? 14.602 28.844 -5.949 1 95.69 317 ASN B O 1
ATOM 5553 N N . TYR B 1 318 ? 12.758 29.906 -5.457 1 95.12 318 TYR B N 1
ATOM 5554 C CA . TYR B 1 318 ? 13.352 31.234 -5.543 1 95.12 318 TYR B CA 1
ATOM 5555 C C . TYR B 1 318 ? 14.25 31.5 -4.344 1 95.12 318 TYR B C 1
ATOM 5557 O O . TYR B 1 318 ? 15.43 31.828 -4.504 1 95.12 318 TYR B O 1
ATOM 5565 N N . LEU B 1 319 ? 13.742 31.359 -3.125 1 95.94 319 LEU B N 1
ATOM 5566 C CA . LEU B 1 319 ? 14.414 31.766 -1.898 1 95.94 319 LEU B CA 1
ATOM 5567 C C . LEU B 1 319 ? 15.617 30.875 -1.606 1 95.94 319 LEU B C 1
ATOM 5569 O O . LEU B 1 319 ? 16.656 31.359 -1.143 1 95.94 319 LEU B O 1
ATOM 5573 N N . TYR B 1 320 ? 15.516 29.641 -1.85 1 95.25 320 TYR B N 1
ATOM 5574 C CA . TYR B 1 320 ? 16.609 28.75 -1.488 1 95.25 320 TYR B CA 1
ATOM 5575 C C . TYR B 1 320 ? 17.734 28.828 -2.516 1 95.25 320 TYR B C 1
ATOM 5577 O O . TYR B 1 320 ? 18.906 28.578 -2.189 1 95.25 320 TYR B O 1
ATOM 5585 N N . THR B 1 321 ? 17.375 29.141 -3.797 1 93.25 321 THR B N 1
ATOM 5586 C CA . THR B 1 321 ? 18.422 29.422 -4.762 1 93.25 321 THR B CA 1
ATOM 5587 C C . THR B 1 321 ? 19.266 30.609 -4.301 1 93.25 321 THR B C 1
ATOM 5589 O O . THR B 1 321 ? 20.5 30.562 -4.332 1 93.25 321 THR B O 1
ATOM 5592 N N . MET B 1 322 ? 18.625 31.609 -3.777 1 94.06 322 MET B N 1
ATOM 5593 C CA . MET B 1 322 ? 19.297 32.812 -3.268 1 94.06 322 MET B CA 1
ATOM 5594 C C . MET B 1 322 ? 20.094 32.469 -2.008 1 94.06 322 MET B C 1
ATOM 5596 O O . MET B 1 322 ? 21.25 32.906 -1.862 1 94.06 322 MET B O 1
ATOM 5600 N N . LEU B 1 323 ? 19.5 31.719 -1.13 1 94.19 323 LEU B N 1
ATOM 5601 C CA . LEU B 1 323 ? 20.125 31.391 0.144 1 94.19 323 LEU B CA 1
ATOM 5602 C C . LEU B 1 323 ? 21.406 30.578 -0.075 1 94.19 323 LEU B C 1
ATOM 5604 O O . LEU B 1 323 ? 22.453 30.906 0.485 1 94.19 323 LEU B O 1
ATOM 5608 N N . LYS B 1 324 ? 21.328 29.562 -0.875 1 93.38 324 LYS B N 1
ATOM 5609 C CA . LYS B 1 324 ? 22.469 28.672 -1.108 1 93.38 324 LYS B CA 1
ATOM 5610 C C . LYS B 1 324 ? 23.609 29.422 -1.793 1 93.38 324 LYS B C 1
ATOM 5612 O O . LYS B 1 324 ? 24.781 29.125 -1.554 1 93.38 324 LYS B O 1
ATOM 5617 N N . SER B 1 325 ? 23.25 30.406 -2.646 1 93.25 325 SER B N 1
ATOM 5618 C CA . SER B 1 325 ? 24.266 31.219 -3.311 1 93.25 325 SER B CA 1
ATOM 5619 C C . SER B 1 325 ? 24.938 32.156 -2.33 1 93.25 325 SER B C 1
ATOM 5621 O O . SER B 1 325 ? 26.156 32.375 -2.385 1 93.25 325 SER B O 1
ATOM 5623 N N . ALA B 1 326 ? 24.203 32.688 -1.378 1 94.5 326 ALA B N 1
ATOM 5624 C CA . ALA B 1 326 ? 24.688 33.719 -0.462 1 94.5 326 ALA B CA 1
ATOM 5625 C C . ALA B 1 326 ? 25.359 33.094 0.756 1 94.5 326 ALA B C 1
ATOM 5627 O O . ALA B 1 326 ? 26.297 33.656 1.316 1 94.5 326 ALA B O 1
ATOM 5628 N N . VAL B 1 327 ? 24.797 31.969 1.211 1 94.81 327 VAL B N 1
ATOM 5629 C CA . VAL B 1 327 ? 25.266 31.312 2.424 1 94.81 327 VAL B CA 1
ATOM 5630 C C . VAL B 1 327 ? 25.531 29.844 2.135 1 94.81 327 VAL B C 1
ATOM 5632 O O . VAL B 1 327 ? 24.672 28.984 2.344 1 94.81 327 VAL B O 1
ATOM 5635 N N . PRO B 1 328 ? 26.797 29.531 1.886 1 89.5 328 PRO B N 1
ATOM 5636 C CA . PRO B 1 328 ? 27.094 28.172 1.431 1 89.5 328 PRO B CA 1
ATOM 5637 C C . PRO B 1 328 ? 27.047 27.141 2.561 1 89.5 328 PRO B C 1
ATOM 5639 O O . PRO B 1 328 ? 26.688 25.984 2.332 1 89.5 328 PRO B O 1
ATOM 5642 N N . SER B 1 329 ? 27.312 27.578 3.807 1 91.94 329 SER B N 1
ATOM 5643 C CA . SER B 1 329 ? 27.328 26.641 4.93 1 91.94 329 SER B CA 1
ATOM 5644 C C . SER B 1 329 ? 25.938 26.422 5.504 1 91.94 329 SER B C 1
ATOM 5646 O O . SER B 1 329 ? 25.266 27.391 5.879 1 91.94 329 SER B O 1
ATOM 5648 N N . VAL B 1 330 ? 25.516 25.156 5.602 1 93.38 330 VAL B N 1
ATOM 5649 C CA . VAL B 1 330 ? 24.172 24.844 6.078 1 93.38 330 VAL B CA 1
ATOM 5650 C C . VAL B 1 330 ? 24.016 25.312 7.52 1 93.38 330 VAL B C 1
ATOM 5652 O O . VAL B 1 330 ? 22.922 25.75 7.918 1 93.38 330 VAL B O 1
ATOM 5655 N N . THR B 1 331 ? 25.031 25.25 8.336 1 94.06 331 THR B N 1
ATOM 5656 C CA . THR B 1 331 ? 24.953 25.703 9.719 1 94.06 331 THR B CA 1
ATOM 5657 C C . THR B 1 331 ? 24.672 27.203 9.781 1 94.06 331 THR B C 1
ATOM 5659 O O . THR B 1 331 ? 23.969 27.672 10.688 1 94.06 331 THR B O 1
ATOM 5662 N N . ASP B 1 332 ? 25.188 27.891 8.75 1 95.06 332 ASP B N 1
ATOM 5663 C CA . ASP B 1 332 ? 24.906 29.312 8.68 1 95.06 332 ASP B CA 1
ATOM 5664 C C . ASP B 1 332 ? 23.531 29.578 8.078 1 95.06 332 ASP B C 1
ATOM 5666 O O . ASP B 1 332 ? 22.906 30.594 8.383 1 95.06 332 ASP B O 1
ATOM 5670 N N . GLN B 1 333 ? 23.125 28.703 7.207 1 95.75 333 GLN B N 1
ATOM 5671 C CA . GLN B 1 333 ? 21.797 28.844 6.625 1 95.75 333 GLN B CA 1
ATOM 5672 C C . GLN B 1 333 ? 20.719 28.828 7.703 1 95.75 333 GLN B C 1
ATOM 5674 O O . GLN B 1 333 ? 19.656 29.422 7.539 1 95.75 333 GLN B O 1
ATOM 5679 N N . LEU B 1 334 ? 21 28.078 8.773 1 96.5 334 LEU B N 1
ATOM 5680 C CA . LEU B 1 334 ? 20.047 27.969 9.875 1 96.5 334 LEU B CA 1
ATOM 5681 C C . LEU B 1 334 ? 19.672 29.359 10.406 1 96.5 334 LEU B C 1
ATOM 5683 O O . LEU B 1 334 ? 18.547 29.578 10.828 1 96.5 334 LEU B O 1
ATOM 5687 N N . ASN B 1 335 ? 20.609 30.328 10.312 1 96.19 335 ASN B N 1
ATOM 5688 C CA . ASN B 1 335 ? 20.359 31.688 10.781 1 96.19 335 ASN B CA 1
ATOM 5689 C C . ASN B 1 335 ? 19.266 32.344 9.961 1 96.19 335 ASN B C 1
ATOM 5691 O O . ASN B 1 335 ? 18.641 33.312 10.422 1 96.19 335 ASN B O 1
ATOM 5695 N N . TYR B 1 336 ? 19.062 31.891 8.805 1 96.06 336 TYR B N 1
ATOM 5696 C CA . TYR B 1 336 ? 18.109 32.531 7.891 1 96.06 336 TYR B CA 1
ATOM 5697 C C . TYR B 1 336 ? 16.812 31.734 7.828 1 96.06 336 TYR B C 1
ATOM 5699 O O . TYR B 1 336 ? 15.953 31.984 6.973 1 96.06 336 TYR B O 1
ATOM 5707 N N . PHE B 1 337 ? 16.672 30.719 8.734 1 96.94 337 PHE B N 1
ATOM 5708 C CA . PHE B 1 337 ? 15.484 29.875 8.797 1 96.94 337 PHE B CA 1
ATOM 5709 C C . PHE B 1 337 ? 14.227 30.734 8.922 1 96.94 337 PHE B C 1
ATOM 5711 O O . PHE B 1 337 ? 13.289 30.594 8.133 1 96.94 337 PHE B O 1
ATOM 5718 N N . PRO B 1 338 ? 14.133 31.734 9.852 1 96.94 338 PRO B N 1
ATOM 5719 C CA . PRO B 1 338 ? 12.891 32.5 9.984 1 96.94 338 PRO B CA 1
ATOM 5720 C C . PRO B 1 338 ? 12.57 33.312 8.734 1 96.94 338 PRO B C 1
ATOM 5722 O O . PRO B 1 338 ? 11.398 33.438 8.359 1 96.94 338 PRO B O 1
ATOM 5725 N N . LEU B 1 339 ? 13.562 33.781 8.078 1 96.06 339 LEU B N 1
ATOM 5726 C CA . LEU B 1 339 ? 13.352 34.625 6.902 1 96.06 339 LEU B CA 1
ATOM 5727 C C . LEU B 1 339 ? 12.93 33.781 5.707 1 96.06 339 LEU B C 1
ATOM 5729 O O . LEU B 1 339 ? 11.992 34.125 4.988 1 96.06 339 LEU B O 1
ATOM 5733 N N . THR B 1 340 ? 13.656 32.719 5.492 1 96.94 340 THR B N 1
ATOM 5734 C CA . THR B 1 340 ? 13.375 31.875 4.332 1 96.94 340 THR B CA 1
ATOM 5735 C C . THR B 1 340 ? 12.047 31.141 4.492 1 96.94 340 THR B C 1
ATOM 5737 O O . THR B 1 340 ? 11.203 31.172 3.594 1 96.94 340 THR B O 1
ATOM 5740 N N . VAL B 1 341 ? 11.836 30.5 5.66 1 98.25 341 VAL B N 1
ATOM 5741 C CA . VAL B 1 341 ? 10.609 29.75 5.906 1 98.25 341 VAL B CA 1
ATOM 5742 C C . VAL B 1 341 ? 9.438 30.719 6.062 1 98.25 341 VAL B C 1
ATOM 5744 O O . VAL B 1 341 ? 8.359 30.5 5.508 1 98.25 341 VAL B O 1
ATOM 5747 N N . GLY B 1 342 ? 9.664 31.797 6.824 1 98.19 342 GLY B N 1
ATOM 5748 C CA . GLY B 1 342 ? 8.625 32.812 6.953 1 98.19 342 GLY B CA 1
ATOM 5749 C C . GLY B 1 342 ? 8.227 33.406 5.621 1 98.19 342 GLY B C 1
ATOM 5750 O O . GLY B 1 342 ? 7.039 33.625 5.359 1 98.19 342 GLY B O 1
ATOM 5751 N N . GLY B 1 343 ? 9.258 33.719 4.758 1 98.12 343 GLY B N 1
ATOM 5752 C CA . GLY B 1 343 ? 8.984 34.219 3.422 1 98.12 343 GLY B CA 1
ATOM 5753 C C . GLY B 1 343 ? 8.195 33.25 2.574 1 98.12 343 GLY B C 1
ATOM 5754 O O . GLY B 1 343 ? 7.254 33.625 1.876 1 98.12 343 GLY B O 1
ATOM 5755 N N . THR B 1 344 ? 8.578 31.969 2.654 1 98.19 344 THR B N 1
ATOM 5756 C CA . THR B 1 344 ? 7.875 30.938 1.912 1 98.19 344 THR B CA 1
ATOM 5757 C C . THR B 1 344 ? 6.422 30.844 2.365 1 98.19 344 THR B C 1
ATOM 5759 O O . THR B 1 344 ? 5.512 30.734 1.539 1 98.19 344 THR B O 1
ATOM 5762 N N . ILE B 1 345 ? 6.203 30.875 3.678 1 98.38 345 ILE B N 1
ATOM 5763 C CA . ILE B 1 345 ? 4.859 30.766 4.238 1 98.38 345 ILE B CA 1
ATOM 5764 C C . ILE B 1 345 ? 4.008 31.938 3.756 1 98.38 345 ILE B C 1
ATOM 5766 O O . ILE B 1 345 ? 2.891 31.75 3.27 1 98.38 345 ILE B O 1
ATOM 5770 N N . LEU B 1 346 ? 4.547 33.094 3.777 1 98.19 346 LEU B N 1
ATOM 5771 C CA . LEU B 1 346 ? 3.801 34.312 3.424 1 98.19 346 LEU B CA 1
ATOM 5772 C C . LEU B 1 346 ? 3.455 34.312 1.938 1 98.19 346 LEU B C 1
ATOM 5774 O O . LEU B 1 346 ? 2.299 34.531 1.565 1 98.19 346 LEU B O 1
ATOM 5778 N N . VAL B 1 347 ? 4.398 34.062 1.1 1 98.38 347 VAL B N 1
ATOM 5779 C CA . VAL B 1 347 ? 4.184 34.094 -0.343 1 98.38 347 VAL B CA 1
ATOM 5780 C C . VAL B 1 347 ? 3.229 32.969 -0.735 1 98.38 347 VAL B C 1
ATOM 5782 O O . VAL B 1 347 ? 2.363 33.156 -1.596 1 98.38 347 VAL B O 1
ATOM 5785 N N . SER B 1 348 ? 3.377 31.828 -0.114 1 98.56 348 SER B N 1
ATOM 5786 C CA . SER B 1 348 ? 2.516 30.688 -0.417 1 98.56 348 SER B CA 1
ATOM 5787 C C . SER B 1 348 ? 1.064 30.969 -0.046 1 98.56 348 SER B C 1
ATOM 5789 O O . SER B 1 348 ? 0.145 30.609 -0.783 1 98.56 348 SER B O 1
ATOM 5791 N N . LEU B 1 349 ? 0.884 31.609 1.106 1 98.31 349 LEU B N 1
ATOM 5792 C CA . LEU B 1 349 ? -0.471 31.938 1.528 1 98.31 349 LEU B CA 1
ATOM 5793 C C . LEU B 1 349 ? -1.102 32.938 0.58 1 98.31 349 LEU B C 1
ATOM 5795 O O . LEU B 1 349 ? -2.287 32.844 0.255 1 98.31 349 LEU B O 1
ATOM 5799 N N . LEU B 1 350 ? -0.324 33.875 0.093 1 98.25 350 LEU B N 1
ATOM 5800 C CA . LEU B 1 350 ? -0.828 34.875 -0.852 1 98.25 350 LEU B CA 1
ATOM 5801 C C . LEU B 1 350 ? -1.211 34.219 -2.174 1 98.25 350 LEU B C 1
ATOM 5803 O O . LEU B 1 350 ? -2.287 34.469 -2.715 1 98.25 350 LEU B O 1
ATOM 5807 N N . LEU B 1 351 ? -0.374 33.375 -2.656 1 98.31 351 LEU B N 1
ATOM 5808 C CA . LEU B 1 351 ? -0.661 32.656 -3.896 1 98.31 351 LEU B CA 1
ATOM 5809 C C . LEU B 1 351 ? -1.867 31.734 -3.73 1 98.31 351 LEU B C 1
ATOM 5811 O O . LEU B 1 351 ? -2.689 31.625 -4.641 1 98.31 351 LEU B O 1
ATOM 5815 N N . ALA B 1 352 ? -1.934 31.125 -2.559 1 98.5 352 ALA B N 1
ATOM 5816 C CA . ALA B 1 352 ? -3.049 30.234 -2.279 1 98.5 352 ALA B CA 1
ATOM 5817 C C . ALA B 1 352 ? -4.371 30.984 -2.232 1 98.5 352 ALA B C 1
ATOM 5819 O O . ALA B 1 352 ? -5.414 30.453 -2.609 1 98.5 352 ALA B O 1
ATOM 5820 N N . ALA B 1 353 ? -4.293 32.219 -1.743 1 98.19 353 ALA B N 1
ATOM 5821 C CA . ALA B 1 353 ? -5.488 33.031 -1.725 1 98.19 353 ALA B CA 1
ATOM 5822 C C . ALA B 1 353 ? -6 33.312 -3.139 1 98.19 353 ALA B C 1
ATOM 5824 O O . ALA B 1 353 ? -7.207 33.281 -3.383 1 98.19 353 ALA B O 1
ATOM 5825 N N . VAL B 1 354 ? -5.109 33.5 -4.043 1 97.81 354 VAL B N 1
ATOM 5826 C CA . VAL B 1 354 ? -5.469 33.719 -5.441 1 97.81 354 VAL B CA 1
ATOM 5827 C C . VAL B 1 354 ? -6.094 32.438 -6.004 1 97.81 354 VAL B C 1
ATOM 5829 O O . VAL B 1 354 ? -7.141 32.469 -6.66 1 97.81 354 VAL B O 1
ATOM 5832 N N . VAL B 1 355 ? -5.48 31.297 -5.707 1 98.06 355 VAL B N 1
ATOM 5833 C CA . VAL B 1 355 ? -5.98 30.016 -6.172 1 98.06 355 VAL B CA 1
ATOM 5834 C C . VAL B 1 355 ? -7.383 29.766 -5.621 1 98.06 355 VAL B C 1
ATOM 5836 O O . VAL B 1 355 ? -8.281 29.359 -6.355 1 98.06 355 VAL B O 1
ATOM 5839 N N . GLU B 1 356 ? -7.488 30.047 -4.355 1 97.31 356 GLU B N 1
ATOM 5840 C CA . GLU B 1 356 ? -8.781 29.844 -3.705 1 97.31 356 GLU B CA 1
ATOM 5841 C C . GLU B 1 356 ? -9.859 30.734 -4.324 1 97.31 356 GLU B C 1
ATOM 5843 O O . GLU B 1 356 ? -11.008 30.312 -4.48 1 97.31 356 GLU B O 1
ATOM 5848 N N . CYS B 1 357 ? -9.539 31.922 -4.668 1 96.75 357 CYS B N 1
ATOM 5849 C CA . CYS B 1 357 ? -10.469 32.844 -5.332 1 96.75 357 CYS B CA 1
ATOM 5850 C C . CYS B 1 357 ? -10.898 32.281 -6.684 1 96.75 357 CYS B C 1
ATOM 5852 O O . CYS B 1 357 ? -12.078 32.312 -7.027 1 96.75 357 CYS B O 1
ATOM 5854 N N . CYS B 1 358 ? -9.977 31.781 -7.402 1 97.06 358 CYS B N 1
ATOM 5855 C CA . CYS B 1 358 ? -10.273 31.203 -8.711 1 97.06 358 CYS B CA 1
ATOM 5856 C C . CYS B 1 358 ? -11.156 29.969 -8.57 1 97.06 358 CYS B C 1
ATOM 5858 O O . CYS B 1 358 ? -12.086 29.766 -9.352 1 97.06 358 CYS B O 1
ATOM 5860 N N . VAL B 1 359 ? -10.836 29.141 -7.594 1 96.5 359 VAL B N 1
ATOM 5861 C CA . VAL B 1 359 ? -11.617 27.938 -7.359 1 96.5 359 VAL B CA 1
ATOM 5862 C C . VAL B 1 359 ? -13.055 28.312 -7.008 1 96.5 359 VAL B C 1
ATOM 5864 O O . VAL B 1 359 ? -14 27.719 -7.535 1 96.5 359 VAL B O 1
ATOM 5867 N N . SER B 1 360 ? -13.18 29.312 -6.172 1 95.44 360 SER B N 1
ATOM 5868 C CA . SER B 1 360 ? -14.5 29.75 -5.758 1 95.44 360 SER B CA 1
ATOM 5869 C C . SER B 1 360 ? -15.297 30.297 -6.938 1 95.44 360 SER B C 1
ATOM 5871 O O . SER B 1 360 ? -16.5 30.031 -7.062 1 95.44 360 SER B O 1
ATOM 5873 N N . LEU B 1 361 ? -14.656 30.984 -7.738 1 95.5 361 LEU B N 1
ATOM 5874 C CA . LEU B 1 361 ? -15.297 31.531 -8.93 1 95.5 361 LEU B CA 1
ATOM 5875 C C . LEU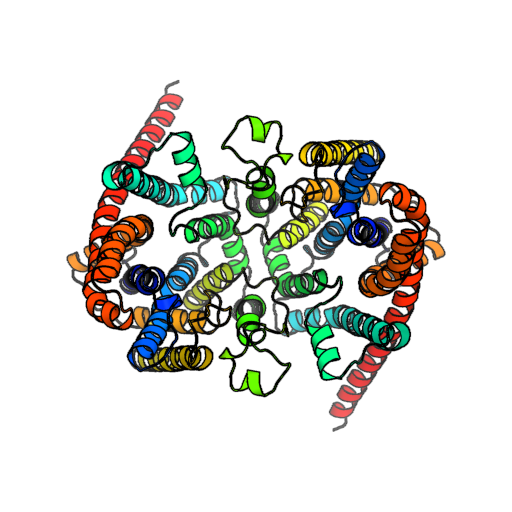 B 1 361 ? -15.727 30.422 -9.875 1 95.5 361 LEU B C 1
ATOM 5877 O O . LEU B 1 361 ? -16.844 30.438 -10.398 1 95.5 361 LEU B O 1
ATOM 5881 N N . LEU B 1 362 ? -14.852 29.469 -10.109 1 94.88 362 LEU B N 1
ATOM 5882 C CA . LEU B 1 362 ? -15.156 28.359 -10.992 1 94.88 362 LEU B CA 1
ATOM 5883 C C . LEU B 1 362 ? -16.328 27.531 -10.453 1 94.88 362 LEU B C 1
ATOM 5885 O O . LEU B 1 362 ? -17.188 27.094 -11.219 1 94.88 362 LEU B O 1
ATOM 5889 N N . MET B 1 363 ? -16.281 27.344 -9.195 1 93.75 363 MET B N 1
ATOM 5890 C CA . MET B 1 363 ? -17.359 26.578 -8.578 1 93.75 363 MET B CA 1
ATOM 5891 C C . MET B 1 363 ? -18.688 27.297 -8.711 1 93.75 363 MET B C 1
ATOM 5893 O O . MET B 1 363 ? -19.734 26.656 -8.914 1 93.75 363 MET B O 1
ATOM 5897 N N . ARG B 1 364 ? -18.688 28.578 -8.617 1 93.38 364 ARG B N 1
ATOM 5898 C CA . ARG B 1 364 ? -19.891 29.375 -8.805 1 93.38 364 ARG B CA 1
ATOM 5899 C C . ARG B 1 364 ? -20.406 29.266 -10.242 1 93.38 364 ARG B C 1
ATOM 5901 O O . ARG B 1 364 ? -21.609 29.156 -10.469 1 93.38 364 ARG B O 1
ATOM 5908 N N . LEU B 1 365 ? -19.562 29.25 -11.125 1 92.12 365 LEU B N 1
ATOM 5909 C CA . LEU B 1 365 ? -19.906 29.141 -12.539 1 92.12 365 LEU B CA 1
ATOM 5910 C C . LEU B 1 365 ? -20.5 27.766 -12.844 1 92.12 365 LEU B C 1
ATOM 5912 O O . LEU B 1 365 ? -21.453 27.656 -13.609 1 92.12 365 LEU B O 1
ATOM 5916 N N . LEU B 1 366 ? -19.906 26.75 -12.258 1 89.88 366 LEU B N 1
ATOM 5917 C CA . LEU B 1 366 ? -20.375 25.391 -12.477 1 89.88 366 LEU B CA 1
ATOM 5918 C C . LEU B 1 366 ? -21.766 25.203 -11.883 1 89.88 366 LEU B C 1
ATOM 5920 O O . LEU B 1 366 ? -22.609 24.516 -12.469 1 89.88 366 LEU B O 1
ATOM 5924 N N . ARG B 1 367 ? -21.969 25.797 -10.742 1 88.44 367 ARG B N 1
ATOM 5925 C CA . ARG B 1 367 ? -23.266 25.703 -10.094 1 88.44 367 ARG B CA 1
ATOM 5926 C C . ARG B 1 367 ? -24.328 26.453 -10.891 1 88.44 367 ARG B C 1
ATOM 5928 O O . ARG B 1 367 ? -25.484 26.016 -10.977 1 88.44 367 ARG B O 1
ATOM 5935 N N . ARG B 1 368 ? -24.047 27.484 -11.461 1 87.75 368 ARG B N 1
ATOM 5936 C CA . ARG B 1 368 ? -24.969 28.281 -12.281 1 87.75 368 ARG B CA 1
ATOM 5937 C C . ARG B 1 368 ? -25.328 27.531 -13.562 1 87.75 368 ARG B C 1
ATOM 5939 O O . ARG B 1 368 ? -26.484 27.547 -14 1 87.75 368 ARG B O 1
ATOM 5946 N N . SER B 1 369 ? -24.391 26.875 -14.156 1 83.69 369 SER B N 1
ATOM 5947 C CA . SER B 1 369 ? -24.609 26.125 -15.398 1 83.69 369 SER B CA 1
ATOM 5948 C C . SER B 1 369 ? -25.5 24.906 -15.156 1 83.69 369 SER B C 1
ATOM 5950 O O . SER B 1 369 ? -26.312 24.547 -16 1 83.69 369 SER B O 1
ATOM 5952 N N . ALA B 1 370 ? -25.25 24.266 -13.992 1 77 370 ALA B N 1
ATOM 5953 C CA . ALA B 1 370 ? -26.062 23.109 -13.648 1 77 370 ALA B CA 1
ATOM 5954 C C . ALA B 1 370 ? -27.516 23.5 -13.422 1 77 370 ALA B C 1
ATOM 5956 O O . ALA B 1 370 ? -28.438 22.734 -13.711 1 77 370 ALA B O 1
ATOM 5957 N N . LYS B 1 371 ? -27.844 24.672 -12.914 1 72.31 371 LYS B N 1
ATOM 5958 C CA . LYS B 1 371 ? -29.188 25.172 -12.688 1 72.31 371 LYS B CA 1
ATOM 5959 C C . LYS B 1 371 ? -29.875 25.531 -14 1 72.31 371 LYS B C 1
ATOM 5961 O O . LYS B 1 371 ? -31.078 25.266 -14.172 1 72.31 371 LYS B O 1
ATOM 5966 N N . VAL B 1 372 ? -29.125 26.016 -14.891 1 72.38 372 VAL B N 1
ATOM 5967 C CA . VAL B 1 372 ? -29.672 26.422 -16.188 1 72.38 372 VAL B CA 1
ATOM 5968 C C . VAL B 1 372 ? -30 25.172 -17.016 1 72.38 372 VAL B C 1
ATOM 5970 O O . VAL B 1 372 ? -31.031 25.141 -17.703 1 72.38 372 VAL B O 1
ATOM 5973 N N . GLY B 1 373 ? -29.125 24.141 -16.859 1 62.16 373 GLY B N 1
ATOM 5974 C CA . GLY B 1 373 ? -29.391 22.906 -17.578 1 62.16 373 GLY B CA 1
ATOM 5975 C C . GLY B 1 373 ? -30.641 22.203 -17.109 1 62.16 373 GLY B C 1
ATOM 5976 O O . GLY B 1 373 ? -31.406 21.656 -17.906 1 62.16 373 GLY B O 1
ATOM 5977 N N . THR B 1 374 ? -30.891 22.203 -15.867 1 67.62 374 THR B N 1
ATOM 5978 C CA . THR B 1 374 ? -32.062 21.562 -15.305 1 67.62 374 THR B CA 1
ATOM 5979 C C . THR B 1 374 ? -33.312 22.391 -15.625 1 67.62 374 THR B C 1
ATOM 5981 O O . THR B 1 374 ? -34.406 21.828 -15.828 1 67.62 374 THR B O 1
ATOM 5984 N N . ALA B 1 375 ? -33.281 23.719 -15.688 1 64.69 375 ALA B N 1
ATOM 5985 C CA . ALA B 1 375 ? -34.406 24.578 -16.047 1 64.69 375 ALA B CA 1
ATOM 5986 C C . ALA B 1 375 ? -34.75 24.438 -17.531 1 64.69 375 ALA B C 1
ATOM 5988 O O . ALA B 1 375 ? -35.906 24.531 -17.922 1 64.69 375 ALA B O 1
ATOM 5989 N N . GLY B 1 376 ? -33.75 24.156 -18.219 1 59.62 376 GLY B N 1
ATOM 5990 C CA . GLY B 1 376 ? -33.969 23.984 -19.656 1 59.62 376 GLY B CA 1
ATOM 5991 C C . GLY B 1 376 ? -34.625 22.656 -20 1 59.62 376 GLY B C 1
ATOM 5992 O O . GLY B 1 376 ? -35.406 22.578 -20.953 1 59.62 376 GLY B O 1
ATOM 5993 N N . THR B 1 377 ? -34.406 21.672 -19.266 1 58.69 377 THR B N 1
ATOM 5994 C CA . THR B 1 377 ? -35.031 20.375 -19.531 1 58.69 377 THR B CA 1
ATOM 5995 C C . THR B 1 377 ? -36.5 20.359 -19.062 1 58.69 377 THR B C 1
ATOM 5997 O O . THR B 1 377 ? -37.281 19.531 -19.516 1 58.69 377 THR B O 1
ATOM 6000 N N . ALA B 1 378 ? -36.875 21.219 -18.25 1 57.97 378 ALA B N 1
ATOM 6001 C CA . ALA B 1 378 ? -38.25 21.266 -17.766 1 57.97 378 ALA B CA 1
ATOM 6002 C C . ALA B 1 378 ? -39.156 22.031 -18.734 1 57.97 378 ALA B C 1
ATOM 6004 O O . ALA B 1 378 ? -40.375 21.906 -18.703 1 57.97 378 ALA B O 1
ATOM 6005 N N . GLN B 1 379 ? -38.688 22.828 -19.453 1 50.25 379 GLN B N 1
ATOM 6006 C CA . GLN B 1 379 ? -39.531 23.578 -20.391 1 50.25 379 GLN B CA 1
ATOM 6007 C C . GLN B 1 379 ? -39.531 22.922 -21.766 1 50.25 379 GLN B C 1
ATOM 6009 O O . GLN B 1 379 ? -40.312 23.312 -22.641 1 50.25 379 GLN B O 1
ATOM 6014 N N . ALA B 1 380 ? -38.906 21.781 -21.781 1 36.94 380 ALA B N 1
ATOM 6015 C CA . ALA B 1 380 ? -38.938 21.094 -23.062 1 36.94 380 ALA B CA 1
ATOM 6016 C C . ALA B 1 380 ? -39.875 19.875 -23.016 1 36.94 380 ALA B C 1
ATOM 6018 O O . ALA B 1 380 ? -39.938 19.203 -21.984 1 36.94 380 ALA B O 1
#

Secondary structure (DSSP, 8-state):
----------HHHHHHHHHHHHHHHHHHHHHHSSGGGSBB-HHHHHHHHHHHHHHTTHHHHHHHHHHHHHTT-----SHHHHHHHHHTTHHHHHHHHHHHHHHHHHHHHTT-----HHHHHHHHHTT-TTTHHHHHHHHHHHHHHHHHHHHHH--SHHHHHHHHHHHHHHHTTHHHHTT--TT-HHHHH-GGG-------S--TTGGGHHHHHHHHHHHHHHH--GGGS-HHHHHHHHHHHHHHHHHHHHHHTBTSBPP--GGGSTTSHHHHHHHHHHHHHHHHS------HHHHHHHHHHHHHHHHHHHHTHHHHHHHHHHHHHH---HHHHGGGHHHHHHHHHHHHHHHHHHHHHHHHHHHHHHHHHHHHHHHHHH--/----------HHHHHHHHHHHHHHHHHHHHHHSSGGGSBB-HHHHHHHHHHHHHHTTHHHHHHHHHHHHHTT-----SHHHHHHHHHTTHHHHHHHHHHHHHHHHHHHHTS-----HHHHHHHHHTT-TTTHHHHHHHHHHHHHHHHHHHHHH--SHHHHHHHHHHHHHHHTTHHHHTT--TT-HHHHH-GGG-------S--TTGGGHHHHHHHHHHHHHHH--GGGS-HHHHHHHHHHHHHHHHHHHHHHTBTSBPP--GGGSTTSHHHHHHHHHHHHHHHHS------HHHHHHHHHHHHHHHHHHHHTHHHHHHHHHHHHHH---HHHHGGGHHHHHHHHHHHHHHHHHHHHHHHHHHHHHHHHHHHHHHHHHH--

Sequence (760 aa):
MSAANGTQRDIGLDLTRILAFLAVPSVHFFLNSTYYDTAIVGPRMALMTVMRTAFMVCVPLYMLLSGYLSAGKHIPLTRSGLLGYYKKLLPIFLTYALSTGVILLYRVLWLGEEQTIRSAVKNLLSFQQYSWYMNMYFGLLLLTPFLNALWQSLATPAARRALLAVLLVLTVLPGMVNIYNLHSAETLLHPWLSTSYDQLVPDWWQRLYPITYYFLGGYLRAHVDIKRLRTGRLAALLLLAVLCFGGYNVWRNQGIPFVWGSWCDWGSLQNVVDTVLVFLLLNSIRYSTPPTSIARFTGYLSKLTLGAYLVSWIPDNYLYTMLKSAVPSVTDQLNYFPLTVGGTILVSLLLAAVVECCVSLLMRLLRRSAKVGTAGTAQAMSAANGTQRDIGLDLTRILAFLAVPSVHFFLNSTYYDTAIVGPRMALMTVMRTAFMVCVPLYMLLSGYLSAGKHIPLTRSGLLGYYKKLLPIFLTYALSTGVILLYRVLWLGEEQTIRSAVKNLLSFQQYSWYMNMYFGLLLLTPFLNALWQSLATPAARRALLAVLLVLTVLPGMVNIYNLHSAETLLHPWLSTSYDQLVPDWWQRLYPITYYFLGGYLRAHVDIKRLRTGRLAALLLLAVLCFGGYNVWRNQGIPFVWGSWCDWGSLQNVVDTVLVFLLLNSIRYSTPPTSIARFTGYLSKLTLGAYLVSWIPDNYLYTMLKSAVPSVTDQLNYFPLTVGGTILVSLLLAAVVECCVSLLMRLLRRSAKVGTAGTAQA